Protein 8OWU (pdb70)

B-factor: mean 66.23, std 12.08, range [38.11, 104.76]

Radius of gyration: 24.24 Å; Cα contacts (8 Å, |Δi|>4): 888; chains: 4; bounding box: 58×59×62 Å

Nearest PDB structures (foldseek):
  8owu-assembly1_D  TM=1.004E+00  e=7.268E-19  Bacillus cereus BAG3X2-1
  7ui9-assembly1_H  TM=2.219E-01  e=5.941E-01  Saccharomyces cerevisiae S288C
  1uok-assembly1_A  TM=3.140E-01  e=2.415E+00  Bacillus cereus
  9euy-assembly1_B  TM=5.300E-01  e=6.826E+00  Pseudomonas aeruginosa
  8owu-assembly1_B  TM=1.013E+00  e=5.203E-15  Bacillus cereus BAG3X2-1

Secondary structure (DSSP, 8-state):
-----HHHHHHT--TT-EEEEETTEEEEE-TT--EEEEEE---SS--S-EEEEB-TT--BB-TTS-B---TTSB--/--HHHHHHT--TT-EEEEETTEEEEE-TT--EEEEEE---SS--S-EEEEE-TT--EE-TTS-B--TTSGGGSEE-/-HHHHHHHHTT--TTPBEEEEEEETTTTEEEEEEEETTEEEEEEEES-SEEEEEE-TTS--SS-GGG--TTT---B--EEEEEEEEETTEEEEEEEEEETTEEEEEEESEEEE-/-HHHHHHHHTT--TTPBEEEEEEETTTTEEEEEEEETTEEEEEEEEEEEEEEEEE-SSS--SS-GGGS-GGG---B--EEEEEEEEETTEEEEEEEEEETTEEEEEEEEEEEEE-

Foldseek 3Di:
DQDDDVVVCQVVPDPLWDWDDDPAKIFIAHNVRHTAKIWHDDDDPRHHTFMAGADPVGFTAASVRHGDDVRRTHHD/DDPVVVVVPDDDQKDWDDDPAKIFIAHPVRQTAKIFHAADPVRNGTFMFGADSVRFTAAPVGDGDDCPDVRRGHHD/DCVVVVVVVVLVQAFWQWDDWDQDDVNQKIWIWTDDPNDTKIKIFGAWDDKDKFADVVPPDPDDCVPDDSVRDQWGWHDWGWDWDADPNRIWIWIWTDTPPMIIIITGHDIDMD/DVVVVVVVVVLVQAFFQWDDWDQDDVSQKIWTWTDDPPHIKIKIFGAWDDKDKFADPVDDDPDDPVPDDSVPDQWGWHDWDWDWDADPRDIWIWIWTPTVVMIIIITGPDMDMDD

Organism: NCBI:txid1053183

Solvent-accessible surface area: 18162 Å² total; per-residue (Å²): 236,127,74,44,66,52,138,72,21,20,106,131,33,70,170,46,57,105,92,22,75,28,120,40,16,1,2,0,34,14,73,111,38,9,0,40,22,1,5,1,40,55,12,134,65,11,147,84,74,0,7,6,50,9,23,133,99,10,60,39,23,30,87,115,45,82,119,29,133,116,99,4,40,14,90,96,123,79,58,155,82,30,18,147,163,30,58,165,36,51,82,109,26,85,14,150,37,15,0,0,0,37,7,68,96,52,11,0,41,11,2,3,3,36,58,9,119,85,13,152,86,69,0,8,3,47,7,31,100,107,10,46,20,28,18,137,117,47,81,107,25,86,28,48,24,107,81,1,7,17,93,91,68,132,195,34,31,109,94,0,33,182,38,148,2,24,15,16,28,0,42,96,1,18,0,36,88,8,3,1,10,0,35,0,29,1,72,68,71,131,106,79,13,20,0,42,1,17,16,0,7,34,1,35,3,42,3,17,8,29,14,75,22,132,78,30,6,98,76,35,70,71,62,23,12,0,0,0,0,19,43,4,106,17,18,80,47,98,88,148,65,23,104,2,69,25,0,81,0,48,0,7,11,4,39,0,34,0,52,0,66,65,12,120,48,160,34,137,142,28,39,96,123,0,41,156,19,44,1,13,4,4,24,1,41,94,1,10,0,34,82,7,4,1,9,0,37,0,35,0,65,31,51,142,64,61,0,19,0,35,0,31,16,1,3,58,1,22,2,62,10,34,21,46,18,77,25,141,92,35,7,104,75,40,67,69,54,23,12,1,1,1,0,20,16,2,91,9,20,122,57,91,68,137,50,24,114,5,48,29,2,61,0,52,0,4,5,4,51,0,37,0,34,0,91,83,13,130,51,77,156

Sequence (381 aa):
FQGMTKKEILEKLPEGWKYTENNGFVHVRDANDTIRMRIAPPDKVTKYDHVHLYDENKNPLDLNGNIVDPDAHIPYMTKKEILEKLPEGWKYTENNGFVHVRDANDTIRMRIAPPDKVTKYDHVHLYDENKNPLDLNGNIVDAKSPDAHIPYVQRIQEKIDKLYYWDAWVTKLVCDYFGDEVILIFKDGDDDVTLQFSGCYKIDFKHSIGYVKEKSIKTFTHEQLPYFLHDIEIGEIEKEGLKLYTCKIIMPPMDLDIWCKDIKIEVQRIQEKIDKLYYWDAWVTKLVCDYFGDEVILIFKDGDDDVTLQFSGCYKIDFKHSIGYVKEKSIKTFTHEQLPYFLHDIEIGEIEKEGLKLYTCKIIMPPMDLDIWCKDIKIER

Structure (mmCIF, N/CA/C/O backbone):
data_8OWU
#
_entry.id   8OWU
#
_cell.length_a   36.607
_cell.length_b   51.912
_cell.length_c   54.520
_cell.angle_alpha   94.688
_cell.angle_beta   91.364
_cell.angle_gamma   101.675
#
_symmetry.space_group_name_H-M   'P 1'
#
loop_
_entity.id
_entity.type
_entity.pdbx_description
1 polymer Transposase
2 polymer PIM7
3 non-polymer 'MAGNESIUM ION'
#
loop_
_atom_site.group_PDB
_atom_site.id
_atom_site.type_symbol
_atom_site.label_atom_id
_atom_site.label_alt_id
_atom_site.label_comp_id
_atom_site.label_asym_id
_atom_site.label_entity_id
_atom_site.label_seq_id
_atom_site.pdbx_PDB_ins_code
_atom_site.Cartn_x
_atom_site.Cartn_y
_atom_site.Cartn_z
_atom_site.occupancy
_atom_site.B_iso_or_equiv
_atom_site.auth_seq_id
_atom_site.auth_comp_id
_atom_site.auth_asym_id
_atom_site.auth_atom_id
_atom_site.pdbx_PDB_model_num
ATOM 1 N N . PHE A 1 15 ? -23.49922 24.83078 26.39128 1.000 78.99834 -2 PHE B N 1
ATOM 2 C CA . PHE A 1 15 ? -23.91215 24.60603 24.99438 1.000 87.31864 -2 PHE B CA 1
ATOM 3 C C . PHE A 1 15 ? -24.01564 23.12008 24.66286 1.000 86.43438 -2 PHE B C 1
ATOM 4 O O . PHE A 1 15 ? -23.50346 22.66519 23.64521 1.000 87.54510 -2 PHE B O 1
ATOM 12 N N . GLN A 1 16 ? -24.68786 22.36415 25.51556 1.000 87.12868 -1 GLN B N 1
ATOM 13 C CA . GLN A 1 16 ? -24.64069 20.91978 25.39272 1.000 81.28979 -1 GLN B CA 1
ATOM 14 C C . GLN A 1 16 ? -25.71131 20.36321 24.46635 1.000 82.89240 -1 GLN B C 1
ATOM 15 O O . GLN A 1 16 ? -25.42920 19.44258 23.69281 1.000 88.81336 -1 GLN B O 1
ATOM 21 N N . GLY A 1 17 ? -26.92527 20.90019 24.49874 1.000 78.03135 0 GLY B N 1
ATOM 22 C CA . GLY A 1 17 ? -28.01880 20.22736 23.81888 1.000 82.38398 0 GLY B CA 1
ATOM 23 C C . GLY A 1 17 ? -28.29638 20.67053 22.39483 1.000 81.89448 0 GLY B C 1
ATOM 24 O O . GLY A 1 17 ? -29.30653 21.33113 22.14764 1.000 79.49743 0 GLY B O 1
ATOM 25 N N . MET A 1 18 ? -27.44303 20.30846 21.43972 1.000 79.10895 1 MET B N 1
ATOM 26 C CA . MET A 1 18 ? -27.60268 20.79529 20.07768 1.000 80.15547 1 MET B CA 1
ATOM 27 C C . MET A 1 18 ? -27.82654 19.65395 19.09159 1.000 84.54001 1 MET B C 1
ATOM 28 O O . MET A 1 18 ? -27.45531 18.49535 19.32389 1.000 80.93595 1 MET B O 1
ATOM 33 N N . THR A 1 19 ? -28.41628 20.01616 17.95937 1.000 84.52892 2 THR B N 1
ATOM 34 C CA . THR A 1 19 ? -28.48769 19.09348 16.85078 1.000 79.44944 2 THR B CA 1
ATOM 35 C C . THR A 1 19 ? -27.14705 19.16418 16.12258 1.000 85.29325 2 THR B C 1
ATOM 36 O O . THR A 1 19 ? -26.33067 20.05452 16.37507 1.000 83.38100 2 THR B O 1
ATOM 40 N N . LYS A 1 20 ? -26.89462 18.19700 15.23888 1.000 79.03394 3 LYS B N 1
ATOM 41 C CA . LYS A 1 20 ? -25.66279 18.23979 14.46071 1.000 79.69330 3 LYS B CA 1
ATOM 42 C C . LYS A 1 20 ? -25.62628 19.45080 13.55065 1.000 82.22553 3 LYS B C 1
ATOM 43 O O . LYS A 1 20 ? -24.54602 20.02667 13.31271 1.000 84.72494 3 LYS B O 1
ATOM 49 N N . LYS A 1 21 ? -26.80129 19.86536 13.04979 1.000 81.65044 4 LYS B N 1
ATOM 50 C CA . LYS A 1 21 ? -26.80627 20.94986 12.08261 1.000 81.36662 4 LYS B CA 1
ATOM 51 C C . LYS A 1 21 ? -26.39271 22.26594 12.72736 1.000 85.21178 4 LYS B C 1
ATOM 52 O O . LYS A 1 21 ? -25.62506 23.03286 12.13394 1.000 88.99317 4 LYS B O 1
ATOM 58 N N . GLU A 1 22 ? -26.80504 22.50722 13.97408 1.000 84.70764 5 GLU B N 1
ATOM 59 C CA . GLU A 1 22 ? -26.39313 23.72819 14.65482 1.000 78.69175 5 GLU B CA 1
ATOM 60 C C . GLU A 1 22 ? -24.98875 23.64035 15.22814 1.000 80.12000 5 GLU B C 1
ATOM 61 O O . GLU A 1 22 ? -24.32492 24.67529 15.36019 1.000 74.34956 5 GLU B O 1
ATOM 67 N N . ILE A 1 23 ? -24.51726 22.43770 15.56395 1.000 83.61891 6 ILE B N 1
ATOM 68 C CA . ILE A 1 23 ? -23.10799 22.27786 15.91622 1.000 81.94007 6 ILE B CA 1
ATOM 69 C C . ILE A 1 23 ? -22.23740 22.73696 14.75645 1.000 77.52498 6 ILE B C 1
ATOM 70 O O . ILE A 1 23 ? -21.29715 23.52104 14.92534 1.000 75.24469 6 ILE B O 1
ATOM 75 N N . LEU A 1 24 ? -22.54937 22.26436 13.55458 1.000 77.54279 7 LEU B N 1
ATOM 76 C CA . LEU A 1 24 ? -21.75553 22.65908 12.39897 1.000 83.62720 7 LEU B CA 1
ATOM 77 C C . LEU A 1 24 ? -21.94483 24.13654 12.05769 1.000 80.47603 7 LEU B C 1
ATOM 78 O O . LEU A 1 24 ? -21.01465 24.77381 11.54805 1.000 75.80172 7 LEU B O 1
ATOM 83 N N . GLU A 1 25 ? -23.12260 24.70153 12.35923 1.000 82.98126 8 GLU B N 1
ATOM 84 C CA . GLU A 1 25 ? -23.41845 26.08785 12.00322 1.000 81.92811 8 GLU B CA 1
ATOM 85 C C . GLU A 1 25 ? -22.89298 27.09299 13.02473 1.000 79.44843 8 GLU B C 1
ATOM 86 O O . GLU A 1 25 ? -22.49980 28.20237 12.64397 1.000 79.33171 8 GLU B O 1
ATOM 92 N N . LYS A 1 26 ? -22.82667 26.71649 14.30502 1.000 79.12602 9 LYS B N 1
ATOM 93 C CA . LYS A 1 26 ? -22.25853 27.55257 15.36096 1.000 81.10915 9 LYS B CA 1
ATOM 94 C C . LYS A 1 26 ? -20.77036 27.32221 15.60527 1.000 80.09059 9 LYS B C 1
ATOM 95 O O . LYS A 1 26 ? -20.29840 27.62946 16.70301 1.000 79.45111 9 LYS B O 1
ATOM 101 N N . LEU A 1 27 ? -20.04887 26.71216 14.66929 1.000 79.01763 10 LEU B N 1
ATOM 102 C CA . LEU A 1 27 ? -18.63284 26.44539 14.89631 1.000 76.15872 10 LEU B CA 1
ATOM 103 C C . LEU A 1 27 ? -17.90517 27.71073 15.35308 1.000 79.22498 10 LEU B C 1
ATOM 104 O O . LEU A 1 27 ? -18.15418 28.79793 14.81414 1.000 80.21117 10 LEU B O 1
ATOM 109 N N . PRO A 1 28 ? -16.97894 27.60208 16.32720 1.000 74.86841 11 PRO B N 1
ATOM 110 C CA . PRO A 1 28 ? -16.20742 28.76764 16.77567 1.000 73.28583 11 PRO B CA 1
ATOM 111 C C . PRO A 1 28 ? -15.39877 29.46976 15.69649 1.000 77.15662 11 PRO B C 1
ATOM 112 O O . PRO A 1 28 ? -15.43105 29.10527 14.51450 1.000 81.54309 11 PRO B O 1
ATOM 116 N N . GLU A 1 29 ? -14.67520 30.50432 16.11709 1.000 77.69016 12 GLU B N 1
ATOM 117 C CA . GLU A 1 29 ? -13.88073 31.30697 15.19616 1.000 82.91004 12 GLU B CA 1
ATOM 118 C C . GLU A 1 29 ? -12.65295 30.54622 14.72432 1.000 82.39684 12 GLU B C 1
ATOM 119 O O . GLU A 1 29 ? -11.90251 29.99046 15.53065 1.000 86.01418 12 GLU B O 1
ATOM 125 N N . GLY A 1 30 ? -12.43839 30.54177 13.41306 1.000 77.94914 13 GLY B N 1
ATOM 126 C CA . GLY A 1 30 ? -11.30850 29.86637 12.82566 1.000 80.17012 13 GLY B CA 1
ATOM 127 C C . GLY A 1 30 ? -11.46936 28.37087 12.68280 1.000 78.58453 13 GLY B C 1
ATOM 128 O O . GLY A 1 30 ? -10.75541 27.76259 11.87908 1.000 73.43158 13 GLY B O 1
ATOM 129 N N . TRP A 1 31 ? -12.40468 27.75782 13.40630 1.000 76.28245 14 TRP B N 1
ATOM 130 C CA . TRP A 1 31 ? -12.61454 26.32330 13.26774 1.000 73.92779 14 TRP B CA 1
ATOM 131 C C . TRP A 1 31 ? -13.28844 26.00652 11.93914 1.000 74.50932 14 TRP B C 1
ATOM 132 O O . TRP A 1 31 ? -14.32348 26.58720 11.60215 1.000 74.06790 14 TRP B O 1
ATOM 143 N N . LYS A 1 32 ? -12.69934 25.08216 11.19129 1.000 68.91851 15 LYS B N 1
ATOM 144 C CA . LYS A 1 32 ? -13.24819 24.57761 9.94762 1.000 69.66090 15 LYS B CA 1
ATOM 145 C C . LYS A 1 32 ? -13.73945 23.15625 10.17719 1.000 72.08434 15 LYS B C 1
ATOM 146 O O . LYS A 1 32 ? -13.49267 22.55742 11.21632 1.000 71.37000 15 LYS B O 1
ATOM 152 N N . TYR A 1 33 ? -14.37487 22.56671 9.18118 1.000 71.63994 16 TYR B N 1
ATOM 153 C CA . TYR A 1 33 ? -14.85267 21.20802 9.39123 1.000 72.65749 16 TYR B CA 1
ATOM 154 C C . TYR A 1 33 ? -15.05822 20.52942 8.04402 1.000 69.00790 16 TYR B C 1
ATOM 155 O O . TYR A 1 33 ? -14.99264 21.17571 6.99501 1.000 66.82287 16 TYR B O 1
ATOM 164 N N . THR A 1 34 ? -15.24620 19.20449 8.07184 1.000 63.83406 17 THR B N 1
ATOM 165 C CA . THR A 1 34 ? -15.45161 18.52336 6.80530 1.000 63.31600 17 THR B CA 1
ATOM 166 C C . THR A 1 34 ? -16.30609 17.30893 7.11789 1.000 67.43835 17 THR B C 1
ATOM 167 O O . THR A 1 34 ? -16.19743 16.73489 8.21084 1.000 64.73348 17 THR B O 1
ATOM 171 N N . GLU A 1 35 ? -17.19201 16.95504 6.17875 1.000 68.36801 18 GLU B N 1
ATOM 172 C CA . GLU A 1 35 ? -18.08558 15.81926 6.35759 1.000 66.85393 18 GLU B CA 1
ATOM 173 C C . GLU A 1 35 ? -18.06204 14.93857 5.12470 1.000 71.60904 18 GLU B C 1
ATOM 174 O O . GLU A 1 35 ? -18.13978 15.43776 3.99779 1.000 70.81068 18 GLU B O 1
ATOM 180 N N . ASN A 1 36 ? -17.97465 13.62965 5.34857 1.000 68.85713 19 ASN B N 1
ATOM 181 C CA . ASN A 1 36 ? -17.80741 12.64574 4.29029 1.000 70.32347 19 ASN B CA 1
ATOM 182 C C . ASN A 1 36 ? -18.30981 11.29668 4.77169 1.000 72.15905 19 ASN B C 1
ATOM 183 O O . ASN A 1 36 ? -17.89900 10.83350 5.84131 1.000 68.00605 19 ASN B O 1
ATOM 188 N N . ASN A 1 37 ? -19.18706 10.67894 3.97475 1.000 69.05512 20 ASN B N 1
ATOM 189 C CA . ASN A 1 37 ? -19.76641 9.37227 4.27911 1.000 65.58127 20 ASN B CA 1
ATOM 190 C C . ASN A 1 37 ? -20.25580 9.30722 5.71480 1.000 67.18280 20 ASN B C 1
ATOM 191 O O . ASN A 1 37 ? -20.08090 8.29950 6.40604 1.000 66.36663 20 ASN B O 1
ATOM 196 N N . GLY A 1 38 ? -20.91124 10.38074 6.15514 1.000 69.84909 21 GLY B N 1
ATOM 197 C CA . GLY A 1 38 ? -21.46506 10.37926 7.49205 1.000 65.19581 21 GLY B CA 1
ATOM 198 C C . GLY A 1 38 ? -20.44334 10.45042 8.60527 1.000 64.69468 21 GLY B C 1
ATOM 199 O O . GLY A 1 38 ? -20.72591 9.98830 9.70844 1.000 63.36495 21 GLY B O 1
ATOM 200 N N . PHE A 1 39 ? -19.23275 10.93660 8.33746 1.000 66.65908 22 PHE B N 1
ATOM 201 C CA . PHE A 1 39 ? -18.28602 11.28379 9.39661 1.000 67.63828 22 PHE B CA 1
ATOM 202 C C . PHE A 1 39 ? -17.91726 12.76075 9.28811 1.000 65.95164 22 PHE B C 1
ATOM 203 O O . PHE A 1 39 ? -17.51341 13.23345 8.21809 1.000 65.20704 22 PHE B O 1
ATOM 211 N N . VAL A 1 40 ? -18.02093 13.48264 10.39803 1.000 61.22617 23 VAL B N 1
ATOM 212 C CA . VAL A 1 40 ? -17.65552 14.89415 10.44630 1.000 67.07816 23 VAL B CA 1
ATOM 213 C C . VAL A 1 40 ? -16.40964 15.05932 11.30684 1.000 66.98123 23 VAL B C 1
ATOM 214 O O . VAL A 1 40 ? -16.35584 14.56437 12.43830 1.000 68.43007 23 VAL B O 1
ATOM 218 N N . HIS A 1 41 ? -15.41173 15.74616 10.76135 1.000 64.12690 24 HIS B N 1
ATOM 219 C CA . HIS A 1 41 ? -14.18917 16.12452 11.46141 1.000 65.43003 24 HIS B CA 1
ATOM 220 C C . HIS A 1 41 ? -14.21136 17.64114 11.58339 1.000 61.89785 24 HIS B C 1
ATOM 221 O O . HIS A 1 41 ? -14.33177 18.34981 10.57830 1.000 63.40737 24 HIS B O 1
ATOM 228 N N . VAL A 1 42 ? -14.08396 18.14250 12.80060 1.000 63.70705 25 VAL B N 1
ATOM 229 C CA . VAL A 1 42 ? -13.94031 19.57407 13.03420 1.000 67.61209 25 VAL B CA 1
ATOM 230 C C . VAL A 1 42 ? -12.58827 19.78572 13.71106 1.000 65.90918 25 VAL B C 1
ATOM 231 O O . VAL A 1 42 ? -12.22268 19.05478 14.63882 1.000 61.78626 25 VAL B O 1
ATOM 235 N N . ARG A 1 43 ? -11.83677 20.76012 13.22682 1.000 65.39050 26 ARG B N 1
ATOM 236 C CA . ARG A 1 43 ? -10.51403 21.06247 13.74113 1.000 72.15144 26 ARG B CA 1
ATOM 237 C C . ARG A 1 43 ? -10.45129 22.56293 13.99294 1.000 71.10092 26 ARG B C 1
ATOM 238 O O . ARG A 1 43 ? -11.18189 23.34247 13.36887 1.000 68.74662 26 ARG B O 1
ATOM 246 N N . ASP A 1 44 ? -9.61476 22.96456 14.93907 1.000 67.96365 27 ASP B N 1
ATOM 247 C CA . ASP A 1 44 ? -9.59068 24.36343 15.33807 1.000 69.32758 27 ASP B CA 1
ATOM 248 C C . ASP A 1 44 ? -8.65666 25.14419 14.40978 1.000 72.49898 27 ASP B C 1
ATOM 249 O O . ASP A 1 44 ? -8.32176 24.68969 13.31320 1.000 71.95285 27 ASP B O 1
ATOM 254 N N . ALA A 1 45 ? -8.26356 26.34907 14.82153 1.000 75.73595 28 ALA B N 1
ATOM 255 C CA . ALA A 1 45 ? -7.40449 27.18995 13.99576 1.000 77.19710 28 ALA B CA 1
ATOM 256 C C . ALA A 1 45 ? -6.01295 26.59487 13.81361 1.000 75.58870 28 ALA B C 1
ATOM 257 O O . ALA A 1 45 ? -5.31306 26.96203 12.86064 1.000 74.02931 28 ALA B O 1
ATOM 259 N N . ASN A 1 46 ? -5.59464 25.70452 14.71276 1.000 74.32006 29 ASN B N 1
ATOM 260 C CA . ASN A 1 46 ? -4.32597 24.99350 14.60744 1.000 78.45304 29 ASN B CA 1
ATOM 261 C C . ASN A 1 46 ? -4.43770 23.68155 13.83351 1.000 73.93015 29 ASN B C 1
ATOM 262 O O . ASN A 1 46 ? -3.51638 22.85940 13.89668 1.000 72.87242 29 ASN B O 1
ATOM 267 N N . ASP A 1 47 ? -5.55515 23.46844 13.13292 1.000 73.95506 30 ASP B N 1
ATOM 268 C CA . ASP A 1 47 ? -5.89844 22.23755 12.41498 1.000 66.86881 30 ASP B CA 1
ATOM 269 C C . ASP A 1 47 ? -5.92379 21.00602 13.32667 1.000 67.29316 30 ASP B C 1
ATOM 270 O O . ASP A 1 47 ? -6.05185 19.87570 12.85008 1.000 69.17775 30 ASP B O 1
ATOM 275 N N . THR A 1 48 ? -5.91081 21.22813 14.63919 1.000 68.80806 31 THR B N 1
ATOM 276 C CA . THR A 1 48 ? -6.05296 20.16403 15.62687 1.000 69.33216 31 THR B CA 1
ATOM 277 C C . THR A 1 48 ? -7.47927 19.62238 15.66758 1.000 70.05951 31 THR B C 1
ATOM 278 O O . THR A 1 48 ? -8.43495 20.38493 15.82894 1.000 70.81973 31 THR B O 1
ATOM 282 N N . ILE A 1 49 ? -7.62383 18.30202 15.56683 1.000 68.42559 32 ILE B N 1
ATOM 283 C CA . ILE A 1 49 ? -8.94899 17.69320 15.63349 1.000 64.70546 32 ILE B CA 1
ATOM 284 C C . ILE A 1 49 ? -9.51572 17.86430 17.03300 1.000 69.61772 32 ILE B C 1
ATOM 285 O O . ILE A 1 49 ? -8.92238 17.41245 18.01970 1.000 70.51657 32 ILE B O 1
ATOM 290 N N . ARG A 1 50 ? -10.68395 18.51071 17.11790 1.000 72.45706 33 ARG B N 1
ATOM 291 C CA . ARG A 1 50 ? -11.33995 18.78585 18.38159 1.000 69.06831 33 ARG B CA 1
ATOM 292 C C . ARG A 1 50 ? -12.68883 18.11046 18.53468 1.000 66.89400 33 ARG B C 1
ATOM 293 O O . ARG A 1 50 ? -13.15423 17.96561 19.66898 1.000 72.64168 33 ARG B O 1
ATOM 301 N N . MET A 1 51 ? -13.28916 17.61729 17.46095 1.000 66.90219 34 MET B N 1
ATOM 302 C CA . MET A 1 51 ? -14.67097 17.16655 17.54531 1.000 71.71458 34 MET B CA 1
ATOM 303 C C . MET A 1 51 ? -14.91267 16.19239 16.41297 1.000 70.43936 34 MET B C 1
ATOM 304 O O . MET A 1 51 ? -14.37419 16.37014 15.31708 1.000 63.09245 34 MET B O 1
ATOM 309 N N . ARG A 1 52 ? -15.61652 15.11035 16.70221 1.000 72.68766 35 ARG B N 1
ATOM 310 C CA . ARG A 1 52 ? -15.98522 14.20015 15.62643 1.000 73.27400 35 ARG B CA 1
ATOM 311 C C . ARG A 1 52 ? -17.36717 13.64193 15.88993 1.000 73.83700 35 ARG B C 1
ATOM 312 O O . ARG A 1 52 ? -17.67827 13.24909 17.01935 1.000 74.28323 35 ARG B O 1
ATOM 320 N N . ILE A 1 53 ? -18.19155 13.62584 14.84602 1.000 73.33519 36 ILE B N 1
ATOM 321 C CA . ILE A 1 53 ? -19.51066 13.00120 14.87401 1.000 74.94434 36 ILE B CA 1
ATOM 322 C C . ILE A 1 53 ? -19.50477 11.74771 14.01510 1.000 70.99495 36 ILE B C 1
ATOM 323 O O . ILE A 1 53 ? -19.08566 11.77362 12.85003 1.000 69.00285 36 ILE B O 1
ATOM 328 N N . ALA A 1 54 ? -20.00504 10.65782 14.58303 1.000 73.61956 37 ALA B N 1
ATOM 329 C CA . ALA A 1 54 ? -19.86273 9.35687 13.98794 1.000 79.34063 37 ALA B CA 1
ATOM 330 C C . ALA A 1 54 ? -21.18344 8.59847 14.04203 1.000 82.91682 37 ALA B C 1
ATOM 331 O O . ALA A 1 54 ? -21.94081 8.73116 15.02030 1.000 81.65535 37 ALA B O 1
ATOM 333 N N . PRO A 1 55 ? -21.49175 7.82657 12.99974 1.000 75.45978 38 PRO B N 1
ATOM 334 C CA . PRO A 1 55 ? -22.61701 6.89633 13.05429 1.000 76.51015 38 PRO B CA 1
ATOM 335 C C . PRO A 1 55 ? -22.27830 5.72226 13.95382 1.000 82.11876 38 PRO B C 1
ATOM 336 O O . PRO A 1 55 ? -21.11544 5.56026 14.35353 1.000 86.13930 38 PRO B O 1
ATOM 340 N N . PRO A 1 56 ? -23.25486 4.88592 14.30438 1.000 85.85131 39 PRO B N 1
ATOM 341 C CA . PRO A 1 56 ? -22.97361 3.77547 15.22476 1.000 85.64370 39 PRO B CA 1
ATOM 342 C C . PRO A 1 56 ? -21.97010 2.78868 14.64642 1.000 80.70503 39 PRO B C 1
ATOM 343 O O . PRO A 1 56 ? -21.84832 2.64443 13.43226 1.000 81.97227 39 PRO B O 1
ATOM 347 N N . ASP A 1 57 ? -21.20253 2.15625 15.53862 1.000 82.19053 40 ASP B N 1
ATOM 348 C CA . ASP A 1 57 ? -20.34485 1.00416 15.24733 1.000 77.75425 40 ASP B CA 1
ATOM 349 C C . ASP A 1 57 ? -20.76700 -0.15706 16.16726 1.000 80.65928 40 ASP B C 1
ATOM 350 O O . ASP A 1 57 ? -21.86296 -0.14309 16.74628 1.000 83.08212 40 ASP B O 1
ATOM 355 N N . LYS A 1 58 ? -19.92612 -1.19464 16.26990 1.000 78.08813 41 LYS B N 1
ATOM 356 C CA . LYS A 1 58 ? -20.35530 -2.37673 17.01796 1.000 83.36990 41 LYS B CA 1
ATOM 357 C C . LYS A 1 58 ? -20.66296 -2.06965 18.48645 1.000 88.77609 41 LYS B C 1
ATOM 358 O O . LYS A 1 58 ? -21.68823 -2.52364 19.00704 1.000 89.82834 41 LYS B O 1
ATOM 364 N N . VAL A 1 59 ? -19.83432 -1.26196 19.15909 1.000 85.57199 42 VAL B N 1
ATOM 365 C CA . VAL A 1 59 ? -20.01382 -1.06442 20.60245 1.000 84.85735 42 VAL B CA 1
ATOM 366 C C . VAL A 1 59 ? -20.85264 0.17352 20.93788 1.000 85.94615 42 VAL B C 1
ATOM 367 O O . VAL A 1 59 ? -21.53504 0.17976 21.96312 1.000 88.67605 42 VAL B O 1
ATOM 371 N N . THR A 1 60 ? -20.77081 1.26476 20.17472 1.000 84.05063 43 THR B N 1
ATOM 372 C CA . THR A 1 60 ? -21.65800 2.41093 20.35345 1.000 84.58552 43 THR B CA 1
ATOM 373 C C . THR A 1 60 ? -22.79161 2.28627 19.35018 1.000 87.36485 43 THR B C 1
ATOM 374 O O . THR A 1 60 ? -22.55314 2.35258 18.14292 1.000 84.98104 43 THR B O 1
ATOM 378 N N . LYS A 1 61 ? -24.03189 2.12621 19.80859 1.000 92.01318 44 LYS B N 1
ATOM 379 C CA . LYS A 1 61 ? -25.06752 1.91918 18.80193 1.000 88.78807 44 LYS B CA 1
ATOM 380 C C . LYS A 1 61 ? -25.90922 3.16292 18.52206 1.000 84.20672 44 LYS B C 1
ATOM 381 O O . LYS A 1 61 ? -27.06245 3.04277 18.09624 1.000 85.18518 44 LYS B O 1
ATOM 387 N N . TYR A 1 62 ? -25.35573 4.35127 18.72285 1.000 81.52667 45 TYR B N 1
ATOM 388 C CA . TYR A 1 62 ? -26.09392 5.56514 18.44151 1.000 77.71485 45 TYR B CA 1
ATOM 389 C C . TYR A 1 62 ? -25.16499 6.58449 17.79730 1.000 81.07526 45 TYR B C 1
ATOM 390 O O . TYR A 1 62 ? -23.97128 6.64178 18.10974 1.000 81.39138 45 TYR B O 1
ATOM 399 N N . ASP A 1 63 ? -25.73580 7.41432 16.91646 1.000 79.25925 46 ASP B N 1
ATOM 400 C CA . ASP A 1 63 ? -24.99446 8.52598 16.32999 1.000 77.50792 46 ASP B CA 1
ATOM 401 C C . ASP A 1 63 ? -24.46584 9.40194 17.44789 1.000 80.80555 46 ASP B C 1
ATOM 402 O O . ASP A 1 63 ? -25.24176 9.91671 18.26070 1.000 81.83345 46 ASP B O 1
ATOM 407 N N . HIS A 1 64 ? -23.15216 9.56864 17.51725 1.000 79.29029 47 HIS B N 1
ATOM 408 C CA . HIS A 1 64 ? -22.60023 10.22632 18.68743 1.000 79.18044 47 HIS B CA 1
ATOM 409 C C . HIS A 1 64 ? -21.66343 11.36307 18.31408 1.000 77.76630 47 HIS B C 1
ATOM 410 O O . HIS A 1 64 ? -21.22121 11.50624 17.16936 1.000 73.41809 47 HIS B O 1
ATOM 417 N N . VAL A 1 65 ? -21.36733 12.16722 19.33363 1.000 77.68060 48 VAL B N 1
ATOM 418 C CA . VAL A 1 65 ? -20.37226 13.22021 19.25728 1.000 75.39408 48 VAL B CA 1
ATOM 419 C C . VAL A 1 65 ? -19.16573 12.75490 20.05674 1.000 74.26130 48 VAL B C 1
ATOM 420 O O . VAL A 1 65 ? -19.29156 12.06604 21.08025 1.000 70.93184 48 VAL B O 1
ATOM 424 N N . HIS A 1 66 ? -17.98763 13.13094 19.57547 1.000 79.14009 49 HIS B N 1
ATOM 425 C CA . HIS A 1 66 ? -16.74108 12.97370 20.31154 1.000 78.25083 49 HIS B CA 1
ATOM 426 C C . HIS A 1 66 ? -16.18542 14.35867 20.58005 1.000 78.60511 49 HIS B C 1
ATOM 427 O O . HIS A 1 66 ? -16.29739 15.24580 19.72145 1.000 77.11257 49 HIS B O 1
ATOM 434 N N . LEU A 1 67 ? -15.55609 14.55163 21.74729 1.000 76.02731 50 LEU B N 1
ATOM 435 C CA . LEU A 1 67 ? -15.09287 15.88825 22.05346 1.000 73.01274 50 LEU B CA 1
ATOM 436 C C . LEU A 1 67 ? -13.62021 15.78579 22.44301 1.000 71.27639 50 LEU B C 1
ATOM 437 O O . LEU A 1 67 ? -13.20418 14.82270 23.09588 1.000 69.97405 50 LEU B O 1
ATOM 442 N N . TYR A 1 68 ? -12.82565 16.78941 22.06932 1.000 67.29656 51 TYR B N 1
ATOM 443 C CA . TYR A 1 68 ? -11.38629 16.68396 22.25913 1.000 72.54297 51 TYR B CA 1
ATOM 444 C C . TYR A 1 68 ? -10.80696 18.04204 22.60310 1.000 70.50429 51 TYR B C 1
ATOM 445 O O . TYR A 1 68 ? -11.09752 19.03888 21.93449 1.000 64.72833 51 TYR B O 1
ATOM 454 N N . ASP A 1 69 ? -9.92856 18.04471 23.60218 1.000 71.54204 52 ASP B N 1
ATOM 455 C CA . ASP A 1 69 ? -9.32758 19.27093 24.10382 1.000 77.42829 52 ASP B CA 1
ATOM 456 C C . ASP A 1 69 ? -8.24011 19.73767 23.14375 1.000 77.06383 52 ASP B C 1
ATOM 457 O O . ASP A 1 69 ? -8.04251 19.18326 22.05781 1.000 72.40431 52 ASP B O 1
ATOM 462 N N . GLU A 1 70 ? -7.51921 20.77779 23.57026 1.000 77.84989 53 GLU B N 1
ATOM 463 C CA . GLU A 1 70 ? -6.41380 21.33824 22.80617 1.000 77.79454 53 GLU B CA 1
ATOM 464 C C . GLU A 1 70 ? -5.33755 20.30972 22.47969 1.000 68.35792 53 GLU B C 1
ATOM 465 O O . GLU A 1 70 ? -4.54400 20.54263 21.56122 1.000 61.63089 53 GLU B O 1
ATOM 471 N N . ASN A 1 71 ? -5.27911 19.19749 23.22461 1.000 71.39780 54 ASN B N 1
ATOM 472 C CA . ASN A 1 71 ? -4.29594 18.13973 23.01083 1.000 75.84162 54 ASN B CA 1
ATOM 473 C C . ASN A 1 71 ? -4.91461 16.80602 22.59574 1.000 76.52597 54 ASN B C 1
ATOM 474 O O . ASN A 1 71 ? -4.24665 15.77014 22.67152 1.000 75.53203 54 ASN B O 1
ATOM 479 N N . LYS A 1 72 ? -6.14981 16.82649 22.10794 1.000 76.80881 55 LYS B N 1
ATOM 480 C CA . LYS A 1 72 ? -6.79722 15.67481 21.49289 1.000 77.74447 55 LYS B CA 1
ATOM 481 C C . LYS A 1 72 ? -7.15785 14.59098 22.50235 1.000 78.28245 55 LYS B C 1
ATOM 482 O O . LYS A 1 72 ? -7.27896 13.41861 22.14767 1.000 77.50522 55 LYS B O 1
ATOM 488 N N . ASN A 1 73 ? -7.35722 14.96674 23.74578 1.000 78.60115 56 ASN B N 1
ATOM 489 C CA . ASN A 1 73 ? -7.79492 14.10355 24.82338 1.000 76.33877 56 ASN B CA 1
ATOM 490 C C . ASN A 1 73 ? -9.31423 14.02795 24.81911 1.000 78.63113 56 ASN B C 1
ATOM 491 O O . ASN A 1 73 ? -9.98420 15.03258 24.54868 1.000 75.39483 56 ASN B O 1
ATOM 496 N N . PRO A 1 74 ? -9.86584 12.85076 25.09820 1.000 79.92576 57 PRO B N 1
ATOM 497 C CA . PRO A 1 74 ? -11.32742 12.71150 25.14471 1.000 80.76470 57 PRO B CA 1
ATOM 498 C C . PRO A 1 74 ? -11.91325 13.49103 26.31477 1.000 84.50041 57 PRO B C 1
ATOM 499 O O . PRO A 1 74 ? -11.40151 13.42670 27.43442 1.000 87.46634 57 PRO B O 1
ATOM 503 N N . LEU A 1 75 ? -12.96316 14.26720 26.03764 1.000 84.86961 58 LEU B N 1
ATOM 504 C CA . LEU A 1 75 ? -13.68937 15.02776 27.04787 1.000 79.85789 58 LEU B CA 1
ATOM 505 C C . LEU A 1 75 ? -15.11871 14.50567 27.16296 1.000 86.11675 58 LEU B C 1
ATOM 506 O O . LEU A 1 75 ? -15.65258 13.87581 26.24565 1.000 87.42842 58 LEU B O 1
ATOM 511 N N . ASP A 1 76 ? -15.73764 14.75769 28.31017 1.000 90.18019 59 ASP B N 1
ATOM 512 C CA . ASP A 1 76 ? -17.15131 14.47915 28.49119 1.000 86.29859 59 ASP B CA 1
ATOM 513 C C . ASP A 1 76 ? -17.94256 15.75994 28.23131 1.000 88.43573 59 ASP B C 1
ATOM 514 O O . ASP A 1 76 ? -17.39393 16.76359 27.76388 1.000 85.96513 59 ASP B O 1
ATOM 519 N N . LEU A 1 77 ? -19.25268 15.71441 28.51228 1.000 90.47971 60 LEU B N 1
ATOM 520 C CA . LEU A 1 77 ? -20.13079 16.87454 28.35662 1.000 88.08919 60 LEU B CA 1
ATOM 521 C C . LEU A 1 77 ? -19.57642 18.11080 29.04822 1.000 91.32075 60 LEU B C 1
ATOM 522 O O . LEU A 1 77 ? -19.84654 19.24264 28.62064 1.000 90.03165 60 LEU B O 1
ATOM 527 N N . ASN A 1 78 ? -18.86961 17.91601 30.16194 1.000 92.41905 61 ASN B N 1
ATOM 528 C CA . ASN A 1 78 ? -18.39197 19.00028 31.00718 1.000 91.74874 61 ASN B CA 1
ATOM 529 C C . ASN A 1 78 ? -16.97521 19.46728 30.67551 1.000 92.66183 61 ASN B C 1
ATOM 530 O O . ASN A 1 78 ? -16.40569 20.24795 31.44281 1.000 96.43682 61 ASN B O 1
ATOM 535 N N . GLY A 1 79 ? -16.37769 19.00486 29.57772 1.000 89.13602 62 GLY B N 1
ATOM 536 C CA . GLY A 1 79 ? -15.02057 19.42192 29.27929 1.000 86.09507 62 GLY B CA 1
ATOM 537 C C . GLY A 1 79 ? -13.96403 18.78555 30.15454 1.000 85.41451 62 GLY B C 1
ATOM 538 O O . GLY A 1 79 ? -12.77983 19.12156 30.01255 1.000 82.87334 62 GLY B O 1
ATOM 539 N N . ASN A 1 80 ? -14.35270 17.86722 31.03903 1.000 87.29231 63 ASN B N 1
ATOM 540 C CA . ASN A 1 80 ? -13.40010 17.11280 31.83896 1.000 85.99783 63 ASN B CA 1
ATOM 541 C C . ASN A 1 80 ? -12.86279 15.96277 31.01663 1.000 87.69970 63 ASN B C 1
ATOM 542 O O . ASN A 1 80 ? -13.59558 15.33342 30.25330 1.000 91.02105 63 ASN B O 1
ATOM 547 N N . ILE A 1 81 ? -11.57367 15.69463 31.17957 1.000 85.60531 64 ILE B N 1
ATOM 548 C CA . ILE A 1 81 ? -10.88894 14.73338 30.33532 1.000 86.45365 64 ILE B CA 1
ATOM 549 C C . ILE A 1 81 ? -11.40856 13.34196 30.71237 1.000 87.89428 64 ILE B C 1
ATOM 550 O O . ILE A 1 81 ? -11.55552 13.03477 31.90290 1.000 90.17291 64 ILE B O 1
ATOM 555 N N . VAL A 1 82 ? -11.69893 12.48573 29.71910 1.000 88.72271 65 VAL B N 1
ATOM 556 C CA . VAL A 1 82 ? -12.27419 11.16098 29.97036 1.000 85.32983 65 VAL B CA 1
ATOM 557 C C . VAL A 1 82 ? -11.50870 10.09068 29.19207 1.000 91.53966 65 VAL B C 1
ATOM 558 O O . VAL A 1 82 ? -10.71636 10.39484 28.29804 1.000 91.16570 65 VAL B O 1
ATOM 562 N N . ASP A 1 83 ? -11.71098 8.82161 29.57884 1.000 91.41868 66 ASP B N 1
ATOM 563 C CA . ASP A 1 83 ? -11.40496 7.70393 28.68143 1.000 96.01736 66 ASP B CA 1
ATOM 564 C C . ASP A 1 83 ? -12.56926 7.64189 27.68864 1.000 90.87550 66 ASP B C 1
ATOM 565 O O . ASP A 1 83 ? -13.58111 6.98264 27.95019 1.000 89.68343 66 ASP B O 1
ATOM 570 N N . PRO A 1 87 ? -17.49528 5.16926 27.16866 1.000 86.05806 70 PRO B N 1
ATOM 571 C CA . PRO A 1 87 ? -18.71479 5.41173 27.95721 1.000 83.45087 70 PRO B CA 1
ATOM 572 C C . PRO A 1 87 ? -19.16616 6.88043 27.89725 1.000 85.73381 70 PRO B C 1
ATOM 573 O O . PRO A 1 87 ? -19.86816 7.26451 26.96028 1.000 80.78576 70 PRO B O 1
ATOM 577 N N . ASP A 1 88 ? -18.75659 7.68336 28.88726 1.000 83.31471 71 ASP B N 1
ATOM 578 C CA . ASP A 1 88 ? -19.05553 9.11224 28.88647 1.000 85.99833 71 ASP B CA 1
ATOM 579 C C . ASP A 1 88 ? -18.47198 9.84608 27.68730 1.000 86.87058 71 ASP B C 1
ATOM 580 O O . ASP A 1 88 ? -18.94642 10.93820 27.35244 1.000 88.65111 71 ASP B O 1
ATOM 585 N N . ALA A 1 89 ? -17.45949 9.28021 27.03340 1.000 87.42519 72 ALA B N 1
ATOM 586 C CA . ALA A 1 89 ? -16.84395 9.92999 25.88085 1.000 88.19443 72 ALA B CA 1
ATOM 587 C C . ALA A 1 89 ? -17.74272 9.91319 24.65418 1.000 86.02541 72 ALA B C 1
ATOM 588 O O . ALA A 1 89 ? -17.43531 10.59484 23.66706 1.000 83.63041 72 ALA B O 1
ATOM 590 N N . HIS A 1 90 ? -18.82811 9.15638 24.70834 1.000 83.84675 73 HIS B N 1
ATOM 591 C CA . HIS A 1 90 ? -19.70526 8.85538 23.58550 1.000 83.40268 73 HIS B CA 1
ATOM 592 C C . HIS A 1 90 ? -21.02722 9.58277 23.83451 1.000 81.80347 73 HIS B C 1
ATOM 593 O O . HIS A 1 90 ? -21.94173 9.05337 24.46651 1.000 83.03818 73 HIS B O 1
ATOM 600 N N . ILE A 1 91 ? -21.13253 10.79095 23.27711 1.000 84.36375 74 ILE B N 1
ATOM 601 C CA . ILE A 1 91 ? -22.05240 11.82154 23.74442 1.000 79.06862 74 ILE B CA 1
ATOM 602 C C . ILE A 1 91 ? -23.22878 11.91545 22.77107 1.000 77.13365 74 ILE B C 1
ATOM 603 O O . ILE A 1 91 ? -23.03256 12.35475 21.62698 1.000 79.25828 74 ILE B O 1
ATOM 608 N N . PRO A 1 92 ? -24.43671 11.53103 23.16817 1.000 79.13244 75 PRO B N 1
ATOM 609 C CA . PRO A 1 92 ? -25.59021 11.71050 22.27758 1.000 78.73938 75 PRO B CA 1
ATOM 610 C C . PRO A 1 92 ? -25.86835 13.18514 22.03367 1.000 76.81217 75 PRO B C 1
ATOM 611 O O . PRO A 1 92 ? -25.40937 14.06660 22.76470 1.000 81.83884 75 PRO B O 1
ATOM 615 N N . TYR A 1 93 ? -26.62690 13.44735 20.97592 1.000 76.90098 76 TYR B N 1
ATOM 616 C CA . TYR A 1 93 ? -27.06542 14.81077 20.68921 1.000 78.31756 76 TYR B CA 1
ATOM 617 C C . TYR A 1 93 ? -28.48719 14.85444 20.14159 1.000 78.96270 76 TYR B C 1
ATOM 618 O O . TYR A 1 93 ? -29.30629 13.99166 20.45474 1.000 76.36332 76 TYR B O 1
ATOM 627 N N . MET B 1 18 ? 14.98074 -20.76515 -31.08562 1.000 74.57744 1 MET C N 1
ATOM 628 C CA . MET B 1 18 ? 14.18912 -21.65073 -30.23813 1.000 74.28959 1 MET C CA 1
ATOM 629 C C . MET B 1 18 ? 12.85534 -21.02012 -29.79832 1.000 75.10059 1 MET C C 1
ATOM 630 O O . MET B 1 18 ? 12.66846 -19.79819 -29.83380 1.000 74.13342 1 MET C O 1
ATOM 635 N N . THR B 1 19 ? 11.90926 -21.86776 -29.42051 1.000 77.22392 2 THR C N 1
ATOM 636 C CA . THR B 1 19 ? 10.64950 -21.40420 -28.86219 1.000 78.68064 2 THR C CA 1
ATOM 637 C C . THR B 1 19 ? 10.78560 -21.22268 -27.35675 1.000 77.42222 2 THR C C 1
ATOM 638 O O . THR B 1 19 ? 11.79528 -21.58653 -26.74880 1.000 77.50178 2 THR C O 1
ATOM 642 N N . LYS B 1 20 ? 9.74312 -20.64337 -26.75602 1.000 76.31457 3 LYS C N 1
ATOM 643 C CA . LYS B 1 20 ? 9.73378 -20.46537 -25.31073 1.000 75.63937 3 LYS C CA 1
ATOM 644 C C . LYS B 1 20 ? 9.84262 -21.81136 -24.60544 1.000 76.23437 3 LYS C C 1
ATOM 645 O O . LYS B 1 20 ? 10.57306 -21.94676 -23.61717 1.000 75.91174 3 LYS C O 1
ATOM 651 N N . LYS B 1 21 ? 9.22591 -22.84936 -25.17529 1.000 78.93461 4 LYS C N 1
ATOM 652 C CA . LYS B 1 21 ? 9.27352 -24.16596 -24.54574 1.000 82.29026 4 LYS C CA 1
ATOM 653 C C . LYS B 1 21 ? 10.66100 -24.80077 -24.63311 1.000 79.19618 4 LYS C C 1
ATOM 654 O O . LYS B 1 21 ? 11.07829 -25.47970 -23.69083 1.000 80.00710 4 LYS C O 1
ATOM 660 N N . GLU B 1 22 ? 11.40659 -24.58150 -25.72295 1.000 79.16737 5 GLU C N 1
ATOM 661 C CA . GLU B 1 22 ? 12.72416 -25.21554 -25.80943 1.000 77.21058 5 GLU C CA 1
ATOM 662 C C . GLU B 1 22 ? 13.76540 -24.49538 -24.97248 1.000 79.49199 5 GLU C C 1
ATOM 663 O O . GLU B 1 22 ? 14.67476 -25.13746 -24.43269 1.000 80.28167 5 GLU C O 1
ATOM 669 N N . ILE B 1 23 ? 13.63912 -23.17798 -24.82767 1.000 78.49340 6 ILE C N 1
ATOM 670 C CA . ILE B 1 23 ? 14.50206 -22.45812 -23.90055 1.000 76.57438 6 ILE C CA 1
ATOM 671 C C . ILE B 1 23 ? 14.27025 -22.95532 -22.47793 1.000 79.72380 6 ILE C C 1
ATOM 672 O O . ILE B 1 23 ? 15.21725 -23.32637 -21.77216 1.000 77.46611 6 ILE C O 1
ATOM 677 N N . LEU B 1 24 ? 12.99318 -23.03310 -22.06493 1.000 75.05469 7 LEU C N 1
ATOM 678 C CA . LEU B 1 24 ? 12.64754 -23.39826 -20.69038 1.000 77.24339 7 LEU C CA 1
ATOM 679 C C . LEU B 1 24 ? 13.02742 -24.82320 -20.34417 1.000 78.28155 7 LEU C C 1
ATOM 680 O O . LEU B 1 24 ? 13.25976 -25.13895 -19.17272 1.000 79.47475 7 LEU C O 1
ATOM 685 N N . GLU B 1 25 ? 13.03600 -25.70491 -21.32830 1.000 82.41753 8 GLU C N 1
ATOM 686 C CA . GLU B 1 25 ? 13.22800 -27.12043 -21.06603 1.000 82.11477 8 GLU C CA 1
ATOM 687 C C . GLU B 1 25 ? 14.71466 -27.46313 -21.06154 1.000 83.15298 8 GLU C C 1
ATOM 688 O O . GLU B 1 25 ? 15.11485 -28.45686 -20.43165 1.000 85.45266 8 GLU C O 1
ATOM 694 N N . LYS B 1 26 ? 15.55167 -26.62667 -21.71440 1.000 77.65886 9 LYS C N 1
ATOM 695 C CA . LYS B 1 26 ? 16.99846 -26.73603 -21.54687 1.000 76.28347 9 LYS C CA 1
ATOM 696 C C . LYS B 1 26 ? 17.51881 -25.96344 -20.32791 1.000 80.76352 9 LYS C C 1
ATOM 697 O O . LYS B 1 26 ? 18.73859 -25.76822 -20.20151 1.000 79.43044 9 LYS C O 1
ATOM 703 N N . LEU B 1 27 ? 16.63928 -25.54308 -19.42972 1.000 81.85741 10 LEU C N 1
ATOM 704 C CA . LEU B 1 27 ? 17.06672 -24.79658 -18.25811 1.000 75.96805 10 LEU C CA 1
ATOM 705 C C . LEU B 1 27 ? 18.16536 -25.53648 -17.49056 1.000 73.50418 10 LEU C C 1
ATOM 706 O O . LEU B 1 27 ? 18.08270 -26.75688 -17.30771 1.000 74.85443 10 LEU C O 1
ATOM 711 N N . PRO B 1 28 ? 19.18219 -24.81503 -16.97606 1.000 73.23170 11 PRO C N 1
ATOM 712 C CA . PRO B 1 28 ? 20.24286 -25.44921 -16.17370 1.000 68.62111 11 PRO C CA 1
ATOM 713 C C . PRO B 1 28 ? 19.79481 -26.18247 -14.91604 1.000 67.83494 11 PRO C C 1
ATOM 714 O O . PRO B 1 28 ? 18.60137 -26.35995 -14.65169 1.000 67.32865 11 PRO C O 1
ATOM 718 N N . GLU B 1 29 ? 20.81532 -26.63846 -14.17825 1.000 73.03270 12 GLU C N 1
ATOM 719 C CA . GLU B 1 29 ? 20.80461 -27.34750 -12.89758 1.000 74.60540 12 GLU C CA 1
ATOM 720 C C . GLU B 1 29 ? 19.45719 -27.44782 -12.20163 1.000 70.92003 12 GLU C C 1
ATOM 721 O O . GLU B 1 29 ? 18.53339 -28.10410 -12.68788 1.000 79.54101 12 GLU C O 1
ATOM 727 N N . GLY B 1 30 ? 19.36745 -26.84118 -11.02841 1.000 66.54083 13 GLY C N 1
ATOM 728 C CA . GLY B 1 30 ? 18.13869 -26.81684 -10.27349 1.000 67.69825 13 GLY C CA 1
ATOM 729 C C . GLY B 1 30 ? 17.47030 -25.47125 -10.45970 1.000 70.99812 13 GLY C C 1
ATOM 730 O O . GLY B 1 30 ? 16.99641 -24.86030 -9.49191 1.000 65.92033 13 GLY C O 1
ATOM 731 N N . TRP B 1 31 ? 17.51189 -24.96085 -11.69229 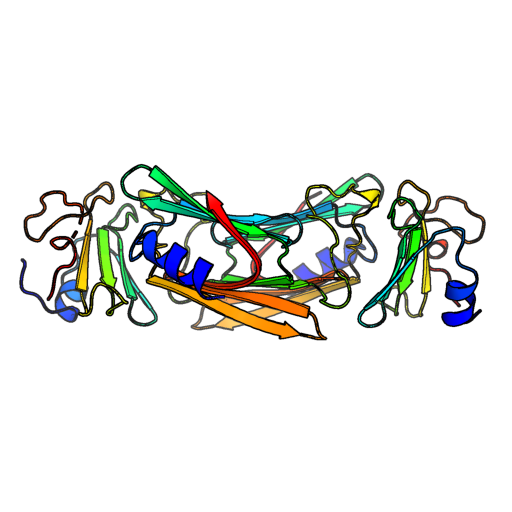1.000 65.20302 14 TRP C N 1
ATOM 732 C CA . TRP B 1 31 ? 16.84304 -23.70654 -12.00055 1.000 60.69295 14 TRP C CA 1
ATOM 733 C C . TRP B 1 31 ? 15.34735 -23.93629 -12.12873 1.000 62.25848 14 TRP C C 1
ATOM 734 O O . TRP B 1 31 ? 14.90305 -24.83824 -12.84093 1.000 64.77810 14 TRP C O 1
ATOM 745 N N . LYS B 1 32 ? 14.58071 -23.10883 -11.44333 1.000 64.06796 15 LYS C N 1
ATOM 746 C CA . LYS B 1 32 ? 13.13992 -23.12340 -11.47414 1.000 55.66724 15 LYS C CA 1
ATOM 747 C C . LYS B 1 32 ? 12.64242 -21.94442 -12.29978 1.000 58.67973 15 LYS C C 1
ATOM 748 O O . LYS B 1 32 ? 13.42401 -21.12839 -12.78664 1.000 57.98796 15 LYS C O 1
ATOM 754 N N . TYR B 1 33 ? 11.32758 -21.87767 -12.49344 1.000 60.09590 16 TYR C N 1
ATOM 755 C CA . TYR B 1 33 ? 10.73995 -20.77750 -13.24436 1.000 58.43260 16 TYR C CA 1
ATOM 756 C C . TYR B 1 33 ? 9.26539 -20.65396 -12.88961 1.000 59.24213 16 TYR C C 1
ATOM 757 O O . TYR B 1 33 ? 8.70240 -21.47453 -12.16150 1.000 59.23849 16 TYR C O 1
ATOM 766 N N . THR B 1 34 ? 8.67033 -19.56077 -13.35036 1.000 57.55242 17 THR C N 1
ATOM 767 C CA . THR B 1 34 ? 7.28184 -19.25544 -13.06120 1.000 58.27780 17 THR C CA 1
ATOM 768 C C . THR B 1 34 ? 6.78758 -18.31844 -14.15102 1.000 61.39193 17 THR C C 1
ATOM 769 O O . THR B 1 34 ? 7.54545 -17.47545 -14.63709 1.000 59.27091 17 THR C O 1
ATOM 773 N N . GLU B 1 35 ? 5.52695 -18.46933 -14.54251 1.000 65.08688 18 GLU C N 1
ATOM 774 C CA . GLU B 1 35 ? 4.98604 -17.64186 -15.60543 1.000 60.81899 18 GLU C CA 1
ATOM 775 C C . GLU B 1 35 ? 3.72436 -16.96852 -15.12099 1.000 65.11529 18 GLU C C 1
ATOM 776 O O . GLU B 1 35 ? 2.90364 -17.60206 -14.45190 1.000 66.20343 18 GLU C O 1
ATOM 782 N N . ASN B 1 36 ? 3.60437 -15.67070 -15.43115 1.000 65.45792 19 ASN C N 1
ATOM 783 C CA . ASN B 1 36 ? 2.48245 -14.85297 -14.99071 1.000 68.14591 19 ASN C CA 1
ATOM 784 C C . ASN B 1 36 ? 2.25705 -13.80108 -16.05907 1.000 66.04965 19 ASN C C 1
ATOM 785 O O . ASN B 1 36 ? 3.16659 -13.02624 -16.37528 1.000 61.32066 19 ASN C O 1
ATOM 790 N N . ASN B 1 37 ? 1.05163 -13.82548 -16.62205 1.000 64.00650 20 ASN C N 1
ATOM 791 C CA . ASN B 1 37 ? 0.57352 -12.87239 -17.62344 1.000 63.12280 20 ASN C CA 1
ATOM 792 C C . ASN B 1 37 ? 1.64257 -12.53153 -18.66261 1.000 63.62736 20 ASN C C 1
ATOM 793 O O . ASN B 1 37 ? 1.93896 -11.36447 -18.94905 1.000 60.74788 20 ASN C O 1
ATOM 798 N N . GLY B 1 38 ? 2.22550 -13.58867 -19.23141 1.000 67.92169 21 GLY C N 1
ATOM 799 C CA . GLY B 1 38 ? 3.17796 -13.44479 -20.31292 1.000 61.96577 21 GLY C CA 1
ATOM 800 C C . GLY B 1 38 ? 4.53882 -12.95375 -19.90652 1.000 60.42285 21 GLY C C 1
ATOM 801 O O . GLY B 1 38 ? 5.27846 -12.43971 -20.74059 1.000 60.77951 21 GLY C O 1
ATOM 802 N N . PHE B 1 39 ? 4.89446 -13.09582 -18.64193 1.000 61.51938 22 PHE C N 1
ATOM 803 C CA . PHE B 1 39 ? 6.26518 -12.91982 -18.19556 1.000 61.67742 22 PHE C CA 1
ATOM 804 C C . PHE B 1 39 ? 6.73269 -14.23502 -17.58852 1.000 62.62839 22 PHE C C 1
ATOM 805 O O . PHE B 1 39 ? 6.01312 -14.84682 -16.79157 1.000 65.77418 22 PHE C O 1
ATOM 813 N N . VAL B 1 40 ? 7.90965 -14.70156 -17.98456 1.000 58.95474 23 VAL C N 1
ATOM 814 C CA . VAL B 1 40 ? 8.48459 -15.88214 -17.36057 1.000 59.87709 23 VAL C CA 1
ATOM 815 C C . VAL B 1 40 ? 9.71805 -15.44165 -16.58498 1.000 59.98279 23 VAL C C 1
ATOM 816 O O . VAL B 1 40 ? 10.63217 -14.83005 -17.15280 1.000 64.55674 23 VAL C O 1
ATOM 820 N N . HIS B 1 41 ? 9.75563 -15.78313 -15.29876 1.000 54.79054 24 HIS C N 1
ATOM 821 C CA . HIS B 1 41 ? 10.86033 -15.45554 -14.40816 1.000 55.00827 24 HIS C CA 1
ATOM 822 C C . HIS B 1 41 ? 11.57944 -16.74507 -14.07650 1.000 55.49112 24 HIS C C 1
ATOM 823 O O . HIS B 1 41 ? 10.97823 -17.65299 -13.49529 1.000 57.15283 24 HIS C O 1
ATOM 830 N N . VAL B 1 42 ? 12.87570 -16.79155 -14.34866 1.000 51.34017 25 VAL C N 1
ATOM 831 C CA . VAL B 1 42 ? 13.66602 -17.97854 -14.07513 1.000 58.98999 25 VAL C CA 1
ATOM 832 C C . VAL B 1 42 ? 14.74534 -17.62393 -13.07665 1.000 60.74597 25 VAL C C 1
ATOM 833 O O . VAL B 1 42 ? 15.43807 -16.61320 -13.23766 1.000 59.85281 25 VAL C O 1
ATOM 837 N N . ARG B 1 43 ? 14.90480 -18.47567 -12.06715 1.000 60.85654 26 ARG C N 1
ATOM 838 C CA . ARG B 1 43 ? 15.86415 -18.26692 -11.00168 1.000 59.70569 26 ARG C CA 1
ATOM 839 C C . ARG B 1 43 ? 16.64371 -19.55809 -10.79325 1.000 58.78935 26 ARG C C 1
ATOM 840 O O . ARG B 1 43 ? 16.15024 -20.65181 -11.07294 1.000 51.17142 26 ARG C O 1
ATOM 848 N N . ASP B 1 44 ? 17.87362 -19.42536 -10.30436 1.000 60.00313 27 ASP C N 1
ATOM 849 C CA . ASP B 1 44 ? 18.73619 -20.58249 -10.16033 1.000 56.57110 27 ASP C CA 1
ATOM 850 C C . ASP B 1 44 ? 18.45421 -21.26192 -8.82120 1.000 61.61738 27 ASP C C 1
ATOM 851 O O . ASP B 1 44 ? 17.43763 -21.00760 -8.16719 1.000 61.40910 27 ASP C O 1
ATOM 856 N N . ALA B 1 45 ? 19.34830 -22.16282 -8.40731 1.000 64.22740 28 ALA C N 1
ATOM 857 C CA . ALA B 1 45 ? 19.13534 -22.88241 -7.15603 1.000 66.57994 28 ALA C CA 1
ATOM 858 C C . ALA B 1 45 ? 19.21077 -21.95954 -5.94006 1.000 67.75737 28 ALA C C 1
ATOM 859 O O . ALA B 1 45 ? 18.66093 -22.29382 -4.88264 1.000 66.33281 28 ALA C O 1
ATOM 861 N N . ASN B 1 46 ? 19.86990 -20.80858 -6.06504 1.000 63.11038 29 ASN C N 1
ATOM 862 C CA . ASN B 1 46 ? 19.91109 -19.82380 -4.99552 1.000 68.47701 29 ASN C CA 1
ATOM 863 C C . ASN B 1 46 ? 18.74473 -18.84767 -5.06182 1.000 63.96212 29 ASN C C 1
ATOM 864 O O . ASN B 1 46 ? 18.75472 -17.84600 -4.34164 1.000 58.99129 29 ASN C O 1
ATOM 869 N N . ASP B 1 47 ? 17.74183 -19.13200 -5.90241 1.000 63.74871 30 ASP C N 1
ATOM 870 C CA . ASP B 1 47 ? 16.58766 -18.26379 -6.17491 1.000 62.28440 30 ASP C CA 1
ATOM 871 C C . ASP B 1 47 ? 16.97592 -16.88499 -6.72188 1.000 60.22652 30 ASP C C 1
ATOM 872 O O . ASP B 1 47 ? 16.15370 -15.96612 -6.73376 1.000 57.32027 30 ASP C O 1
ATOM 877 N N . THR B 1 48 ? 18.20703 -16.73464 -7.20625 1.000 59.98162 31 THR C N 1
ATOM 878 C CA . THR B 1 48 ? 18.60427 -15.53164 -7.92346 1.000 55.86298 31 THR C CA 1
ATOM 879 C C . THR B 1 48 ? 17.96751 -15.47418 -9.30799 1.000 57.04135 31 THR C C 1
ATOM 880 O O . THR B 1 48 ? 18.04528 -16.43608 -10.07486 1.000 56.90802 31 THR C O 1
ATOM 884 N N . ILE B 1 49 ? 17.35428 -14.34134 -9.64236 1.000 57.45433 32 ILE C N 1
ATOM 885 C CA . ILE B 1 49 ? 16.76174 -14.19656 -10.96736 1.000 57.07813 32 ILE C CA 1
ATOM 886 C C . ILE B 1 49 ? 17.86947 -14.22560 -12.01161 1.000 55.94558 32 ILE C C 1
ATOM 887 O O . ILE B 1 49 ? 18.76923 -13.38097 -12.00847 1.000 55.94658 32 ILE C O 1
ATOM 892 N N . ARG B 1 50 ? 17.79667 -15.18734 -12.93255 1.000 58.38868 33 ARG C N 1
ATOM 893 C CA . ARG B 1 50 ? 18.83753 -15.36556 -13.93349 1.000 57.40814 33 ARG C CA 1
ATOM 894 C C . ARG B 1 50 ? 18.37791 -15.11501 -15.35793 1.000 54.93653 33 ARG C C 1
ATOM 895 O O . ARG B 1 50 ? 19.23322 -14.99324 -16.24771 1.000 51.15634 33 ARG C O 1
ATOM 903 N N . MET B 1 51 ? 17.07026 -15.03200 -15.59890 1.000 51.77977 34 MET C N 1
ATOM 904 C CA . MET B 1 51 ? 16.54286 -14.94551 -16.95148 1.000 54.29085 34 MET C CA 1
ATOM 905 C C . MET B 1 51 ? 15.07338 -14.54489 -16.89933 1.000 54.27257 34 MET C C 1
ATOM 906 O O . MET B 1 51 ? 14.35139 -14.92969 -15.96914 1.000 52.58953 34 MET C O 1
ATOM 911 N N . ARG B 1 52 ? 14.66020 -13.72030 -17.85990 1.000 51.45414 35 ARG C N 1
ATOM 912 C CA . ARG B 1 52 ? 13.26795 -13.33236 -18.02702 1.000 56.14449 35 ARG C CA 1
ATOM 913 C C . ARG B 1 52 ? 12.87963 -13.45156 -19.49274 1.000 59.92538 35 ARG C C 1
ATOM 914 O O . ARG B 1 52 ? 13.64663 -13.05527 -20.37536 1.000 61.15587 35 ARG C O 1
ATOM 922 N N . ILE B 1 53 ? 11.70389 -14.01458 -19.76254 1.000 60.40945 36 ILE C N 1
ATOM 923 C CA . ILE B 1 53 ? 11.11290 -13.96764 -21.09856 1.000 61.65980 36 ILE C CA 1
ATOM 924 C C . ILE B 1 53 ? 9.94227 -12.99789 -21.05203 1.000 55.93374 36 ILE C C 1
ATOM 925 O O . ILE B 1 53 ? 9.05355 -13.12544 -20.20118 1.000 53.14096 36 ILE C O 1
ATOM 930 N N . ALA B 1 54 ? 9.93645 -12.04138 -21.97882 1.000 53.14789 37 ALA C N 1
ATOM 931 C CA . ALA B 1 54 ? 9.08391 -10.87862 -21.86567 1.000 61.38667 37 ALA C CA 1
ATOM 932 C C . ALA B 1 54 ? 8.39867 -10.54066 -23.18160 1.000 65.61721 37 ALA C C 1
ATOM 933 O O . ALA B 1 54 ? 9.00184 -10.71676 -24.25612 1.000 64.59093 37 ALA C O 1
ATOM 935 N N . PRO B 1 55 ? 7.14238 -10.08544 -23.12736 1.000 57.66761 38 PRO C N 1
ATOM 936 C CA . PRO B 1 55 ? 6.46679 -9.55743 -24.32090 1.000 59.99881 38 PRO C CA 1
ATOM 937 C C . PRO B 1 55 ? 7.00773 -8.18761 -24.68762 1.000 62.38374 38 PRO C C 1
ATOM 938 O O . PRO B 1 55 ? 7.78982 -7.59911 -23.92627 1.000 65.68745 38 PRO C O 1
ATOM 942 N N . PRO B 1 56 ? 6.65004 -7.66252 -25.86149 1.000 63.77360 39 PRO C N 1
ATOM 943 C CA . PRO B 1 56 ? 7.17802 -6.35984 -26.27924 1.000 63.47717 39 PRO C CA 1
ATOM 944 C C . PRO B 1 56 ? 6.72502 -5.23821 -25.35996 1.000 63.12904 39 PRO C C 1
ATOM 945 O O . PRO B 1 56 ? 5.67676 -5.31209 -24.71123 1.000 61.28388 39 PRO C O 1
ATOM 949 N N . ASP B 1 57 ? 7.54803 -4.20622 -25.27969 1.000 62.06838 40 ASP C N 1
ATOM 950 C CA . ASP B 1 57 ? 7.16092 -2.98284 -24.59362 1.000 62.80574 40 ASP C CA 1
ATOM 951 C C . ASP B 1 57 ? 7.26607 -1.82359 -25.58366 1.000 67.79105 40 ASP C C 1
ATOM 952 O O . ASP B 1 57 ? 7.44316 -2.03181 -26.78515 1.000 68.44111 40 ASP C O 1
ATOM 957 N N . LYS B 1 58 ? 7.19612 -0.59171 -25.06920 1.000 68.85516 41 LYS C N 1
ATOM 958 C CA . LYS B 1 58 ? 7.21863 0.58024 -25.94708 1.000 70.76356 41 LYS C CA 1
ATOM 959 C C . LYS B 1 58 ? 8.48347 0.62441 -26.81605 1.000 74.08833 41 LYS C C 1
ATOM 960 O O . LYS B 1 58 ? 8.41341 0.95213 -28.00646 1.000 73.42885 41 LYS C O 1
ATOM 966 N N . VAL B 1 59 ? 9.64521 0.28809 -26.25792 1.000 69.14594 42 VAL C N 1
ATOM 967 C CA . VAL B 1 59 ? 10.87333 0.45781 -27.03562 1.000 69.33286 42 VAL C CA 1
ATOM 968 C C . VAL B 1 59 ? 11.31717 -0.82910 -27.72098 1.000 73.72283 42 VAL C C 1
ATOM 969 O O . VAL B 1 59 ? 11.75536 -0.80332 -28.87411 1.000 68.00778 42 VAL C O 1
ATOM 973 N N . THR B 1 60 ? 11.15566 -1.97805 -27.07245 1.000 73.00148 43 THR C N 1
ATOM 974 C CA . THR B 1 60 ? 11.43243 -3.26641 -27.69881 1.000 65.82303 43 THR C CA 1
ATOM 975 C C . THR B 1 60 ? 10.13039 -3.80899 -28.27084 1.000 66.62553 43 THR C C 1
ATOM 976 O O . THR B 1 60 ? 9.19854 -4.13249 -27.52470 1.000 70.53878 43 THR C O 1
ATOM 980 N N . LYS B 1 61 ? 10.07747 -3.91960 -29.59418 1.000 69.46758 44 LYS C N 1
ATOM 981 C CA . LYS B 1 61 ? 8.86420 -4.28083 -30.31358 1.000 73.25781 44 LYS C CA 1
ATOM 982 C C . LYS B 1 61 ? 8.73175 -5.78180 -30.57481 1.000 66.73920 44 LYS C C 1
ATOM 983 O O . LYS B 1 61 ? 7.91103 -6.17790 -31.40814 1.000 65.55588 44 LYS C O 1
ATOM 989 N N . TYR B 1 62 ? 9.48906 -6.62224 -29.86353 1.000 62.29739 45 TYR C N 1
ATOM 990 C CA . TYR B 1 62 ? 9.41733 -8.06267 -30.06648 1.000 59.85600 45 TYR C CA 1
ATOM 991 C C . TYR B 1 62 ? 9.52502 -8.81687 -28.74563 1.000 60.77906 45 TYR C C 1
ATOM 992 O O . TYR B 1 62 ? 9.99832 -8.28073 -27.73951 1.000 64.42906 45 TYR C O 1
ATOM 1001 N N . ASP B 1 63 ? 8.96964 -10.02905 -28.73734 1.000 60.86433 46 ASP C N 1
ATOM 1002 C CA . ASP B 1 63 ? 9.12595 -10.96293 -27.62297 1.000 60.80166 46 ASP C CA 1
ATOM 1003 C C . ASP B 1 63 ? 10.60542 -11.28959 -27.40807 1.000 60.59699 46 ASP C C 1
ATOM 1004 O O . ASP B 1 63 ? 11.28750 -11.75138 -28.32146 1.000 61.56661 46 ASP C O 1
ATOM 1009 N N . HIS B 1 64 ? 11.13655 -11.02117 -26.22127 1.000 66.99714 47 HIS C N 1
ATOM 1010 C CA . HIS B 1 64 ? 12.57716 -11.16096 -26.04271 1.000 57.82282 47 HIS C CA 1
ATOM 1011 C C . HIS B 1 64 ? 12.90922 -11.98799 -24.80805 1.000 54.74273 47 HIS C C 1
ATOM 1012 O O . HIS B 1 64 ? 12.03827 -12.41654 -24.04465 1.000 57.20185 47 HIS C O 1
ATOM 1019 N N . VAL B 1 65 ? 14.18576 -12.31553 -24.71350 1.000 56.17454 48 VAL C N 1
ATOM 1020 C CA . VAL B 1 65 ? 14.78932 -12.98821 -23.57189 1.000 59.58065 48 VAL C CA 1
ATOM 1021 C C . VAL B 1 65 ? 15.74076 -12.01799 -22.87810 1.000 58.64329 48 VAL C C 1
ATOM 1022 O O . VAL B 1 65 ? 16.31847 -11.12597 -23.50950 1.000 63.43279 48 VAL C O 1
ATOM 1026 N N . HIS B 1 66 ? 15.85150 -12.14289 -21.56383 1.000 57.88577 49 HIS C N 1
ATOM 1027 C CA . HIS B 1 66 ? 16.88638 -11.46069 -20.79682 1.000 56.80291 49 HIS C CA 1
ATOM 1028 C C . HIS B 1 66 ? 17.72426 -12.48057 -20.04382 1.000 56.54167 49 HIS C C 1
ATOM 1029 O O . HIS B 1 66 ? 17.20560 -13.50886 -19.59736 1.000 59.03864 49 HIS C O 1
ATOM 1036 N N . LEU B 1 67 ? 19.01659 -12.20987 -19.90741 1.000 54.74069 50 LEU C N 1
ATOM 1037 C CA . LEU B 1 67 ? 19.89810 -13.10687 -19.16901 1.000 57.64115 50 LEU C CA 1
ATOM 1038 C C . LEU B 1 67 ? 20.78427 -12.31088 -18.21810 1.000 58.15778 50 LEU C C 1
ATOM 1039 O O . LEU B 1 67 ? 21.23583 -11.20099 -18.53250 1.000 56.06180 50 LEU C O 1
ATOM 1044 N N . TYR B 1 68 ? 21.08796 -12.93027 -17.07779 1.000 54.73674 51 TYR C N 1
ATOM 1045 C CA . TYR B 1 68 ? 21.64419 -12.22374 -15.93507 1.000 55.32304 51 TYR C CA 1
ATOM 1046 C C . TYR B 1 68 ? 22.63610 -13.10272 -15.19400 1.000 52.65884 51 TYR C C 1
ATOM 1047 O O . TYR B 1 68 ? 22.39040 -14.29429 -14.98730 1.000 51.95648 51 TYR C O 1
ATOM 1056 N N . ASP B 1 69 ? 23.75596 -12.51580 -14.78566 1.000 58.74922 52 ASP C N 1
ATOM 1057 C CA . ASP B 1 69 ? 24.70300 -13.29586 -14.00636 1.000 59.63478 52 ASP C CA 1
ATOM 1058 C C . ASP B 1 69 ? 24.21027 -13.40321 -12.56076 1.000 60.75141 52 ASP C C 1
ATOM 1059 O O . ASP B 1 69 ? 23.16356 -12.86420 -12.18704 1.000 58.50655 52 ASP C O 1
ATOM 1064 N N . GLU B 1 70 ? 24.99313 -14.06430 -11.71188 1.000 61.35546 53 GLU C N 1
ATOM 1065 C CA . GLU B 1 70 ? 24.61032 -14.16501 -10.30571 1.000 63.40864 53 GLU C CA 1
ATOM 1066 C C . GLU B 1 70 ? 24.43989 -12.81090 -9.61802 1.000 58.93650 53 GLU C C 1
ATOM 1067 O O . GLU B 1 70 ? 23.98667 -12.78293 -8.46880 1.000 59.42801 53 GLU C O 1
ATOM 1073 N N . ASN B 1 71 ? 24.86005 -11.70404 -10.24075 1.000 59.21186 54 ASN C N 1
ATOM 1074 C CA . ASN B 1 71 ? 24.67461 -10.36840 -9.67382 1.000 57.48504 54 ASN C CA 1
ATOM 1075 C C . ASN B 1 71 ? 23.69199 -9.52080 -10.47116 1.000 60.39545 54 ASN C C 1
ATOM 1076 O O . ASN B 1 71 ? 23.80653 -8.29529 -10.46392 1.000 64.88256 54 ASN C O 1
ATOM 1081 N N . LYS B 1 72 ? 22.78513 -10.14529 -11.22445 1.000 64.76170 55 LYS C N 1
ATOM 1082 C CA . LYS B 1 72 ? 21.69726 -9.43999 -11.90800 1.000 58.68848 55 LYS C CA 1
ATOM 1083 C C . LYS B 1 72 ? 22.20759 -8.47887 -12.97793 1.000 57.47013 55 LYS C C 1
ATOM 1084 O O . LYS B 1 72 ? 21.54162 -7.49819 -13.30184 1.000 62.25052 55 LYS C O 1
ATOM 1090 N N . ASN B 1 73 ? 23.37921 -8.73549 -13.54311 1.000 61.31062 56 ASN C N 1
ATOM 1091 C CA . ASN B 1 73 ? 23.84693 -7.87741 -14.62840 1.000 58.43864 56 ASN C CA 1
ATOM 1092 C C . ASN B 1 73 ? 23.29394 -8.35217 -15.96821 1.000 62.00687 56 ASN C C 1
ATOM 1093 O O . ASN B 1 73 ? 23.21232 -9.56040 -16.21519 1.000 59.85422 56 ASN C O 1
ATOM 1098 N N . PRO B 1 74 ? 22.92409 -7.43872 -16.86043 1.000 63.36568 57 PRO C N 1
ATOM 1099 C CA . PRO B 1 74 ? 22.40140 -7.85921 -18.16672 1.000 65.12081 57 PRO C CA 1
ATOM 1100 C C . PRO B 1 74 ? 23.51260 -8.47053 -19.00563 1.000 69.91085 57 PRO C C 1
ATOM 1101 O O . PRO B 1 74 ? 24.57667 -7.87415 -19.16663 1.000 73.20030 57 PRO C O 1
ATOM 1105 N N . LEU B 1 75 ? 23.25394 -9.65138 -19.55869 1.000 69.23635 58 LEU C N 1
ATOM 1106 C CA . LEU B 1 75 ? 24.21897 -10.34876 -20.39808 1.000 71.74459 58 LEU C CA 1
ATOM 1107 C C . LEU B 1 75 ? 23.71304 -10.41668 -21.83246 1.000 71.19014 58 LEU C C 1
ATOM 1108 O O . LEU B 1 75 ? 22.51845 -10.24848 -22.10017 1.000 67.58313 58 LEU C O 1
ATOM 1113 N N . ASP B 1 76 ? 24.65115 -10.61955 -22.76012 1.000 69.48873 59 ASP C N 1
ATOM 1114 C CA . ASP B 1 76 ? 24.32215 -10.90713 -24.14591 1.000 68.56811 59 ASP C CA 1
ATOM 1115 C C . ASP B 1 76 ? 24.34908 -12.42677 -24.36572 1.000 68.97884 59 ASP C C 1
ATOM 1116 O O . ASP B 1 76 ? 24.50871 -13.20309 -23.42320 1.000 71.67587 59 ASP C O 1
ATOM 1121 N N . LEU B 1 77 ? 24.16337 -12.85787 -25.62189 1.000 73.59418 60 LEU C N 1
ATOM 1122 C CA . LEU B 1 77 ? 24.18896 -14.29276 -25.93782 1.000 78.70905 60 LEU C CA 1
ATOM 1123 C C . LEU B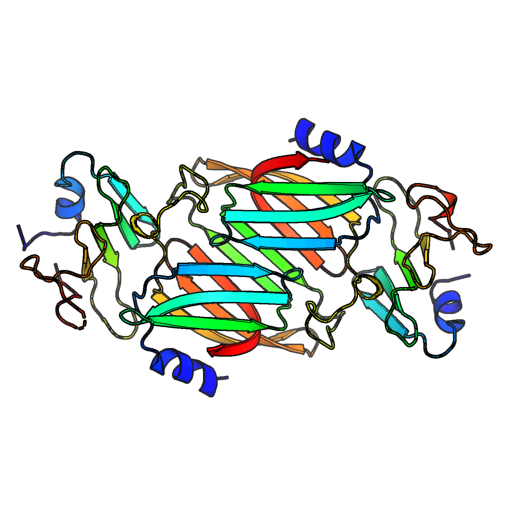 1 77 ? 25.48094 -14.96107 -25.47921 1.000 77.05403 60 LEU C C 1
ATOM 1124 O O . LEU B 1 77 ? 25.47786 -16.12009 -25.04769 1.000 78.04367 60 LEU C O 1
ATOM 1129 N N . ASN B 1 78 ? 26.59571 -14.24480 -25.57579 1.000 77.74547 61 ASN C N 1
ATOM 1130 C CA . ASN B 1 78 ? 27.92665 -14.78229 -25.34450 1.000 75.54934 61 ASN C CA 1
ATOM 1131 C C . ASN B 1 78 ? 28.39389 -14.65816 -23.89758 1.000 78.02847 61 ASN C C 1
ATOM 1132 O O . ASN B 1 78 ? 29.56859 -14.92488 -23.61814 1.000 76.74806 61 ASN C O 1
ATOM 1137 N N . GLY B 1 79 ? 27.51198 -14.27153 -22.97481 1.000 74.08723 62 GLY C N 1
ATOM 1138 C CA . GLY B 1 79 ? 27.89497 -14.14015 -21.58083 1.000 72.11009 62 GLY C CA 1
ATOM 1139 C C . GLY B 1 79 ? 28.63212 -12.87735 -21.18670 1.000 73.03036 62 GLY C C 1
ATOM 1140 O O . GLY B 1 79 ? 29.13600 -12.80767 -20.06082 1.000 76.16314 62 GLY C O 1
ATOM 1141 N N . ASN B 1 80 ? 28.74980 -11.89609 -22.07602 1.000 71.66345 63 ASN C N 1
ATOM 1142 C CA . ASN B 1 80 ? 29.33990 -10.61129 -21.71877 1.000 75.22411 63 ASN C CA 1
ATOM 1143 C C . ASN B 1 80 ? 28.31471 -9.67682 -21.09211 1.000 76.37456 63 ASN C C 1
ATOM 1144 O O . ASN B 1 80 ? 27.16102 -9.60020 -21.53537 1.000 75.92093 63 ASN C O 1
ATOM 1149 N N . ILE B 1 81 ? 28.74181 -8.94575 -20.06229 1.000 74.87035 64 ILE C N 1
ATOM 1150 C CA . ILE B 1 81 ? 27.84946 -7.95847 -19.47183 1.000 75.43018 64 ILE C CA 1
ATOM 1151 C C . ILE B 1 81 ? 27.64043 -6.82997 -20.46951 1.000 76.77628 64 ILE C C 1
ATOM 1152 O O . ILE B 1 81 ? 28.58636 -6.36458 -21.11624 1.000 79.36716 64 ILE C O 1
ATOM 1157 N N . VAL B 1 82 ? 26.39196 -6.39736 -20.62022 1.000 77.59498 65 VAL C N 1
ATOM 1158 C CA . VAL B 1 82 ? 26.04653 -5.30198 -21.51176 1.000 76.99743 65 VAL C CA 1
ATOM 1159 C C . VAL B 1 82 ? 25.19133 -4.33033 -20.71132 1.000 79.96445 65 VAL C C 1
ATOM 1160 O O . VAL B 1 82 ? 24.68008 -4.64772 -19.63117 1.000 76.64282 65 VAL C O 1
ATOM 1164 N N . ASP B 1 83 ? 25.01316 -3.14461 -21.27428 1.000 79.78468 66 ASP C N 1
ATOM 1165 C CA . ASP B 1 83 ? 24.13362 -2.16289 -20.66158 1.000 83.58499 66 ASP C CA 1
ATOM 1166 C C . ASP B 1 83 ? 22.69028 -2.62147 -20.79958 1.000 84.00349 66 ASP C C 1
ATOM 1167 O O . ASP B 1 83 ? 22.27283 -3.02578 -21.88900 1.000 85.06264 66 ASP C O 1
ATOM 1172 N N . ALA B 1 84 ? 21.92963 -2.58563 -19.69072 1.000 83.57925 67 ALA C N 1
ATOM 1173 C CA . ALA B 1 84 ? 20.54197 -3.06155 -19.72654 1.000 83.04618 67 ALA C CA 1
ATOM 1174 C C . ALA B 1 84 ? 19.77696 -2.40120 -20.84773 1.000 84.44309 67 ALA C C 1
ATOM 1175 O O . ALA B 1 84 ? 18.85512 -2.99456 -21.43134 1.000 80.78849 67 ALA C O 1
ATOM 1177 N N . LYS B 1 85 ? 20.19759 -1.18478 -21.17461 1.000 87.27068 68 LYS C N 1
ATOM 1178 C CA . LYS B 1 85 ? 19.60274 -0.34780 -22.19290 1.000 85.86824 68 LYS C CA 1
ATOM 1179 C C . LYS B 1 85 ? 19.97727 -0.80302 -23.60123 1.000 88.46728 68 LYS C C 1
ATOM 1180 O O . LYS B 1 85 ? 19.32279 -0.40792 -24.56830 1.000 93.60736 68 LYS C O 1
ATOM 1186 N N . SER B 1 86 ? 20.98854 -1.64864 -23.72774 1.000 85.53562 69 SER C N 1
ATOM 1187 C CA . SER B 1 86 ? 21.50487 -2.03540 -25.03615 1.000 88.11854 69 SER C CA 1
ATOM 1188 C C . SER B 1 86 ? 20.52947 -2.96621 -25.76201 1.000 82.77886 69 SER C C 1
ATOM 1189 O O . SER B 1 86 ? 19.88415 -3.80785 -25.12727 1.000 80.64936 69 SER C O 1
ATOM 1192 N N . PRO B 1 87 ? 20.39793 -2.84373 -27.09152 1.000 86.89898 70 PRO C N 1
ATOM 1193 C CA . PRO B 1 87 ? 19.65721 -3.86608 -27.85900 1.000 81.20632 70 PRO C CA 1
ATOM 1194 C C . PRO B 1 87 ? 20.14758 -5.28316 -27.62188 1.000 78.29283 70 PRO C C 1
ATOM 1195 O O . PRO B 1 87 ? 19.33935 -6.21683 -27.61117 1.000 78.21315 70 PRO C O 1
ATOM 1199 N N . ASP B 1 88 ? 21.45816 -5.46838 -27.44559 1.000 79.80566 71 ASP C N 1
ATOM 1200 C CA . ASP B 1 88 ? 22.01690 -6.78733 -27.16815 1.000 78.30840 71 ASP C CA 1
ATOM 1201 C C . ASP B 1 88 ? 21.46118 -7.42665 -25.90050 1.000 74.25781 71 ASP C C 1
ATOM 1202 O O . ASP B 1 88 ? 21.54713 -8.64860 -25.75151 1.000 79.44458 71 ASP C O 1
ATOM 1207 N N . ALA B 1 89 ? 20.91010 -6.64636 -24.97577 1.000 74.65145 72 ALA C N 1
ATOM 1208 C CA . ALA B 1 89 ? 20.32417 -7.26172 -23.79298 1.000 74.04080 72 ALA C CA 1
ATOM 1209 C C . ALA B 1 89 ? 18.98781 -7.91232 -24.10711 1.000 71.74935 72 ALA C C 1
ATOM 1210 O O . ALA B 1 89 ? 18.54264 -8.77593 -23.34498 1.000 71.09620 72 ALA C O 1
ATOM 1212 N N . HIS B 1 90 ? 18.38601 -7.56414 -25.25175 1.000 69.45963 73 HIS C N 1
ATOM 1213 C CA . HIS B 1 90 ? 17.04079 -7.97392 -25.64942 1.000 65.42291 73 HIS C CA 1
ATOM 1214 C C . HIS B 1 90 ? 17.17240 -8.99125 -26.77667 1.000 65.30034 73 HIS C C 1
ATOM 1215 O O . HIS B 1 90 ? 17.24206 -8.62807 -27.95641 1.000 63.47537 73 HIS C O 1
ATOM 1222 N N . ILE B 1 91 ? 17.15824 -10.26698 -26.41191 1.000 65.11476 74 ILE C N 1
ATOM 1223 C CA . ILE B 1 91 ? 17.63421 -11.34512 -27.27825 1.000 61.89385 74 ILE C CA 1
ATOM 1224 C C . ILE B 1 91 ? 16.41027 -12.03817 -27.87031 1.000 57.35070 74 ILE C C 1
ATOM 1225 O O . ILE B 1 91 ? 15.71501 -12.77916 -27.14831 1.000 54.03940 74 ILE C O 1
ATOM 1230 N N . PRO B 1 92 ? 16.13128 -11.87762 -29.16779 1.000 62.04602 75 PRO C N 1
ATOM 1231 C CA . PRO B 1 92 ? 14.92772 -12.47680 -29.76014 1.000 59.63319 75 PRO C CA 1
ATOM 1232 C C . PRO B 1 92 ? 14.95921 -13.99731 -29.74514 1.000 56.99296 75 PRO C C 1
ATOM 1233 O O . PRO B 1 92 ? 16.00436 -14.61608 -29.53746 1.000 61.48170 75 PRO C O 1
ATOM 1237 N N . TYR B 1 93 ? 13.76521 -14.58567 -29.91020 1.000 61.44708 76 TYR C N 1
ATOM 1238 C CA . TYR B 1 93 ? 13.54630 -16.03248 -30.10024 1.000 61.73573 76 TYR C CA 1
ATOM 1239 C C . TYR B 1 93 ? 12.39680 -16.27941 -31.07686 1.000 63.34485 76 TYR C C 1
ATOM 1240 O O . TYR B 1 93 ? 11.90739 -17.40780 -31.20593 1.000 66.98942 76 TYR C O 1
ATOM 1249 N N . VAL C 2 3 ? -10.47741 -18.22259 10.31836 1.000 85.95798 3 VAL D N 1
ATOM 1250 C CA . VAL C 2 3 ? -10.92274 -16.90684 9.88900 1.000 84.54890 3 VAL D CA 1
ATOM 1251 C C . VAL C 2 3 ? -11.35043 -16.03795 11.06247 1.000 85.06525 3 VAL D C 1
ATOM 1252 O O . VAL C 2 3 ? -10.91860 -14.89273 11.19947 1.000 86.59574 3 VAL D O 1
ATOM 1256 N N . GLN C 2 4 ? -12.19849 -16.60088 11.91919 1.000 87.52270 4 GLN D N 1
ATOM 1257 C CA . GLN C 2 4 ? -12.85962 -15.82340 12.95948 1.000 88.17676 4 GLN D CA 1
ATOM 1258 C C . GLN C 2 4 ? -12.09054 -15.76453 14.27021 1.000 85.96427 4 GLN D C 1
ATOM 1259 O O . GLN C 2 4 ? -12.36173 -14.87262 15.08069 1.000 82.92446 4 GLN D O 1
ATOM 1265 N N . ARG C 2 5 ? -11.16199 -16.69649 14.51010 1.000 86.57314 5 ARG D N 1
ATOM 1266 C CA . ARG C 2 5 ? -10.31447 -16.61014 15.69797 1.000 81.18552 5 ARG D CA 1
ATOM 1267 C C . ARG C 2 5 ? -9.55296 -15.28993 15.73326 1.000 81.91498 5 ARG D C 1
ATOM 1268 O O . ARG C 2 5 ? -9.58434 -14.56289 16.73470 1.000 84.29809 5 ARG D O 1
ATOM 1276 N N . ILE C 2 6 ? -8.81353 -14.98868 14.66832 1.000 79.27267 6 ILE D N 1
ATOM 1277 C CA . ILE C 2 6 ? -8.18894 -13.67469 14.57548 1.000 83.18194 6 ILE D CA 1
ATOM 1278 C C . ILE C 2 6 ? -9.24223 -12.55576 14.57759 1.000 81.78529 6 ILE D C 1
ATOM 1279 O O . ILE C 2 6 ? -9.00231 -11.47500 15.13132 1.000 81.33227 6 ILE D O 1
ATOM 1284 N N . GLN C 2 7 ? -10.41819 -12.78380 13.97979 1.000 81.80484 7 GLN D N 1
ATOM 1285 C CA . GLN C 2 7 ? -11.36582 -11.68736 13.79523 1.000 77.02144 7 GLN D CA 1
ATOM 1286 C C . GLN C 2 7 ? -11.91054 -11.17588 15.12276 1.000 85.40012 7 GLN D C 1
ATOM 1287 O O . GLN C 2 7 ? -12.05201 -9.96124 15.31940 1.000 87.69602 7 GLN D O 1
ATOM 1293 N N . GLU C 2 8 ? -12.23051 -12.07302 16.05207 1.000 85.09119 8 GLU D N 1
ATOM 1294 C CA . GLU C 2 8 ? -12.67165 -11.57855 17.35111 1.000 84.64511 8 GLU D CA 1
ATOM 1295 C C . GLU C 2 8 ? -11.51729 -11.44646 18.33116 1.000 83.03326 8 GLU D C 1
ATOM 1296 O O . GLU C 2 8 ? -11.68340 -10.82178 19.38294 1.000 79.14219 8 GLU D O 1
ATOM 1302 N N . LYS C 2 9 ? -10.34493 -11.98635 17.99234 1.000 81.46730 9 LYS D N 1
ATOM 1303 C CA . LYS C 2 9 ? -9.13034 -11.56873 18.68172 1.000 80.04080 9 LYS D CA 1
ATOM 1304 C C . LYS C 2 9 ? -8.85908 -10.09495 18.42584 1.000 79.36126 9 LYS D C 1
ATOM 1305 O O . LYS C 2 9 ? -8.32870 -9.40043 19.29605 1.000 79.83272 9 LYS D O 1
ATOM 1311 N N . ILE C 2 10 ? -9.20803 -9.60664 17.23301 1.000 81.94316 10 ILE D N 1
ATOM 1312 C CA . ILE C 2 10 ? -9.13215 -8.17593 16.94345 1.000 80.49537 10 ILE D CA 1
ATOM 1313 C C . ILE C 2 10 ? -10.17511 -7.42215 17.75383 1.000 79.02442 10 ILE D C 1
ATOM 1314 O O . ILE C 2 10 ? -9.89178 -6.36713 18.33764 1.000 76.14915 10 ILE D O 1
ATOM 1319 N N . ASP C 2 11 ? -11.40584 -7.94371 17.78164 1.000 76.79099 11 ASP D N 1
ATOM 1320 C CA . ASP C 2 11 ? -12.46902 -7.31639 18.56229 1.000 77.36208 11 ASP D CA 1
ATOM 1321 C C . ASP C 2 11 ? -12.09206 -7.21741 20.04274 1.000 79.66978 11 ASP D C 1
ATOM 1322 O O . ASP C 2 11 ? -12.50138 -6.26725 20.72641 1.000 75.90723 11 ASP D O 1
ATOM 1327 N N . LYS C 2 12 ? -11.31082 -8.18252 20.55262 1.000 80.91761 12 LYS D N 1
ATOM 1328 C CA . LYS C 2 12 ? -10.85413 -8.15098 21.93824 1.000 71.28822 12 LYS D CA 1
ATOM 1329 C C . LYS C 2 12 ? -9.83831 -7.05271 22.17477 1.000 74.65811 12 LYS D C 1
ATOM 1330 O O . LYS C 2 12 ? -9.48971 -6.78997 23.33186 1.000 76.69375 12 LYS D O 1
ATOM 1336 N N . LEU C 2 13 ? -9.35599 -6.39905 21.12008 1.000 77.47152 13 LEU D N 1
ATOM 1337 C CA . LEU C 2 13 ? -8.51307 -5.23699 21.33989 1.000 75.69954 13 LEU D CA 1
ATOM 1338 C C . LEU C 2 13 ? -9.33676 -4.03580 21.73763 1.000 72.98412 13 LEU D C 1
ATOM 1339 O O . LEU C 2 13 ? -8.79420 -3.10580 22.34124 1.000 71.62480 13 LEU D O 1
ATOM 1344 N N . TYR C 2 14 ? -10.63346 -4.05583 21.43629 1.000 71.07700 14 TYR D N 1
ATOM 1345 C CA . TYR C 2 14 ? -11.48777 -2.90338 21.64899 1.000 77.12128 14 TYR D CA 1
ATOM 1346 C C . TYR C 2 14 ? -10.87655 -1.68575 20.96226 1.000 77.39704 14 TYR D C 1
ATOM 1347 O O . TYR C 2 14 ? -10.44902 -0.71197 21.59467 1.000 75.18180 14 TYR D O 1
ATOM 1356 N N . TYR C 2 15 ? -10.77334 -1.80314 19.64018 1.000 70.70648 15 TYR D N 1
ATOM 1357 C CA . TYR C 2 15 ? -10.13398 -0.78605 18.81479 1.000 72.83209 15 TYR D CA 1
ATOM 1358 C C . TYR C 2 15 ? -11.04036 0.38949 18.47547 1.000 73.92345 15 TYR D C 1
ATOM 1359 O O . TYR C 2 15 ? -10.53291 1.41571 18.00940 1.000 71.36872 15 TYR D O 1
ATOM 1368 N N . TRP C 2 16 ? -12.34530 0.28221 18.72241 1.000 70.42106 16 TRP D N 1
ATOM 1369 C CA . TRP C 2 16 ? -13.29921 1.21157 18.13023 1.000 68.32844 16 TRP D CA 1
ATOM 1370 C C . TRP C 2 16 ? -13.00953 2.65526 18.52833 1.000 71.37378 16 TRP D C 1
ATOM 1371 O O . TRP C 2 16 ? -12.82139 2.95844 19.70958 1.000 76.87528 16 TRP D O 1
ATOM 1382 N N . ASP C 2 17 ? -12.97982 3.54589 17.52867 1.000 67.86106 17 ASP D N 1
ATOM 1383 C CA . ASP C 2 17 ? -12.71489 4.98688 17.64544 1.000 69.22409 17 ASP D CA 1
ATOM 1384 C C . ASP C 2 17 ? -11.28247 5.30014 18.07793 1.000 71.54428 17 ASP D C 1
ATOM 1385 O O . ASP C 2 17 ? -10.97312 6.46018 18.40617 1.000 66.84417 17 ASP D O 1
ATOM 1390 N N . ALA C 2 18 ? -10.38357 4.31946 18.05149 1.000 68.74512 18 ALA D N 1
ATOM 1391 C CA . ALA C 2 18 ? -9.00112 4.57454 18.43249 1.000 62.76730 18 ALA D CA 1
ATOM 1392 C C . ALA C 2 18 ? -8.26819 5.36276 17.35246 1.000 64.42610 18 ALA D C 1
ATOM 1393 O O . ALA C 2 18 ? -8.47577 5.16086 16.15368 1.000 62.99974 18 ALA D O 1
ATOM 1395 N N . TRP C 2 19 ? -7.40550 6.27177 17.79723 1.000 66.52203 19 TRP D N 1
ATOM 1396 C CA . TRP C 2 19 ? -6.51153 7.00200 16.90769 1.000 67.69361 19 TRP D CA 1
ATOM 1397 C C . TRP C 2 19 ? -5.45266 6.07968 16.32386 1.000 65.43573 19 TRP D C 1
ATOM 1398 O O . TRP C 2 19 ? -4.85979 5.26638 17.03321 1.000 65.80838 19 TRP D O 1
ATOM 1409 N N . VAL C 2 20 ? -5.19155 6.23259 15.03119 1.000 60.88001 20 VAL D N 1
ATOM 1410 C CA . VAL C 2 20 ? -4.12844 5.50760 14.34853 1.000 58.09688 20 VAL D CA 1
ATOM 1411 C C . VAL C 2 20 ? -2.95127 6.45492 14.22776 1.000 58.37324 20 VAL D C 1
ATOM 1412 O O . VAL C 2 20 ? -3.11170 7.58284 13.74465 1.000 55.60818 20 VAL D O 1
ATOM 1416 N N . THR C 2 21 ? -1.77216 6.00784 14.67869 1.000 57.29104 21 THR D N 1
ATOM 1417 C CA . THR C 2 21 ? -0.57694 6.84424 14.70255 1.000 58.34100 21 THR D CA 1
ATOM 1418 C C . THR C 2 21 ? 0.36804 6.59096 13.53000 1.000 59.00456 21 THR D C 1
ATOM 1419 O O . THR C 2 21 ? 1.18122 7.47325 13.21560 1.000 55.05397 21 THR D O 1
ATOM 1423 N N . LYS C 2 22 ? 0.28196 5.41880 12.88567 1.000 56.55288 22 LYS D N 1
ATOM 1424 C CA . LYS C 2 22 ? 1.14326 5.07610 11.76182 1.000 53.97013 22 LYS D CA 1
ATOM 1425 C C . LYS C 2 22 ? 0.46500 4.04456 10.85706 1.000 54.26067 22 LYS D C 1
ATOM 1426 O O . LYS C 2 22 ? -0.10092 3.05579 11.33223 1.000 54.94543 22 LYS D O 1
ATOM 1432 N N . LEU C 2 23 ? 0.55740 4.26131 9.54816 1.000 52.12562 23 LEU D N 1
ATOM 1433 C CA . LEU C 2 23 ? 0.10044 3.28430 8.56316 1.000 46.67437 23 LEU D CA 1
ATOM 1434 C C . LEU C 2 23 ? 1.12895 3.22303 7.44782 1.000 44.90745 23 LEU D C 1
ATOM 1435 O O . LEU C 2 23 ? 1.28807 4.17961 6.68202 1.000 44.72709 23 LEU D O 1
ATOM 1440 N N . VAL C 2 24 ? 1.83219 2.10186 7.36383 1.000 46.09882 24 VAL D N 1
ATOM 1441 C CA . VAL C 2 24 ? 2.96593 1.94278 6.46153 1.000 50.71910 24 VAL D CA 1
ATOM 1442 C C . VAL C 2 24 ? 2.73146 0.69878 5.61512 1.000 51.28669 24 VAL D C 1
ATOM 1443 O O . VAL C 2 24 ? 2.32759 -0.34790 6.13762 1.000 51.41527 24 VAL D O 1
ATOM 1447 N N . CYS C 2 25 ? 2.94561 0.81877 4.31285 1.000 46.53430 25 CYS D N 1
ATOM 1448 C CA . CYS C 2 25 ? 2.96639 -0.33656 3.42767 1.000 53.94145 25 CYS D CA 1
ATOM 1449 C C . CYS C 2 25 ? 4.33869 -0.38450 2.78326 1.000 49.06819 25 CYS D C 1
ATOM 1450 O O . CYS C 2 25 ? 4.70853 0.53511 2.04890 1.000 49.25017 25 CYS D O 1
ATOM 1453 N N . ASP C 2 26 ? 5.09816 -1.43568 3.08535 1.000 49.87759 26 ASP D N 1
ATOM 1454 C CA . ASP C 2 26 ? 6.51468 -1.51242 2.75422 1.000 53.07646 26 ASP D CA 1
ATOM 1455 C C . ASP C 2 26 ? 6.82341 -2.82415 2.01770 1.000 55.27436 26 ASP D C 1
ATOM 1456 O O . ASP C 2 26 ? 5.97690 -3.71352 1.85726 1.000 46.98892 26 ASP D O 1
ATOM 1461 N N . TYR C 2 27 ? 8.05643 -2.91439 1.52951 1.000 56.04392 27 TYR D N 1
ATOM 1462 C CA . TYR C 2 27 ? 8.59345 -4.14932 0.95935 1.000 56.31419 27 TYR D CA 1
ATOM 1463 C C . TYR C 2 27 ? 7.76241 -4.59735 -0.24945 1.000 53.04921 27 TYR D C 1
ATOM 1464 O O . TYR C 2 27 ? 7.27571 -5.72807 -0.33833 1.000 52.13359 27 TYR D O 1
ATOM 1473 N N . PHE C 2 28 ? 7.64701 -3.68293 -1.21088 1.000 49.28220 28 PHE D N 1
ATOM 1474 C CA . PHE C 2 28 ? 6.91061 -3.94190 -2.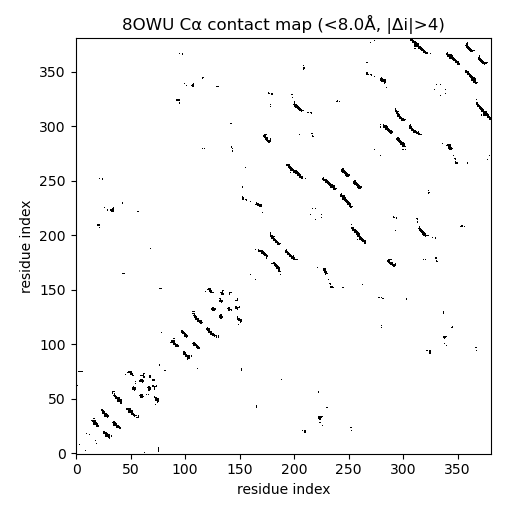43876 1.000 45.83449 28 PHE D CA 1
ATOM 1475 C C . PHE C 2 28 ? 5.49720 -4.41308 -2.13653 1.000 47.74696 28 PHE D C 1
ATOM 1476 O O . PHE C 2 28 ? 4.99916 -5.34758 -2.74922 1.000 54.22826 28 PHE D O 1
ATOM 1484 N N . GLY C 2 29 ? 4.84825 -3.78162 -1.15921 1.000 59.60653 29 GLY D N 1
ATOM 1485 C CA . GLY C 2 29 ? 3.49436 -4.18722 -0.81926 1.000 54.67466 29 GLY D CA 1
ATOM 1486 C C . GLY C 2 29 ? 3.38198 -5.55599 -0.18736 1.000 55.32102 29 GLY D C 1
ATOM 1487 O O . GLY C 2 29 ? 2.28249 -6.10329 -0.11909 1.000 59.20406 29 GLY D O 1
ATOM 1488 N N . ASP C 2 30 ? 4.49295 -6.15152 0.23959 1.000 51.24965 30 ASP D N 1
ATOM 1489 C CA . ASP C 2 30 ? 4.41845 -7.40619 0.97002 1.000 54.18663 30 ASP D CA 1
ATOM 1490 C C . ASP C 2 30 ? 3.88590 -7.22486 2.38821 1.000 54.72740 30 ASP D C 1
ATOM 1491 O O . ASP C 2 30 ? 3.31659 -8.16469 2.95734 1.000 53.65332 30 ASP D O 1
ATOM 1496 N N . GLU C 2 31 ? 4.03540 -6.03846 2.96552 1.000 57.69051 31 GLU D N 1
ATOM 1497 C CA . GLU C 2 31 ? 3.85354 -5.88240 4.40244 1.000 60.81421 31 GLU D CA 1
ATOM 1498 C C . GLU C 2 31 ? 3.18998 -4.54958 4.73005 1.000 56.00960 31 GLU D C 1
ATOM 1499 O O . GLU C 2 31 ? 3.59548 -3.50320 4.21059 1.000 54.27197 31 GLU D O 1
ATOM 1505 N N . VAL C 2 32 ? 2.18400 -4.59332 5.60411 1.000 55.75850 32 VAL D N 1
ATOM 1506 C CA . VAL C 2 32 ? 1.43792 -3.41390 6.04185 1.000 54.44970 32 VAL D CA 1
ATOM 1507 C C . VAL C 2 32 ? 1.52673 -3.28724 7.56466 1.000 53.21534 32 VAL D C 1
ATOM 1508 O O . VAL C 2 32 ? 1.23818 -4.24496 8.29469 1.000 54.80634 32 VAL D O 1
ATOM 1512 N N . ILE C 2 33 ? 1.84719 -2.09383 8.05021 1.000 50.06048 33 ILE D N 1
ATOM 1513 C CA . ILE C 2 33 ? 1.91848 -1.84956 9.49274 1.000 54.22505 33 ILE D CA 1
ATOM 1514 C C . ILE C 2 33 ? 0.91539 -0.76187 9.87171 1.000 50.06093 33 ILE D C 1
ATOM 1515 O O . ILE C 2 33 ? 0.92674 0.33466 9.29467 1.000 49.14093 33 ILE D O 1
ATOM 1520 N N . LEU C 2 34 ? 0.01689 -1.08508 10.80357 1.000 50.17348 34 LEU D N 1
ATOM 1521 C CA . LEU C 2 34 ? -0.93564 -0.12565 11.35608 1.000 54.85115 34 LEU D CA 1
ATOM 1522 C C . LEU C 2 34 ? -0.74652 -0.08813 12.86671 1.000 59.08209 34 LEU D C 1
ATOM 1523 O O . LEU C 2 34 ? -0.82781 -1.13200 13.52616 1.000 60.72592 34 LEU D O 1
ATOM 1528 N N . ILE C 2 35 ? -0.45859 1.09784 13.40726 1.000 54.48212 35 ILE D N 1
ATOM 1529 C CA . ILE C 2 35 ? -0.30586 1.29504 14.84931 1.000 60.37658 35 ILE D CA 1
ATOM 1530 C C . ILE C 2 35 ? -1.35826 2.28240 15.33543 1.000 59.30940 35 ILE D C 1
ATOM 1531 O O . ILE C 2 35 ? -1.42813 3.41659 14.84436 1.000 58.64989 35 ILE D O 1
ATOM 1536 N N . PHE C 2 36 ? -2.16784 1.85638 16.30062 1.000 58.43784 36 PHE D N 1
ATOM 1537 C CA . PHE C 2 36 ? -3.15696 2.71533 16.93515 1.000 68.59622 36 PHE D CA 1
ATOM 1538 C C . PHE C 2 36 ? -2.94189 2.72380 18.45219 1.000 70.87960 36 PHE D C 1
ATOM 1539 O O . PHE C 2 36 ? -2.30705 1.82691 19.01627 1.000 68.51537 36 PHE D O 1
ATOM 1547 N N . LYS C 2 37 ? -3.49918 3.72807 19.12973 1.000 70.40422 37 LYS D N 1
ATOM 1548 C CA . LYS C 2 37 ? -3.21969 3.93059 20.55187 1.000 76.94585 37 LYS D CA 1
ATOM 1549 C C . LYS C 2 37 ? -4.34871 3.36727 21.40285 1.000 73.62075 37 LYS D C 1
ATOM 1550 O O . LYS C 2 37 ? -5.52099 3.69388 21.19747 1.000 71.42723 37 LYS D O 1
ATOM 1556 N N . ASP C 2 38 ? -3.96886 2.53238 22.36921 1.000 77.07252 38 ASP D N 1
ATOM 1557 C CA . ASP C 2 38 ? -4.84221 1.92842 23.37206 1.000 78.05771 38 ASP D CA 1
ATOM 1558 C C . ASP C 2 38 ? -4.47510 2.60701 24.69106 1.000 80.82299 38 ASP D C 1
ATOM 1559 O O . ASP C 2 38 ? -3.50267 2.22625 25.34918 1.000 84.02918 38 ASP D O 1
ATOM 1564 N N . GLY C 2 39 ? -5.24752 3.60508 25.08777 1.000 78.61956 39 GLY D N 1
ATOM 1565 C CA . GLY C 2 39 ? -4.79343 4.41672 26.19640 1.000 77.51510 39 GLY D CA 1
ATOM 1566 C C . GLY C 2 39 ? -3.55813 5.19298 25.78735 1.000 80.30503 39 GLY D C 1
ATOM 1567 O O . GLY C 2 39 ? -3.60993 5.95510 24.81245 1.000 80.72432 39 GLY D O 1
ATOM 1568 N N . ASP C 2 40 ? -2.43971 5.00504 26.49108 1.000 83.09142 40 ASP D N 1
ATOM 1569 C CA . ASP C 2 40 ? -1.16861 5.59681 26.08018 1.000 82.00025 40 ASP D CA 1
ATOM 1570 C C . ASP C 2 40 ? -0.23893 4.62403 25.35038 1.000 83.39795 40 ASP D C 1
ATOM 1571 O O . ASP C 2 40 ? 0.85657 5.02680 24.95244 1.000 80.83562 40 ASP D O 1
ATOM 1576 N N . ASP C 2 41 ? -0.62948 3.36527 25.16412 1.000 80.99625 41 ASP D N 1
ATOM 1577 C CA . ASP C 2 41 ? 0.25378 2.41052 24.50248 1.000 85.64944 41 ASP D CA 1
ATOM 1578 C C . ASP C 2 41 ? -0.08503 2.22545 23.02364 1.000 83.73461 41 ASP D C 1
ATOM 1579 O O . ASP C 2 41 ? -1.13852 2.63384 22.53050 1.000 83.20420 41 ASP D O 1
ATOM 1584 N N . ASP C 2 42 ? 0.81228 1.52062 22.33986 1.000 81.96307 42 ASP D N 1
ATOM 1585 C CA . ASP C 2 42 ? 0.77713 1.31369 20.90229 1.000 71.21234 42 ASP D CA 1
ATOM 1586 C C . ASP C 2 42 ? 0.30764 -0.10858 20.66362 1.000 71.56937 42 ASP D C 1
ATOM 1587 O O . ASP C 2 42 ? 0.93584 -1.05720 21.13586 1.000 76.72475 42 ASP D O 1
ATOM 1592 N N . VAL C 2 43 ? -0.81436 -0.25992 19.99539 1.000 70.43526 43 VAL D N 1
ATOM 1593 C CA . VAL C 2 43 ? -1.17300 -1.55291 19.43749 1.000 73.30202 43 VAL D CA 1
ATOM 1594 C C . VAL C 2 43 ? -0.71078 -1.58478 17.98709 1.000 70.77670 43 VAL D C 1
ATOM 1595 O O . VAL C 2 43 ? -1.03369 -0.68185 17.19994 1.000 68.05447 43 VAL D O 1
ATOM 1599 N N . THR C 2 44 ? 0.06857 -2.60404 17.64092 1.000 63.83930 44 THR D N 1
ATOM 1600 C CA . THR C 2 44 ? 0.47485 -2.82549 16.26674 1.000 66.42019 44 THR D CA 1
ATOM 1601 C C . THR C 2 44 ? -0.39594 -3.89594 15.64011 1.000 64.50363 44 THR D C 1
ATOM 1602 O O . THR C 2 44 ? -0.60081 -4.96001 16.22667 1.000 65.73735 44 THR D O 1
ATOM 1606 N N . LEU C 2 45 ? -0.91349 -3.60576 14.46279 1.000 63.15695 45 LEU D N 1
ATOM 1607 C CA . LEU C 2 45 ? -1.43601 -4.63325 13.57671 1.000 67.82396 45 LEU D CA 1
ATOM 1608 C C . LEU C 2 45 ? -0.40518 -4.83951 12.47748 1.000 62.09945 45 LEU D C 1
ATOM 1609 O O . LEU C 2 45 ? 0.12075 -3.86283 11.92904 1.000 59.07216 45 LEU D O 1
ATOM 1614 N N . GLN C 2 46 ? -0.06087 -6.09356 12.20344 1.000 62.13257 46 GLN D N 1
ATOM 1615 C CA . GLN C 2 46 ? 0.88426 -6.39345 11.13290 1.000 66.41455 46 GLN D CA 1
ATOM 1616 C C . GLN C 2 46 ? 0.25541 -7.36854 10.14902 1.000 61.46304 46 GLN D C 1
ATOM 1617 O O . GLN C 2 46 ? -0.21313 -8.44022 10.54531 1.000 63.63655 46 GLN D O 1
ATOM 1623 N N . PHE C 2 47 ? 0.24872 -6.98963 8.87328 1.000 61.42438 47 PHE D N 1
ATOM 1624 C CA . PHE C 2 47 ? -0.23119 -7.82560 7.77757 1.000 59.89218 47 PHE D CA 1
ATOM 1625 C C . PHE C 2 47 ? 0.96881 -8.20322 6.91705 1.000 59.12745 47 PHE D C 1
ATOM 1626 O O . PHE C 2 47 ? 1.64526 -7.32552 6.36706 1.000 57.36227 47 PHE D O 1
ATOM 1634 N N . SER C 2 48 ? 1.24607 -9.49517 6.81620 1.000 59.46343 48 SER D N 1
ATOM 1635 C CA . SER C 2 48 ? 2.38140 -9.98230 6.04841 1.000 60.76187 48 SER D CA 1
ATOM 1636 C C . SER C 2 48 ? 1.91021 -10.88788 4.91371 1.000 61.02034 48 SER D C 1
ATOM 1637 O O . SER C 2 48 ? 0.80316 -11.43758 4.92934 1.000 59.92027 48 SER D O 1
ATOM 1640 N N . GLY C 2 49 ? 2.76805 -11.03038 3.91622 1.000 58.70800 49 GLY D N 1
ATOM 1641 C CA . GLY C 2 49 ? 2.44109 -11.84849 2.76164 1.000 58.55029 49 GLY D CA 1
ATOM 1642 C C . GLY C 2 49 ? 1.28258 -11.26112 1.98637 1.000 57.54825 49 GLY D C 1
ATOM 1643 O O . GLY C 2 49 ? 0.34679 -11.97126 1.60589 1.000 55.11544 49 GLY D O 1
ATOM 1644 N N . CYS C 2 50 ? 1.35602 -9.96279 1.71305 1.000 55.53486 50 CYS D N 1
ATOM 1645 C CA . CYS C 2 50 ? 0.24494 -9.28215 1.07766 1.000 55.71236 50 CYS D CA 1
ATOM 1646 C C . CYS C 2 50 ? 0.32692 -9.41020 -0.43325 1.000 52.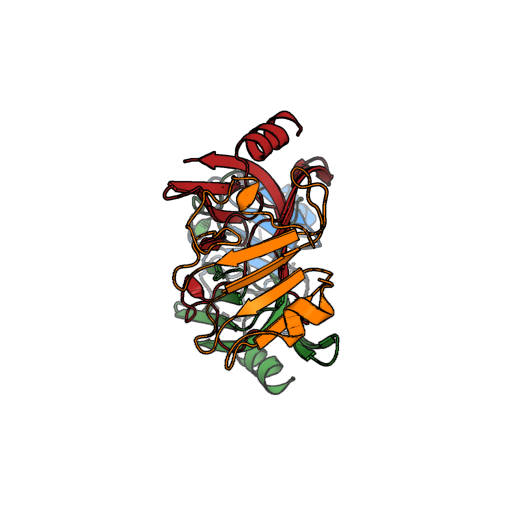75926 50 CYS D C 1
ATOM 1647 O O . CYS C 2 50 ? 1.40824 -9.35038 -1.03400 1.000 51.15643 50 CYS D O 1
ATOM 1650 N N . TYR C 2 51 ? -0.84518 -9.55622 -1.03855 1.000 53.82777 51 TYR D N 1
ATOM 1651 C CA . TYR C 2 51 ? -1.00204 -9.70540 -2.46982 1.000 48.09218 51 TYR D CA 1
ATOM 1652 C C . TYR C 2 51 ? -1.87290 -8.62634 -3.06984 1.000 49.80294 51 TYR D C 1
ATOM 1653 O O . TYR C 2 51 ? -1.85702 -8.44988 -4.28893 1.000 46.36164 51 TYR D O 1
ATOM 1662 N N . LYS C 2 52 ? -2.59492 -7.87791 -2.23938 1.000 53.64017 52 LYS D N 1
ATOM 1663 C CA . LYS C 2 52 ? -3.39572 -6.73885 -2.65445 1.000 52.04778 52 LYS D CA 1
ATOM 1664 C C . LYS C 2 52 ? -3.36855 -5.73443 -1.51588 1.000 49.25371 52 LYS D C 1
ATOM 1665 O O . LYS C 2 52 ? -3.57369 -6.10017 -0.35561 1.000 49.10462 52 LYS D O 1
ATOM 1671 N N . ILE C 2 53 ? -3.03247 -4.49425 -1.84097 1.000 47.02165 53 ILE D N 1
ATOM 1672 C CA . ILE C 2 53 ? -3.10338 -3.38968 -0.89488 1.000 51.86398 53 ILE D CA 1
ATOM 1673 C C . ILE C 2 53 ? -3.80999 -2.26032 -1.61025 1.000 51.32113 53 ILE D C 1
ATOM 1674 O O . ILE C 2 53 ? -3.37006 -1.82235 -2.68093 1.000 54.75042 53 ILE D O 1
ATOM 1679 N N . ASP C 2 54 ? -4.93098 -1.84056 -1.05852 1.000 47.75322 54 ASP D N 1
ATOM 1680 C CA . ASP C 2 54 ? -5.79832 -0.85156 -1.67781 1.000 56.22893 54 ASP D CA 1
ATOM 1681 C C . ASP C 2 54 ? -6.19192 0.15230 -0.59959 1.000 52.22453 54 ASP D C 1
ATOM 1682 O O . ASP C 2 54 ? -6.95395 -0.18933 0.31136 1.000 52.05482 54 ASP D O 1
ATOM 1687 N N . PHE C 2 55 ? -5.60212 1.34891 -0.65447 1.000 51.17800 55 PHE D N 1
ATOM 1688 C CA . PHE C 2 55 ? -5.89627 2.45067 0.25849 1.000 50.50878 55 PHE D CA 1
ATOM 1689 C C . PHE C 2 55 ? -6.65334 3.52706 -0.49960 1.000 49.53455 55 PHE D C 1
ATOM 1690 O O . PHE C 2 55 ? -6.16440 4.02962 -1.51816 1.000 48.58330 55 PHE D O 1
ATOM 1698 N N . LYS C 2 56 ? -7.82569 3.90242 -0.00018 1.000 46.79481 56 LYS D N 1
ATOM 1699 C CA . LYS C 2 56 ? -8.61313 4.94380 -0.63787 1.000 48.58232 56 LYS D CA 1
ATOM 1700 C C . LYS C 2 56 ? -8.85895 6.05324 0.36930 1.000 52.57317 56 LYS D C 1
ATOM 1701 O O . LYS C 2 56 ? -9.44357 5.81273 1.43089 1.000 53.91503 56 LYS D O 1
ATOM 1707 N N . HIS C 2 57 ? -8.39559 7.25846 0.04358 1.000 54.06784 57 HIS D N 1
ATOM 1708 C CA . HIS C 2 57 ? -8.59923 8.44003 0.87052 1.000 55.13132 57 HIS D CA 1
ATOM 1709 C C . HIS C 2 57 ? -9.75605 9.25137 0.31310 1.000 55.74898 57 HIS D C 1
ATOM 1710 O O . HIS C 2 57 ? -9.84255 9.46968 -0.89616 1.000 57.29655 57 HIS D O 1
ATOM 1717 N N . SER C 2 58 ? -10.58198 9.78552 1.19937 1.000 54.68352 58 SER D N 1
ATOM 1718 C CA . SER C 2 58 ? -11.74484 10.52339 0.74056 1.000 56.99007 58 SER D CA 1
ATOM 1719 C C . SER C 2 58 ? -11.28188 11.81637 0.09460 1.000 60.84819 58 SER D C 1
ATOM 1720 O O . SER C 2 58 ? -10.44719 12.53550 0.64888 1.000 60.00701 58 SER D O 1
ATOM 1723 N N . ILE C 2 59 ? -11.81160 12.10110 -1.09621 1.000 63.00353 59 ILE D N 1
ATOM 1724 C CA . ILE C 2 59 ? -11.47688 13.33677 -1.79179 1.000 65.10708 59 ILE D CA 1
ATOM 1725 C C . ILE C 2 59 ? -12.19264 14.50320 -1.14726 1.000 72.75525 59 ILE D C 1
ATOM 1726 O O . ILE C 2 59 ? -11.77101 15.65881 -1.29470 1.000 79.90585 59 ILE D O 1
ATOM 1731 N N . GLY C 2 60 ? -13.26672 14.22676 -0.41164 1.000 69.74772 60 GLY D N 1
ATOM 1732 C CA . GLY C 2 60 ? -13.90480 15.27593 0.35607 1.000 69.57241 60 GLY D CA 1
ATOM 1733 C C . GLY C 2 60 ? -13.00642 15.85446 1.42837 1.000 68.78706 60 GLY D C 1
ATOM 1734 O O . GLY C 2 60 ? -13.12846 17.03174 1.76678 1.000 76.96365 60 GLY D O 1
ATOM 1735 N N . TYR C 2 61 ? -12.11099 15.03942 1.99706 1.000 71.13293 61 TYR D N 1
ATOM 1736 C CA . TYR C 2 61 ? -11.15886 15.50819 3.01866 1.000 71.11263 61 TYR D CA 1
ATOM 1737 C C . TYR C 2 61 ? -9.85488 15.89345 2.33451 1.000 69.72882 61 TYR D C 1
ATOM 1738 O O . TYR C 2 61 ? -8.94736 15.07490 2.17921 1.000 69.35164 61 TYR D O 1
ATOM 1747 N N . VAL C 2 62 ? -9.74159 17.15971 1.94002 1.000 65.84270 62 VAL D N 1
ATOM 1748 C CA . VAL C 2 62 ? -8.58386 17.57607 1.16174 1.000 67.08585 62 VAL D CA 1
ATOM 1749 C C . VAL C 2 62 ? -7.39102 17.77354 2.08952 1.000 66.05692 62 VAL D C 1
ATOM 1750 O O . VAL C 2 62 ? -7.47768 18.46919 3.10419 1.000 67.09683 62 VAL D O 1
ATOM 1754 N N . LYS C 2 63 ? -6.26324 17.17364 1.74340 1.000 66.77480 63 LYS D N 1
ATOM 1755 C CA . LYS C 2 63 ? -5.04094 17.35316 2.51713 1.000 65.12547 63 LYS D CA 1
ATOM 1756 C C . LYS C 2 63 ? -4.32711 18.58536 1.98598 1.000 66.43191 63 LYS D C 1
ATOM 1757 O O . LYS C 2 63 ? -3.96563 18.63032 0.80854 1.000 63.21846 63 LYS D O 1
ATOM 1763 N N . GLU C 2 64 ? -4.12776 19.58380 2.84789 1.000 72.49853 64 GLU D N 1
ATOM 1764 C CA . GLU C 2 64 ? -3.49573 20.82770 2.42914 1.000 71.60370 64 GLU D CA 1
ATOM 1765 C C . GLU C 2 64 ? -1.98652 20.82555 2.64514 1.000 79.59942 64 GLU D C 1
ATOM 1766 O O . GLU C 2 64 ? -1.30988 21.76583 2.20840 1.000 84.92460 64 GLU D O 1
ATOM 1772 N N . LYS C 2 65 ? -1.44445 19.80290 3.30419 1.000 75.90808 65 LYS D N 1
ATOM 1773 C CA . LYS C 2 65 ? -0.00486 19.59402 3.34405 1.000 71.94350 65 LYS D CA 1
ATOM 1774 C C . LYS C 2 65 ? 0.25028 18.09080 3.33962 1.000 66.85322 65 LYS D C 1
ATOM 1775 O O . LYS C 2 65 ? -0.65997 17.28958 3.58811 1.000 65.67673 65 LYS D O 1
ATOM 1781 N N . SER C 2 66 ? 1.49569 17.71476 3.04470 1.000 54.27516 66 SER D N 1
ATOM 1782 C CA . SER C 2 66 ? 1.88870 16.31556 3.11183 1.000 52.52313 66 SER D CA 1
ATOM 1783 C C . SER C 2 66 ? 1.66811 15.78364 4.51879 1.000 56.60386 66 SER D C 1
ATOM 1784 O O . SER C 2 66 ? 2.04583 16.43163 5.49940 1.000 61.07386 66 SER D O 1
ATOM 1787 N N . ILE C 2 67 ? 1.08208 14.58714 4.61719 1.000 52.99167 67 ILE D N 1
ATOM 1788 C CA . ILE C 2 67 ? 0.74540 14.00878 5.92046 1.000 50.53667 67 ILE D CA 1
ATOM 1789 C C . ILE C 2 67 ? 1.96963 13.98440 6.82014 1.000 58.41666 67 ILE D C 1
ATOM 1790 O O . ILE C 2 67 ? 1.87305 14.20209 8.03267 1.000 58.38432 67 ILE D O 1
ATOM 1795 N N . LYS C 2 68 ? 3.14277 13.72050 6.23902 1.000 59.07179 68 LYS D N 1
ATOM 1796 C CA . LYS C 2 68 ? 4.37064 13.65051 7.02164 1.000 59.03967 68 LYS D CA 1
ATOM 1797 C C . LYS C 2 68 ? 4.61535 14.92212 7.82326 1.000 59.17392 68 LYS D C 1
ATOM 1798 O O . LYS C 2 68 ? 5.27958 14.86840 8.86159 1.000 62.02599 68 LYS D O 1
ATOM 1804 N N . THR C 2 69 ? 4.13558 16.07783 7.35099 1.000 62.31050 69 THR D N 1
ATOM 1805 C CA . THR C 2 69 ? 4.25604 17.31806 8.12168 1.000 64.68569 69 THR D CA 1
ATOM 1806 C C . THR C 2 69 ? 3.03494 17.62218 8.99989 1.000 62.00593 69 THR D C 1
ATOM 1807 O O . THR C 2 69 ? 2.90772 18.75471 9.47530 1.000 60.36337 69 THR D O 1
ATOM 1811 N N . PHE C 2 70 ? 2.09962 16.67830 9.15344 1.000 62.89424 70 PHE D N 1
ATOM 1812 C CA . PHE C 2 70 ? 1.07031 16.77753 10.18733 1.000 59.27458 70 PHE D CA 1
ATOM 1813 C C . PHE C 2 70 ? 1.67215 16.43058 11.54073 1.000 60.06304 70 PHE D C 1
ATOM 1814 O O . PHE C 2 70 ? 2.47335 15.50061 11.64396 1.000 68.03130 70 PHE D O 1
ATOM 1822 N N . THR C 2 71 ? 1.21088 17.10536 12.59623 1.000 56.71359 71 THR D N 1
ATOM 1823 C CA . THR C 2 71 ? 1.38727 16.63194 13.96435 1.000 61.94996 71 THR D CA 1
ATOM 1824 C C . THR C 2 71 ? 0.33423 15.56868 14.25462 1.000 57.82866 71 THR D C 1
ATOM 1825 O O . THR C 2 71 ? -0.73233 15.53089 13.63245 1.000 61.35825 71 THR D O 1
ATOM 1829 N N . HIS C 2 72 ? 0.61714 14.71843 15.23964 1.000 57.32411 72 HIS D N 1
ATOM 1830 C CA . HIS C 2 72 ? -0.43234 13.79743 15.64943 1.000 62.05114 72 HIS D CA 1
ATOM 1831 C C . HIS C 2 72 ? -1.67011 14.57811 16.09929 1.000 71.42537 72 HIS D C 1
ATOM 1832 O O . HIS C 2 72 ? -2.78472 14.05170 16.01344 1.000 71.15614 72 HIS D O 1
ATOM 1839 N N . GLU C 2 73 ? -1.49334 15.84459 16.54351 1.000 71.72445 73 GLU D N 1
ATOM 1840 C CA . GLU C 2 73 ? -2.64350 16.68160 16.82401 1.000 69.59497 73 GLU D CA 1
ATOM 1841 C C . GLU C 2 73 ? -3.47330 16.97025 15.57439 1.000 67.24853 73 GLU D C 1
ATOM 1842 O O . GLU C 2 73 ? -4.68106 17.24100 15.67258 1.000 63.22177 73 GLU D O 1
ATOM 1848 N N . GLN C 2 74 ? -2.87059 16.94483 14.42088 1.000 63.53859 74 GLN D N 1
ATOM 1849 C CA . GLN C 2 74 ? -3.60697 17.23642 13.20440 1.000 63.71352 74 GLN D CA 1
ATOM 1850 C C . GLN C 2 74 ? -4.13987 16.00036 12.45302 1.000 60.04864 74 GLN D C 1
ATOM 1851 O O . GLN C 2 74 ? -5.06549 16.12390 11.62213 1.000 60.51598 74 GLN D O 1
ATOM 1857 N N . LEU C 2 75 ? -3.64487 14.82122 12.77631 1.000 58.90831 75 LEU D N 1
ATOM 1858 C CA . LEU C 2 75 ? -4.09775 13.60962 12.11981 1.000 61.35503 75 LEU D CA 1
ATOM 1859 C C . LEU C 2 75 ? -5.57837 13.39579 12.38932 1.000 61.71579 75 LEU D C 1
ATOM 1860 O O . LEU C 2 75 ? -6.00137 13.44855 13.55206 1.000 61.11292 75 LEU D O 1
ATOM 1865 N N . PRO C 2 76 ? -6.39081 13.18784 11.34882 1.000 58.70125 76 PRO D N 1
ATOM 1866 C CA . PRO C 2 76 ? -7.80503 12.85061 11.51967 1.000 57.77970 76 PRO D CA 1
ATOM 1867 C C . PRO C 2 76 ? -8.11033 11.36323 11.66114 1.000 55.13737 76 PRO D C 1
ATOM 1868 O O . PRO C 2 76 ? -9.23731 11.02113 12.03416 1.000 56.41777 76 PRO D O 1
ATOM 1872 N N . TYR C 2 77 ? -7.17201 10.47477 11.35138 1.000 56.54321 77 TYR D N 1
ATOM 1873 C CA . TYR C 2 77 ? -7.49642 9.07415 11.09428 1.000 58.21044 77 TYR D CA 1
ATOM 1874 C C . TYR C 2 77 ? -7.78551 8.31729 12.39156 1.000 60.93237 77 TYR D C 1
ATOM 1875 O O . TYR C 2 77 ? -6.99179 8.36140 13.33727 1.000 62.95969 77 TYR D O 1
ATOM 1884 N N . PHE C 2 78 ? -8.93434 7.62915 12.43372 1.000 61.65776 78 PHE D N 1
ATOM 1885 C CA . PHE C 2 78 ? -9.34847 6.83230 13.58715 1.000 61.87671 78 PHE D CA 1
ATOM 1886 C C . PHE C 2 78 ? -10.05720 5.58954 13.08722 1.000 55.83158 78 PHE D C 1
ATOM 1887 O O . PHE C 2 78 ? -10.69807 5.62710 12.03889 1.000 60.61447 78 PHE D O 1
ATOM 1895 N N . LEU C 2 79 ? -10.04691 4.53147 13.89673 1.000 54.65368 79 LEU D N 1
ATOM 1896 C CA . LEU C 2 79 ? -10.63482 3.26195 13.48767 1.000 57.83100 79 LEU D CA 1
ATOM 1897 C C . LEU C 2 79 ? -12.13613 3.21057 13.75545 1.000 60.27777 79 LEU D C 1
ATOM 1898 O O . LEU C 2 79 ? -12.59023 3.46069 14.87354 1.000 63.25755 79 LEU D O 1
ATOM 1903 N N . HIS C 2 80 ? -12.89635 2.82037 12.73219 1.000 64.96129 80 HIS D N 1
ATOM 1904 C CA . HIS C 2 80 ? -14.33687 2.64427 12.82518 1.000 61.44929 80 HIS D CA 1
ATOM 1905 C C . HIS C 2 80 ? -14.77333 1.19592 12.68947 1.000 62.19810 80 HIS D C 1
ATOM 1906 O O . HIS C 2 80 ? -15.73465 0.78114 13.35143 1.000 63.86105 80 HIS D O 1
ATOM 1913 N N . ASP C 2 81 ? -14.14547 0.43103 11.79770 1.000 63.15375 81 ASP D N 1
ATOM 1914 C CA . ASP C 2 81 ? -14.47555 -0.98276 11.65577 1.000 60.34667 81 ASP D CA 1
ATOM 1915 C C . ASP C 2 81 ? -13.31239 -1.72838 11.02093 1.000 61.20586 81 ASP D C 1
ATOM 1916 O O . ASP C 2 81 ? -12.79641 -1.32880 9.96969 1.000 53.27413 81 ASP D O 1
ATOM 1921 N N . ILE C 2 82 ? -12.92861 -2.82905 11.64734 1.000 64.26769 82 ILE D N 1
ATOM 1922 C CA . ILE C 2 82 ? -11.99987 -3.78589 11.07026 1.000 62.73699 82 ILE D CA 1
ATOM 1923 C C . ILE C 2 82 ? -12.75896 -5.08479 10.86580 1.000 63.42690 82 ILE D C 1
ATOM 1924 O O . ILE C 2 82 ? -13.29805 -5.65739 11.82195 1.000 65.36576 82 ILE D O 1
ATOM 1929 N N . GLU C 2 83 ? -12.72501 -5.59419 9.64214 1.000 64.85566 83 GLU D N 1
ATOM 1930 C CA . GLU C 2 83 ? -13.54481 -6.72797 9.23896 1.000 62.75942 83 GLU D CA 1
ATOM 1931 C C . GLU C 2 83 ? -12.62575 -7.71331 8.54834 1.000 59.62128 83 GLU D C 1
ATOM 1932 O O . GLU C 2 83 ? -11.89299 -7.32838 7.63468 1.000 61.39869 83 GLU D O 1
ATOM 1938 N N . ILE C 2 84 ? -12.61264 -8.95433 9.02957 1.000 59.83447 84 ILE D N 1
ATOM 1939 C CA . ILE C 2 84 ? -11.74743 -10.00789 8.50409 1.000 65.75874 84 ILE D CA 1
ATOM 1940 C C . ILE C 2 84 ? -12.56208 -11.00607 7.68229 1.000 64.61208 84 ILE D C 1
ATOM 1941 O O . ILE C 2 84 ? -13.75535 -11.21421 7.92120 1.000 71.86338 84 ILE D O 1
ATOM 1946 N N . GLY C 2 85 ? -11.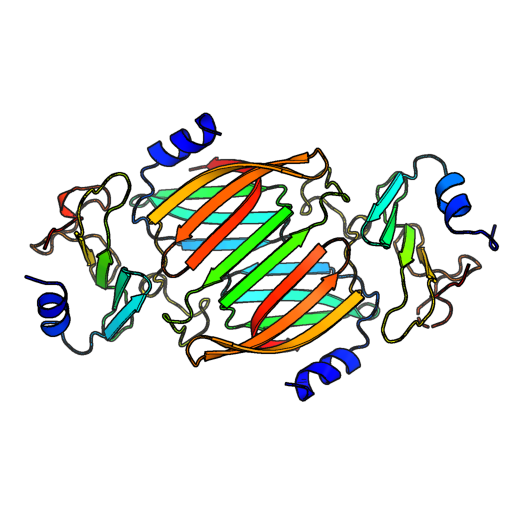92758 -11.58144 6.66720 1.000 63.89041 85 GLY D N 1
ATOM 1947 C CA . GLY C 2 85 ? -12.60796 -12.52674 5.81057 1.000 64.72152 85 GLY D CA 1
ATOM 1948 C C . GLY C 2 85 ? -11.63556 -13.46857 5.13426 1.000 68.00379 85 GLY D C 1
ATOM 1949 O O . GLY C 2 85 ? -10.43002 -13.44374 5.39638 1.000 70.42593 85 GLY D O 1
ATOM 1950 N N . GLU C 2 86 ? -12.16856 -14.30059 4.23958 1.000 63.14015 86 GLU D N 1
ATOM 1951 C CA . GLU C 2 86 ? -11.33685 -15.28270 3.56021 1.000 67.31842 86 GLU D CA 1
ATOM 1952 C C . GLU C 2 86 ? -11.81238 -15.46587 2.12387 1.000 71.69369 86 GLU D C 1
ATOM 1953 O O . GLU C 2 86 ? -13.01266 -15.59730 1.84975 1.000 65.98158 86 GLU D O 1
ATOM 1959 N N . ILE C 2 87 ? -10.83999 -15.58969 1.22627 1.000 68.06344 87 ILE D N 1
ATOM 1960 C CA . ILE C 2 87 ? -11.08367 -15.68876 -0.20228 1.000 69.25018 87 ILE D CA 1
ATOM 1961 C C . ILE C 2 87 ? -10.06025 -16.65126 -0.77824 1.000 68.85867 87 ILE D C 1
ATOM 1962 O O . ILE C 2 87 ? -9.02244 -16.93831 -0.17313 1.000 65.16923 87 ILE D O 1
ATOM 1967 N N . GLU C 2 88 ? -10.37440 -17.14618 -1.96824 1.000 69.57774 88 GLU D N 1
ATOM 1968 C CA . GLU C 2 88 ? -9.48380 -18.00577 -2.72060 1.000 67.17697 88 GLU D CA 1
ATOM 1969 C C . GLU C 2 88 ? -9.44741 -17.51787 -4.15557 1.000 64.53732 88 GLU D C 1
ATOM 1970 O O . GLU C 2 88 ? -10.49847 -17.34436 -4.77650 1.000 66.56084 88 GLU D O 1
ATOM 1976 N N . LYS C 2 89 ? -8.23954 -17.27375 -4.66294 1.000 63.67555 89 LYS D N 1
ATOM 1977 C CA . LYS C 2 89 ? -8.00741 -16.81675 -6.02935 1.000 62.78526 89 LYS D CA 1
ATOM 1978 C C . LYS C 2 89 ? -6.98843 -17.75885 -6.64766 1.000 70.01008 89 LYS D C 1
ATOM 1979 O O . LYS C 2 89 ? -5.88602 -17.91446 -6.10681 1.000 73.65561 89 LYS D O 1
ATOM 1985 N N . GLU C 2 90 ? -7.33407 -18.35542 -7.78424 1.000 61.87894 90 GLU D N 1
ATOM 1986 C CA . GLU C 2 90 ? -6.52267 -19.40200 -8.38880 1.000 62.82505 90 GLU D CA 1
ATOM 1987 C C . GLU C 2 90 ? -5.96187 -20.33868 -7.31667 1.000 65.75497 90 GLU D C 1
ATOM 1988 O O . GLU C 2 90 ? -4.75302 -20.57441 -7.21759 1.000 68.07961 90 GLU D O 1
ATOM 1994 N N . GLY C 2 91 ? -6.86705 -20.87589 -6.50065 1.000 60.80093 91 GLY D N 1
ATOM 1995 C CA . GLY C 2 91 ? -6.50479 -21.86991 -5.51114 1.000 61.73295 91 GLY D CA 1
ATOM 1996 C C . GLY C 2 91 ? -5.64245 -21.37659 -4.37841 1.000 71.27973 91 GLY D C 1
ATOM 1997 O O . GLY C 2 91 ? -5.19911 -22.19104 -3.56096 1.000 76.57595 91 GLY D O 1
ATOM 1998 N N . LEU C 2 92 ? -5.40601 -20.06711 -4.28846 1.000 70.16224 92 LEU D N 1
ATOM 1999 C CA . LEU C 2 92 ? -4.68158 -19.46436 -3.17545 1.000 72.17458 92 LEU D CA 1
ATOM 2000 C C . LEU C 2 92 ? -5.67889 -18.89834 -2.17698 1.000 73.05798 92 LEU D C 1
ATOM 2001 O O . LEU C 2 92 ? -6.46057 -18.00582 -2.51480 1.000 70.92958 92 LEU D O 1
ATOM 2006 N N . LYS C 2 93 ? -5.63177 -19.39249 -0.94926 1.000 73.17045 93 LYS D N 1
ATOM 2007 C CA . LYS C 2 93 ? -6.50708 -18.89449 0.09603 1.000 72.62113 93 LYS D CA 1
ATOM 2008 C C . LYS C 2 93 ? -5.82025 -17.68918 0.72559 1.000 71.36006 93 LYS D C 1
ATOM 2009 O O . LYS C 2 93 ? -4.64777 -17.78169 1.07177 1.000 74.12570 93 LYS D O 1
ATOM 2015 N N . LEU C 2 94 ? -6.55147 -16.59071 0.93293 1.000 66.46630 94 LEU D N 1
ATOM 2016 C CA . LEU C 2 94 ? -5.95853 -15.36931 1.45936 1.000 64.20182 94 LEU D CA 1
ATOM 2017 C C . LEU C 2 94 ? -6.95604 -14.77370 2.43530 1.000 68.68876 94 LEU D C 1
ATOM 2018 O O . LEU C 2 94 ? -8.16376 -14.83880 2.18719 1.000 67.14775 94 LEU D O 1
ATOM 2023 N N . TYR C 2 95 ? -6.45680 -14.21610 3.54540 1.000 64.91642 95 TYR D N 1
ATOM 2024 C CA . TYR C 2 95 ? -7.30005 -13.44431 4.45421 1.000 67.43062 95 TYR D CA 1
ATOM 2025 C C . TYR C 2 95 ? -7.50845 -12.06241 3.86035 1.000 63.42668 95 TYR D C 1
ATOM 2026 O O . TYR C 2 95 ? -6.62216 -11.51573 3.19657 1.000 65.80547 95 TYR D O 1
ATOM 2035 N N . THR C 2 96 ? -8.69500 -11.52051 4.05326 1.000 61.23631 96 THR D N 1
ATOM 2036 C CA . THR C 2 96 ? -8.99541 -10.14904 3.68234 1.000 59.30630 96 THR D CA 1
ATOM 2037 C C . THR C 2 96 ? -9.33565 -9.34824 4.92666 1.000 62.16384 96 THR D C 1
ATOM 2038 O O . THR C 2 96 ? -9.93007 -9.87159 5.87403 1.000 62.07687 96 THR D O 1
ATOM 2042 N N . CYS C 2 97 ? -8.92514 -8.08696 4.93527 1.000 63.04737 97 CYS D N 1
ATOM 2043 C CA . CYS C 2 97 ? -9.24208 -7.16121 6.01592 1.000 61.16222 97 CYS D CA 1
ATOM 2044 C C . CYS C 2 97 ? -9.72781 -5.86307 5.39364 1.000 55.87789 97 CYS D C 1
ATOM 2045 O O . CYS C 2 97 ? -8.99530 -5.22986 4.63228 1.000 58.89409 97 CYS D O 1
ATOM 2048 N N . LYS C 2 98 ? -10.92279 -5.42372 5.74428 1.000 56.08884 98 LYS D N 1
ATOM 2049 C CA . LYS C 2 98 ? -11.36578 -4.11412 5.29452 1.000 58.45714 98 LYS D CA 1
ATOM 2050 C C . LYS C 2 98 ? -11.51476 -3.21587 6.51119 1.000 59.63237 98 LYS D C 1
ATOM 2051 O O . LYS C 2 98 ? -12.11497 -3.60336 7.51807 1.000 58.24552 98 LYS D O 1
ATOM 2057 N N . ILE C 2 99 ? -10.89923 -2.04140 6.42527 1.000 57.10689 99 ILE D N 1
ATOM 2058 C CA . ILE C 2 99 ? -10.75871 -1.10957 7.53091 1.000 54.43727 99 ILE D CA 1
ATOM 2059 C C . ILE C 2 99 ? -11.42644 0.19134 7.14243 1.000 51.23978 99 ILE D C 1
ATOM 2060 O O . ILE C 2 99 ? -11.01336 0.84791 6.17722 1.000 47.15221 99 ILE D O 1
ATOM 2065 N N . ILE C 2 100 ? -12.41751 0.59675 7.91930 1.000 58.14913 100 ILE D N 1
ATOM 2066 C CA . ILE C 2 100 ? -12.99262 1.92144 7.77294 1.000 54.47502 100 ILE D CA 1
ATOM 2067 C C . ILE C 2 100 ? -12.30469 2.75947 8.83493 1.000 50.71894 100 ILE D C 1
ATOM 2068 O O . ILE C 2 100 ? -12.55935 2.59881 10.02741 1.000 52.70283 100 ILE D O 1
ATOM 2073 N N . MET C 2 101 ? -11.32237 3.55446 8.41835 1.000 50.04867 101 MET D N 1
ATOM 2074 C CA . MET C 2 101 ? -10.64745 4.47447 9.32033 1.000 53.91997 101 MET D CA 1
ATOM 2075 C C . MET C 2 101 ? -10.78866 5.85621 8.69327 1.000 55.82658 101 MET D C 1
ATOM 2076 O O . MET C 2 101 ? -9.85515 6.38507 8.06683 1.000 48.96036 101 MET D O 1
ATOM 2081 N N . PRO C 2 102 ? -11.95118 6.47694 8.88004 1.000 57.97262 102 PRO D N 1
ATOM 2082 C CA . PRO C 2 102 ? -12.26000 7.77410 8.24900 1.000 55.46501 102 PRO D CA 1
ATOM 2083 C C . PRO C 2 102 ? -11.19581 8.81476 8.54092 1.000 53.16506 102 PRO D C 1
ATOM 2084 O O . PRO C 2 102 ? -10.71432 8.93020 9.68022 1.000 51.05327 102 PRO D O 1
ATOM 2088 N N . PRO C 2 103 ? -10.82457 9.61938 7.53747 1.000 49.93723 103 PRO D N 1
ATOM 2089 C CA . PRO C 2 103 ? -11.46187 9.60151 6.21531 1.000 50.02587 103 PRO D CA 1
ATOM 2090 C C . PRO C 2 103 ? -10.84834 8.71401 5.10096 1.000 50.49978 103 PRO D C 1
ATOM 2091 O O . PRO C 2 103 ? -10.84334 9.15847 3.94917 1.000 49.80054 103 PRO D O 1
ATOM 2095 N N . MET C 2 104 ? -10.31719 7.52646 5.40185 1.000 52.37934 104 MET D N 1
ATOM 2096 C CA . MET C 2 104 ? -9.85107 6.62995 4.34467 1.000 52.19384 104 MET D CA 1
ATOM 2097 C C . MET C 2 104 ? -10.42284 5.22380 4.50994 1.000 53.36393 104 MET D C 1
ATOM 2098 O O . MET C 2 104 ? -10.91971 4.84714 5.57581 1.000 51.84677 104 MET D O 1
ATOM 2103 N N . ASP C 2 105 ? -10.39220 4.47229 3.40152 1.000 51.88293 105 ASP D N 1
ATOM 2104 C CA . ASP C 2 105 ? -10.80976 3.07448 3.35190 1.000 51.80507 105 ASP D CA 1
ATOM 2105 C C . ASP C 2 105 ? -9.64685 2.19797 2.90739 1.000 48.41194 105 ASP D C 1
ATOM 2106 O O . ASP C 2 105 ? -8.92089 2.54490 1.96725 1.000 46.48969 105 ASP D O 1
ATOM 2111 N N . LEU C 2 106 ? -9.46542 1.07416 3.59656 1.000 47.57142 106 LEU D N 1
ATOM 2112 C CA . LEU C 2 106 ? -8.34188 0.17656 3.37567 1.000 51.31930 106 LEU D CA 1
ATOM 2113 C C . LEU C 2 106 ? -8.85227 -1.23353 3.14781 1.000 53.34000 106 LEU D C 1
ATOM 2114 O O . LEU C 2 106 ? -9.75559 -1.68774 3.85310 1.000 50.51488 106 LEU D O 1
ATOM 2119 N N . ASP C 2 107 ? -8.21650 -1.94195 2.21533 1.000 50.16510 107 ASP D N 1
ATOM 2120 C CA . ASP C 2 107 ? -8.50141 -3.34675 1.95159 1.000 54.52219 107 ASP D CA 1
ATOM 2121 C C . ASP C 2 107 ? -7.18947 -4.06383 1.68115 1.000 49.74440 107 ASP D C 1
ATOM 2122 O O . ASP C 2 107 ? -6.37299 -3.61918 0.86484 1.000 47.15112 107 ASP D O 1
ATOM 2127 N N . ILE C 2 108 ? -7.00555 -5.18238 2.36470 1.000 50.35737 108 ILE D N 1
ATOM 2128 C CA . ILE C 2 108 ? -5.75037 -5.91100 2.36955 1.000 52.23010 108 ILE D CA 1
ATOM 2129 C C . ILE C 2 108 ? -6.06817 -7.37762 2.15879 1.000 54.31569 108 ILE D C 1
ATOM 2130 O O . ILE C 2 108 ? -6.96712 -7.91495 2.81515 1.000 55.18203 108 ILE D O 1
ATOM 2135 N N . TRP C 2 109 ? -5.35660 -8.01607 1.22940 1.000 51.31202 109 TRP D N 1
ATOM 2136 C CA . TRP C 2 109 ? -5.37617 -9.46623 1.08677 1.000 50.39654 109 TRP D CA 1
ATOM 2137 C C . TRP C 2 109 ? -4.00568 -9.95421 1.49844 1.000 51.07567 109 TRP D C 1
ATOM 2138 O O . TRP C 2 109 ? -3.01806 -9.67004 0.81491 1.000 55.25084 109 TRP D O 1
ATOM 2149 N N . CYS C 2 110 ? -3.92097 -10.6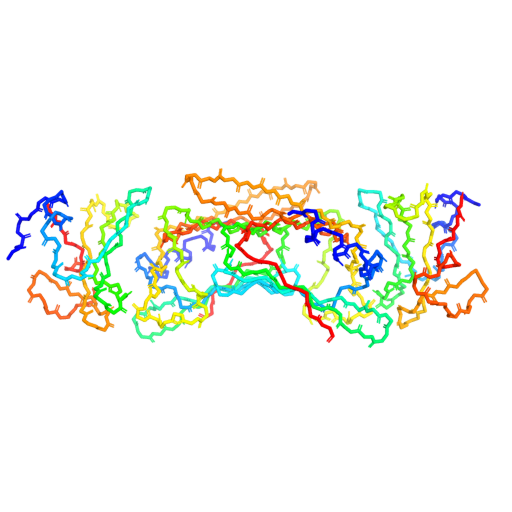2759 2.63283 1.000 55.71363 110 CYS D N 1
ATOM 2150 C CA . CYS C 2 110 ? -2.60433 -10.90749 3.17497 1.000 62.41150 110 CYS D CA 1
ATOM 2151 C C . CYS C 2 110 ? -2.56973 -12.35720 3.59131 1.000 67.01156 110 CYS D C 1
ATOM 2152 O O . CYS C 2 110 ? -3.59125 -13.05463 3.59335 1.000 61.26876 110 CYS D O 1
ATOM 2155 N N . LYS C 2 111 ? -1.36638 -12.81229 3.92994 1.000 69.61401 111 LYS D N 1
ATOM 2156 C CA . LYS C 2 111 ? -1.25600 -14.17381 4.40533 1.000 71.55997 111 LYS D CA 1
ATOM 2157 C C . LYS C 2 111 ? -1.22602 -14.33210 5.90753 1.000 75.46137 111 LYS D C 1
ATOM 2158 O O . LYS C 2 111 ? -1.72622 -15.35181 6.39573 1.000 76.54665 111 LYS D O 1
ATOM 2164 N N . ASP C 2 112 ? -0.85052 -13.30489 6.65606 1.000 73.42240 112 ASP D N 1
ATOM 2165 C CA . ASP C 2 112 ? -1.00702 -13.40890 8.09316 1.000 76.98084 112 ASP D CA 1
ATOM 2166 C C . ASP C 2 112 ? -1.30664 -12.03615 8.66246 1.000 72.75928 112 ASP D C 1
ATOM 2167 O O . ASP C 2 112 ? -0.91411 -11.00065 8.11455 1.000 70.63055 112 ASP D O 1
ATOM 2172 N N . ILE C 2 113 ? -1.98436 -12.06265 9.80269 1.000 69.70911 113 ILE D N 1
ATOM 2173 C CA . ILE C 2 113 ? -2.36163 -10.88301 10.56217 1.000 67.15660 113 ILE D CA 1
ATOM 2174 C C . ILE C 2 113 ? -1.93918 -11.18845 11.98636 1.000 68.74911 113 ILE D C 1
ATOM 2175 O O . ILE C 2 113 ? -2.24945 -12.26463 12.50757 1.000 71.59325 113 ILE D O 1
ATOM 2180 N N . LYS C 2 114 ? -1.17033 -10.28901 12.58956 1.000 65.32594 114 LYS D N 1
ATOM 2181 C CA . LYS C 2 114 ? -0.66257 -10.52993 13.93045 1.000 66.22701 114 LYS D CA 1
ATOM 2182 C C . LYS C 2 114 ? -0.60916 -9.20471 14.66243 1.000 65.67944 114 LYS D C 1
ATOM 2183 O O . LYS C 2 114 ? -0.18244 -8.19342 14.09468 1.000 59.09963 114 LYS D O 1
ATOM 2189 N N . ILE C 2 115 ? -1.05470 -9.22043 15.92187 1.000 66.74436 115 ILE D N 1
ATOM 2190 C CA . ILE C 2 115 ? -1.05832 -8.03613 16.77075 1.000 62.75011 115 ILE D CA 1
ATOM 2191 C C . ILE C 2 115 ? 0.14470 -8.09520 17.70174 1.000 64.67767 115 ILE D C 1
ATOM 2192 O O . ILE C 2 115 ? 0.44267 -9.13542 18.30144 1.000 68.15040 115 ILE D O 1
ATOM 2197 N N . GLU C 2 116 ? 0.78848 -6.95629 17.88488 1.000 64.16648 116 GLU D N 1
ATOM 2198 C CA . GLU C 2 116 ? 1.99776 -6.87792 18.67120 1.000 68.83464 116 GLU D CA 1
ATOM 2199 C C . GLU C 2 116 ? 1.92489 -5.69892 19.64838 1.000 72.76944 116 GLU D C 1
ATOM 2200 O O . GLU C 2 116 ? 0.84300 -5.36631 20.15430 1.000 64.84826 116 GLU D O 1
ATOM 2206 N N . VAL D 2 3 ? 0.25578 16.25764 -18.29257 1.000 79.18079 3 VAL E N 1
ATOM 2207 C CA . VAL D 2 3 ? 0.16867 14.80293 -18.36258 1.000 74.37465 3 VAL E CA 1
ATOM 2208 C C . VAL D 2 3 ? 1.25956 14.28773 -19.29381 1.000 77.44897 3 VAL E C 1
ATOM 2209 O O . VAL D 2 3 ? 1.96808 13.32941 -18.96583 1.000 71.26478 3 VAL E O 1
ATOM 2213 N N . GLN D 2 4 ? 1.40523 14.91635 -20.45949 1.000 76.52456 4 GLN E N 1
ATOM 2214 C CA . GLN D 2 4 ? 2.37904 14.41565 -21.41680 1.000 78.00876 4 GLN E CA 1
ATOM 2215 C C . GLN D 2 4 ? 3.75661 14.99885 -21.17037 1.000 83.62160 4 GLN E C 1
ATOM 2216 O O . GLN D 2 4 ? 4.76713 14.35550 -21.52418 1.000 80.78620 4 GLN E O 1
ATOM 2222 N N . ARG D 2 5 ? 3.80679 16.18455 -20.55055 1.000 82.12357 5 ARG E N 1
ATOM 2223 C CA . ARG D 2 5 ? 5.06836 16.69691 -20.03486 1.000 83.68204 5 ARG E CA 1
ATOM 2224 C C . ARG D 2 5 ? 5.64772 15.72082 -19.02196 1.000 81.75151 5 ARG E C 1
ATOM 2225 O O . ARG D 2 5 ? 6.76815 15.21847 -19.17578 1.000 80.44175 5 ARG E O 1
ATOM 2233 N N . ILE D 2 6 ? 4.85273 15.39565 -18.00513 1.000 78.52748 6 ILE E N 1
ATOM 2234 C CA . ILE D 2 6 ? 5.23817 14.41057 -17.00564 1.000 76.48871 6 ILE E CA 1
ATOM 2235 C C . ILE D 2 6 ? 5.56832 13.05843 -17.63651 1.000 76.28550 6 ILE E C 1
ATOM 2236 O O . ILE D 2 6 ? 6.59078 12.45442 -17.31642 1.000 68.93049 6 ILE E O 1
ATOM 2241 N N . GLN D 2 7 ? 4.76339 12.60292 -18.60094 1.000 71.48145 7 GLN E N 1
ATOM 2242 C CA . GLN D 2 7 ? 4.94060 11.26786 -19.17048 1.000 69.92959 7 GLN E CA 1
ATOM 2243 C C . GLN D 2 7 ? 6.22426 11.16386 -19.98229 1.000 74.66089 7 GLN E C 1
ATOM 2244 O O . GLN D 2 7 ? 6.91319 10.13526 -19.93607 1.000 74.59402 7 GLN E O 1
ATOM 2250 N N . GLU D 2 8 ? 6.58801 12.21708 -20.71106 1.000 75.33932 8 GLU E N 1
ATOM 2251 C CA . GLU D 2 8 ? 7.79767 12.06742 -21.50309 1.000 76.67728 8 GLU E CA 1
ATOM 2252 C C . GLU D 2 8 ? 9.06854 12.46017 -20.76092 1.000 78.70571 8 GLU E C 1
ATOM 2253 O O . GLU D 2 8 ? 10.14695 12.01780 -21.15973 1.000 76.81354 8 GLU E O 1
ATOM 2259 N N . LYS D 2 9 ? 8.99185 13.15691 -19.62947 1.000 77.93614 9 LYS E N 1
ATOM 2260 C CA . LYS D 2 9 ? 10.17455 13.15464 -18.77686 1.000 78.54720 9 LYS E CA 1
ATOM 2261 C C . LYS D 2 9 ? 10.43192 11.74330 -18.25425 1.000 76.73404 9 LYS E C 1
ATOM 2262 O O . LYS D 2 9 ? 11.57879 11.27539 -18.22472 1.000 72.61903 9 LYS E O 1
ATOM 2268 N N . ILE D 2 10 ? 9.35669 11.01247 -17.95314 1.000 77.00282 10 ILE E N 1
ATOM 2269 C CA . ILE D 2 10 ? 9.48739 9.64063 -17.47742 1.000 71.90696 10 ILE E CA 1
ATOM 2270 C C . ILE D 2 10 ? 10.03371 8.74663 -18.57465 1.000 69.43745 10 ILE E C 1
ATOM 2271 O O . ILE D 2 10 ? 10.93635 7.93790 -18.33719 1.000 70.50817 10 ILE E O 1
ATOM 2276 N N . ASP D 2 11 ? 9.48601 8.85803 -19.78671 1.000 70.24584 11 ASP E N 1
ATOM 2277 C CA . ASP D 2 11 ? 9.96633 8.01074 -20.87524 1.000 71.19533 11 ASP E CA 1
ATOM 2278 C C . ASP D 2 11 ? 11.44279 8.24593 -21.17198 1.000 70.69231 11 ASP E C 1
ATOM 2279 O O . ASP D 2 11 ? 12.18036 7.29219 -21.44678 1.000 76.02213 11 ASP E O 1
ATOM 2284 N N . LYS D 2 12 ? 11.90525 9.50153 -21.09100 1.000 72.93604 12 LYS E N 1
ATOM 2285 C CA . LYS D 2 12 ? 13.31016 9.81210 -21.36732 1.000 68.03856 12 LYS E CA 1
ATOM 2286 C C . LYS D 2 12 ? 14.22925 9.31181 -20.27366 1.000 68.41676 12 LYS E C 1
ATOM 2287 O O . LYS D 2 12 ? 15.45348 9.46352 -20.36794 1.000 72.71486 12 LYS E O 1
ATOM 2293 N N . LEU D 2 13 ? 13.66689 8.76536 -19.21613 1.000 69.68130 13 LEU E N 1
ATOM 2294 C CA . LEU D 2 13 ? 14.51173 8.03605 -18.30633 1.000 66.87043 13 LEU E CA 1
ATOM 2295 C C . LEU D 2 13 ? 14.89676 6.69259 -18.87990 1.000 68.70925 13 LEU E C 1
ATOM 2296 O O . LEU D 2 13 ? 15.82035 6.08328 -18.34116 1.000 73.11456 13 LEU E O 1
ATOM 2301 N N . TYR D 2 14 ? 14.21988 6.19948 -19.92983 1.000 69.41754 14 TYR E N 1
ATOM 2302 C CA . TYR D 2 14 ? 14.45943 4.81708 -20.31499 1.000 67.17291 14 TYR E CA 1
ATOM 2303 C C . TYR D 2 14 ? 14.33420 3.87846 -19.13760 1.000 67.58290 14 TYR E C 1
ATOM 2304 O O . TYR D 2 14 ? 15.26943 3.15574 -18.83900 1.000 69.03313 14 TYR E O 1
ATOM 2313 N N . TYR D 2 15 ? 13.19207 3.82767 -18.50947 1.000 64.21223 15 TYR E N 1
ATOM 2314 C CA . TYR D 2 15 ? 13.11646 2.97452 -17.33143 1.000 57.88129 15 TYR E CA 1
ATOM 2315 C C . TYR D 2 15 ? 12.95494 1.49637 -17.67732 1.000 57.71918 15 TYR E C 1
ATOM 2316 O O . TYR D 2 15 ? 13.04839 0.65613 -16.78005 1.000 55.58660 15 TYR E O 1
ATOM 2325 N N . TRP D 2 16 ? 12.70032 1.15407 -18.94098 1.000 62.22428 16 TRP E N 1
ATOM 2326 C CA . TRP D 2 16 ? 12.22879 -0.18489 -19.29042 1.000 60.52645 16 TRP E CA 1
ATOM 2327 C C . TRP D 2 16 ? 13.22598 -1.27255 -18.88994 1.000 60.23551 16 TRP E C 1
ATOM 2328 O O . TRP D 2 16 ? 14.42615 -1.18233 -19.17982 1.000 63.27097 16 TRP E O 1
ATOM 2339 N N . ASP D 2 17 ? 12.70298 -2.30623 -18.21704 1.000 58.95157 17 ASP E N 1
ATOM 2340 C CA . ASP D 2 17 ? 13.40897 -3.48082 -17.68964 1.000 57.86457 17 ASP E CA 1
ATOM 2341 C C . ASP D 2 17 ? 14.35629 -3.14444 -16.54298 1.000 54.89339 17 ASP E C 1
ATOM 2342 O O . ASP D 2 17 ? 15.14892 -3.99915 -16.12907 1.000 54.65415 17 ASP E O 1
ATOM 2347 N N . ALA D 2 18 ? 14.24917 -1.95262 -15.96313 1.000 58.05460 18 ALA E N 1
ATOM 2348 C CA . ALA D 2 18 ? 15.09347 -1.60071 -14.83339 1.000 50.63821 18 ALA E CA 1
ATOM 2349 C C . ALA D 2 18 ? 14.67781 -2.37613 -13.58929 1.000 47.41169 18 ALA E C 1
ATOM 2350 O O . ALA D 2 18 ? 13.49051 -2.49105 -13.26934 1.000 46.51627 18 ALA E O 1
ATOM 2352 N N . TRP D 2 19 ? 15.66817 -2.86074 -12.85053 1.000 50.14182 19 TRP E N 1
ATOM 2353 C CA . TRP D 2 19 ? 15.38371 -3.50399 -11.57932 1.000 52.61593 19 TRP E CA 1
ATOM 2354 C C . TRP D 2 19 ? 14.91221 -2.46122 -10.58447 1.000 51.70915 19 TRP E C 1
ATOM 2355 O O . TRP D 2 19 ? 15.47955 -1.36880 -10.50299 1.000 51.00635 19 TRP E O 1
ATOM 2366 N N . VAL D 2 20 ? 13.87258 -2.80289 -9.82135 1.000 50.72236 20 VAL E N 1
ATOM 2367 C CA . VAL D 2 20 ? 13.32274 -1.91971 -8.80063 1.000 46.49705 20 VAL E CA 1
ATOM 2368 C C . VAL D 2 20 ? 13.85984 -2.35082 -7.45066 1.000 50.14818 20 VAL E C 1
ATOM 2369 O O . VAL D 2 20 ? 13.67136 -3.50344 -7.03944 1.000 51.59993 20 VAL E O 1
ATOM 2373 N N . THR D 2 21 ? 14.48455 -1.40984 -6.73888 1.000 51.03366 21 THR E N 1
ATOM 2374 C CA . THR D 2 21 ? 15.17663 -1.69207 -5.48763 1.000 53.03319 21 THR E CA 1
ATOM 2375 C C . THR D 2 21 ? 14.34989 -1.37224 -4.25292 1.000 50.60385 21 THR E C 1
ATOM 2376 O O . THR D 2 21 ? 14.60771 -1.94299 -3.18364 1.000 48.50285 21 THR E O 1
ATOM 2380 N N . LYS D 2 22 ? 13.37718 -0.47463 -4.36533 1.000 50.26833 22 LYS E N 1
ATOM 2381 C CA . LYS D 2 22 ? 12.59168 -0.10505 -3.19956 1.000 48.01522 22 LYS E CA 1
ATOM 2382 C C . LYS D 2 22 ? 11.23180 0.40022 -3.66611 1.000 48.90818 22 LYS E C 1
ATOM 2383 O O . LYS D 2 22 ? 11.14285 1.19843 -4.60289 1.000 46.61604 22 LYS E O 1
ATOM 2389 N N . LEU D 2 23 ? 10.18035 -0.06119 -2.99645 1.000 48.03645 23 LEU E N 1
ATOM 2390 C CA . LEU D 2 23 ? 8.82566 0.40349 -3.26782 1.000 47.96041 23 LEU E CA 1
ATOM 2391 C C . LEU D 2 23 ? 8.14358 0.59504 -1.92758 1.000 48.52066 23 LEU E C 1
ATOM 2392 O O . LEU D 2 23 ? 7.91260 -0.38284 -1.20327 1.000 50.77407 23 LEU E O 1
ATOM 2397 N N . VAL D 2 24 ? 7.86464 1.85458 -1.58851 1.000 48.36077 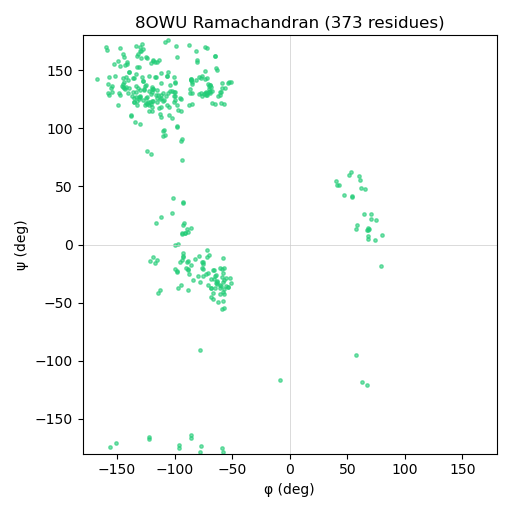24 VAL E N 1
ATOM 2398 C CA . VAL D 2 24 ? 7.36425 2.23228 -0.27558 1.000 50.24259 24 VAL E CA 1
ATOM 2399 C C . VAL D 2 24 ? 6.09379 3.05172 -0.42034 1.000 47.23545 24 VAL E C 1
ATOM 2400 O O . VAL D 2 24 ? 6.03497 3.98814 -1.22504 1.000 48.94082 24 VAL E O 1
ATOM 2404 N N . CYS D 2 25 ? 5.08294 2.69804 0.35697 1.000 48.80747 25 CYS E N 1
ATOM 2405 C CA . CYS D 2 25 ? 3.91025 3.53387 0.53903 1.000 51.14818 25 CYS E CA 1
ATOM 2406 C C . CYS D 2 25 ? 3.77593 3.82796 2.02344 1.000 50.98142 25 CYS E C 1
ATOM 2407 O O . CYS D 2 25 ? 3.51212 2.91369 2.81055 1.000 52.82758 25 CYS E O 1
ATOM 2410 N N . ASP D 2 26 ? 3.91889 5.09992 2.39005 1.000 47.97214 26 ASP E N 1
ATOM 2411 C CA . ASP D 2 26 ? 4.10845 5.53788 3.76663 1.000 53.22690 26 ASP E CA 1
ATOM 2412 C C . ASP D 2 26 ? 3.08152 6.62058 4.11412 1.000 52.98473 26 ASP E C 1
ATOM 2413 O O . ASP D 2 26 ? 2.40498 7.16845 3.23760 1.000 52.00790 26 ASP E O 1
ATOM 2418 N N . TYR D 2 27 ? 2.97919 6.94511 5.40715 1.000 56.48812 27 TYR E N 1
ATOM 2419 C CA . TYR D 2 27 ? 2.23878 8.11834 5.88095 1.000 51.61684 27 TYR E CA 1
ATOM 2420 C C . TYR D 2 27 ? 0.76582 8.06168 5.49462 1.000 50.84118 27 TYR E C 1
ATOM 2421 O O . TYR D 2 27 ? 0.25715 8.93681 4.79033 1.000 50.71361 27 TYR E O 1
ATOM 2430 N N . PHE D 2 28 ? 0.08841 7.01188 5.95569 1.000 50.61119 28 PHE E N 1
ATOM 2431 C CA . PHE D 2 28 ? -1.33245 6.82463 5.67352 1.000 47.41413 28 PHE E CA 1
ATOM 2432 C C . PHE D 2 28 ? -1.58860 6.87328 4.17487 1.000 47.29602 28 PHE E C 1
ATOM 2433 O O . PHE D 2 28 ? -2.56573 7.46021 3.71359 1.000 51.53692 28 PHE E O 1
ATOM 2441 N N . GLY D 2 29 ? -0.69430 6.26221 3.40087 1.000 51.90123 29 GLY E N 1
ATOM 2442 C CA . GLY D 2 29 ? -0.90454 6.22099 1.96662 1.000 48.79628 29 GLY E CA 1
ATOM 2443 C C . GLY D 2 29 ? -0.78196 7.55976 1.28941 1.000 51.07847 29 GLY E C 1
ATOM 2444 O O . GLY D 2 29 ? -1.16927 7.68870 0.12035 1.000 51.18328 29 GLY E O 1
ATOM 2445 N N . ASP D 2 30 ? -0.24301 8.55916 1.99344 1.000 43.98869 30 ASP E N 1
ATOM 2446 C CA . ASP D 2 30 ? -0.02653 9.87013 1.40868 1.000 45.45580 30 ASP E CA 1
ATOM 2447 C C . ASP D 2 30 ? 1.09334 9.86763 0.39402 1.000 44.50075 30 ASP E C 1
ATOM 2448 O O . ASP D 2 30 ? 1.10994 10.71730 -0.50160 1.000 45.57862 30 ASP E O 1
ATOM 2453 N N . GLU D 2 31 ? 2.02186 8.93459 0.49945 1.000 47.32220 31 GLU E N 1
ATOM 2454 C CA . GLU D 2 31 ? 3.25601 9.06268 -0.25240 1.000 52.54859 31 GLU E CA 1
ATOM 2455 C C . GLU D 2 31 ? 3.73579 7.71663 -0.76821 1.000 49.27881 31 GLU E C 1
ATOM 2456 O O . GLU D 2 31 ? 3.76222 6.73052 -0.02757 1.000 52.16091 31 GLU E O 1
ATOM 2462 N N . VAL D 2 32 ? 4.15213 7.68198 -2.02552 1.000 46.56385 32 VAL E N 1
ATOM 2463 C CA . VAL D 2 32 ? 4.71057 6.47109 -2.61136 1.000 53.33429 32 VAL E CA 1
ATOM 2464 C C . VAL D 2 32 ? 6.13433 6.75309 -3.05715 1.000 52.66441 32 VAL E C 1
ATOM 2465 O O . VAL D 2 32 ? 6.39191 7.77191 -3.70803 1.000 53.45293 32 VAL E O 1
ATOM 2469 N N . ILE D 2 33 ? 7.04850 5.84146 -2.72183 1.000 52.85989 33 ILE E N 1
ATOM 2470 C CA . ILE D 2 33 ? 8.44268 5.92184 -3.13885 1.000 53.98955 33 ILE E CA 1
ATOM 2471 C C . ILE D 2 33 ? 8.80436 4.67882 -3.94037 1.000 50.01923 33 ILE E C 1
ATOM 2472 O O . ILE D 2 33 ? 8.68980 3.54774 -3.44057 1.000 48.02461 33 ILE E O 1
ATOM 2477 N N . LEU D 2 34 ? 9.26377 4.89298 -5.17218 1.000 49.65217 34 LEU E N 1
ATOM 2478 C CA . LEU D 2 34 ? 9.75387 3.82322 -6.02207 1.000 46.02206 34 LEU E CA 1
ATOM 2479 C C . LEU D 2 34 ? 11.15858 4.16785 -6.48211 1.000 43.45838 34 LEU E C 1
ATOM 2480 O O . LEU D 2 34 ? 11.35149 5.16265 -7.18399 1.000 42.12471 34 LEU E O 1
ATOM 2485 N N . ILE D 2 35 ? 12.11653 3.30955 -6.14939 1.000 46.52845 35 ILE E N 1
ATOM 2486 C CA . ILE D 2 35 ? 13.51531 3.46391 -6.53905 1.000 50.51197 35 ILE E CA 1
ATOM 2487 C C . ILE D 2 35 ? 13.89125 2.30716 -7.46169 1.000 50.45128 35 ILE E C 1
ATOM 2488 O O . ILE D 2 35 ? 13.75307 1.14178 -7.07045 1.000 50.91821 35 ILE E O 1
ATOM 2493 N N . PHE D 2 36 ? 14.35992 2.62559 -8.68134 1.000 48.62935 36 PHE E N 1
ATOM 2494 C CA . PHE D 2 36 ? 14.89137 1.65880 -9.64434 1.000 53.80793 36 PHE E CA 1
ATOM 2495 C C . PHE D 2 36 ? 16.30601 2.05632 -10.05048 1.000 58.45169 36 PHE E C 1
ATOM 2496 O O . PHE D 2 36 ? 16.70355 3.21878 -9.93708 1.000 58.09689 36 PHE E O 1
ATOM 2504 N N . LYS D 2 37 ? 17.05985 1.10233 -10.58405 1.000 58.67509 37 LYS E N 1
ATOM 2505 C CA . LYS D 2 37 ? 18.47105 1.33935 -10.85242 1.000 63.43322 37 LYS E CA 1
ATOM 2506 C C . LYS D 2 37 ? 18.68911 1.59758 -12.33415 1.000 60.32796 37 LYS E C 1
ATOM 2507 O O . LYS D 2 37 ? 18.13594 0.89487 -13.18518 1.000 60.14711 37 LYS E O 1
ATOM 2513 N N . ASP D 2 38 ? 19.44164 2.65563 -12.62422 1.000 62.93160 38 ASP E N 1
ATOM 2514 C CA . ASP D 2 38 ? 19.85884 3.04699 -13.96740 1.000 65.21223 38 ASP E CA 1
ATOM 2515 C C . ASP D 2 38 ? 21.35971 2.78919 -14.04184 1.000 68.94416 38 ASP E C 1
ATOM 2516 O O . ASP D 2 38 ? 22.16171 3.61591 -13.59609 1.000 63.48350 38 ASP E O 1
ATOM 2521 N N . GLY D 2 39 ? 21.73323 1.63995 -14.59939 1.000 69.75138 39 GLY E N 1
ATOM 2522 C CA . GLY D 2 39 ? 23.13215 1.24499 -14.57056 1.000 70.52755 39 GLY E CA 1
ATOM 2523 C C . GLY D 2 39 ? 23.55824 1.06018 -13.13022 1.000 72.37026 39 GLY E C 1
ATOM 2524 O O . GLY D 2 39 ? 23.01221 0.22319 -12.39805 1.000 70.32232 39 GLY E O 1
ATOM 2525 N N . ASP D 2 40 ? 24.53325 1.86557 -12.70999 1.000 72.09823 40 ASP E N 1
ATOM 2526 C CA . ASP D 2 40 ? 24.95049 1.93468 -11.31682 1.000 76.29636 40 ASP E CA 1
ATOM 2527 C C . ASP D 2 40 ? 24.30675 3.09625 -10.55723 1.000 71.19743 40 ASP E C 1
ATOM 2528 O O . ASP D 2 40 ? 24.54898 3.23556 -9.35578 1.000 71.25396 40 ASP E O 1
ATOM 2533 N N . ASP D 2 41 ? 23.45712 3.89019 -11.21373 1.000 69.96106 41 ASP E N 1
ATOM 2534 C CA . ASP D 2 41 ? 22.77026 5.04030 -10.63454 1.000 72.53951 41 ASP E CA 1
ATOM 2535 C C . ASP D 2 41 ? 21.34043 4.68696 -10.20800 1.000 66.70949 41 ASP E C 1
ATOM 2536 O O . ASP D 2 41 ? 20.75836 3.70083 -10.65061 1.000 66.73552 41 ASP E O 1
ATOM 2541 N N . ASP D 2 42 ? 20.77250 5.51306 -9.33687 1.000 64.72459 42 ASP E N 1
ATOM 2542 C CA . ASP D 2 42 ? 19.44370 5.26896 -8.79876 1.000 60.90236 42 ASP E CA 1
ATOM 2543 C C . ASP D 2 42 ? 18.53613 6.42395 -9.17581 1.000 64.09979 42 ASP E C 1
ATOM 2544 O O . ASP D 2 42 ? 18.80214 7.56753 -8.79471 1.000 70.18303 42 ASP E O 1
ATOM 2549 N N . VAL D 2 43 ? 17.48050 6.13301 -9.93569 1.000 60.33311 43 VAL E N 1
ATOM 2550 C CA . VAL D 2 43 ? 16.40072 7.08533 -10.17236 1.000 62.71491 43 VAL E CA 1
ATOM 2551 C C . VAL D 2 43 ? 15.28199 6.82780 -9.16897 1.000 60.82219 43 VAL E C 1
ATOM 2552 O O . VAL D 2 43 ? 14.80944 5.69103 -9.03232 1.000 56.04806 43 VAL E O 1
ATOM 2556 N N . THR D 2 44 ? 14.89406 7.87224 -8.43128 1.000 59.67588 44 THR E N 1
ATOM 2557 C CA . THR D 2 44 ? 13.74357 7.82736 -7.53871 1.000 56.59161 44 THR E CA 1
ATOM 2558 C C . THR D 2 44 ? 12.54050 8.49156 -8.20178 1.000 58.06412 44 THR E C 1
ATOM 2559 O O . THR D 2 44 ? 12.66155 9.58733 -8.76880 1.000 55.95760 44 THR E O 1
ATOM 2563 N N . LEU D 2 45 ? 11.39600 7.80774 -8.16333 1.000 56.38731 45 LEU E N 1
ATOM 2564 C CA . LEU D 2 45 ? 10.09558 8.41295 -8.43275 1.000 57.64211 45 LEU E CA 1
ATOM 2565 C C . LEU D 2 45 ? 9.32161 8.58637 -7.13267 1.000 53.63725 45 LEU E C 1
ATOM 2566 O O . LEU D 2 45 ? 9.16091 7.62283 -6.37679 1.000 54.51243 45 LEU E O 1
ATOM 2571 N N . GLN D 2 46 ? 8.78413 9.78840 -6.90737 1.000 56.75971 46 GLN E N 1
ATOM 2572 C CA . GLN D 2 46 ? 8.01360 10.10517 -5.70404 1.000 56.95304 46 GLN E CA 1
ATOM 2573 C C . GLN D 2 46 ? 6.62358 10.62807 -6.05208 1.000 49.76979 46 GLN E C 1
ATOM 2574 O O . GLN D 2 46 ? 6.48632 11.56676 -6.84595 1.000 47.08585 46 GLN E O 1
ATOM 2580 N N . PHE D 2 47 ? 5.59710 10.01082 -5.46332 1.000 47.56397 47 PHE E N 1
ATOM 2581 C CA . PHE D 2 47 ? 4.20559 10.42595 -5.63646 1.000 55.50336 47 PHE E CA 1
ATOM 2582 C C . PHE D 2 47 ? 3.67376 10.94054 -4.30886 1.000 50.96663 47 PHE E C 1
ATOM 2583 O O . PHE D 2 47 ? 3.54715 10.16721 -3.34918 1.000 48.25235 47 PHE E O 1
ATOM 2591 N N . SER D 2 48 ? 3.29582 12.21770 -4.27945 1.000 51.47615 48 SER E N 1
ATOM 2592 C CA . SER D 2 48 ? 2.85519 12.87409 -3.05760 1.000 52.00271 48 SER E CA 1
ATOM 2593 C C . SER D 2 48 ? 1.40447 13.31756 -3.15478 1.000 51.38816 48 SER E C 1
ATOM 2594 O O . SER D 2 48 ? 0.86362 13.51449 -4.25162 1.000 53.27699 48 SER E O 1
ATOM 2597 N N . GLY D 2 49 ? 0.77932 13.47266 -1.99263 1.000 50.88401 49 GLY E N 1
ATOM 2598 C CA . GLY D 2 49 ? -0.59818 13.91367 -1.97833 1.000 54.00176 49 GLY E CA 1
ATOM 2599 C C . GLY D 2 49 ? -1.44941 12.89095 -2.68716 1.000 56.03789 49 GLY E C 1
ATOM 2600 O O . GLY D 2 49 ? -2.21977 13.22008 -3.59449 1.000 54.70269 49 GLY E O 1
ATOM 2601 N N . CYS D 2 50 ? -1.25914 11.63139 -2.30371 1.000 55.43602 50 CYS E N 1
ATOM 2602 C CA . CYS D 2 50 ? -1.93050 10.51545 -2.94521 1.000 52.53675 50 CYS E CA 1
ATOM 2603 C C . CYS D 2 50 ? -3.29660 10.32771 -2.30519 1.000 50.24365 50 CYS E C 1
ATOM 2604 O O . CYS D 2 50 ? -3.44491 10.44197 -1.08924 1.000 50.33232 50 CYS E O 1
ATOM 2607 N N . TYR D 2 51 ? -4.28801 9.99160 -3.11440 1.000 53.73931 51 TYR E N 1
ATOM 2608 C CA . TYR D 2 51 ? -5.62821 9.75920 -2.61282 1.000 50.91691 51 TYR E CA 1
ATOM 2609 C C . TYR D 2 51 ? -6.11481 8.34668 -2.87899 1.000 55.80986 51 TYR E C 1
ATOM 2610 O O . TYR D 2 51 ? -7.16215 7.95959 -2.34178 1.000 55.43027 51 TYR E O 1
ATOM 2619 N N . LYS D 2 52 ? -5.38701 7.58149 -3.69676 1.000 53.50641 52 LYS E N 1
ATOM 2620 C CA . LYS D 2 52 ? -5.67984 6.19856 -4.02897 1.000 52.71155 52 LYS E CA 1
ATOM 2621 C C . LYS D 2 52 ? -4.35285 5.49129 -4.27214 1.000 56.74296 52 LYS E C 1
ATOM 2622 O O . LYS D 2 52 ? -3.46563 6.04007 -4.93453 1.000 51.88286 52 LYS E O 1
ATOM 2628 N N . ILE D 2 53 ? -4.17691 4.33738 -3.63690 1.000 53.96401 53 ILE E N 1
ATOM 2629 C CA . ILE D 2 53 ? -3.03706 3.46329 -3.86861 1.000 50.44217 53 ILE E CA 1
ATOM 2630 C C . ILE D 2 53 ? -3.55004 2.03681 -3.98388 1.000 56.93638 53 ILE E C 1
ATOM 2631 O O . ILE D 2 53 ? -4.22186 1.54025 -3.07176 1.000 57.43999 53 ILE E O 1
ATOM 2636 N N . ASP D 2 54 ? -3.25485 1.38516 -5.10499 1.000 52.45375 54 ASP E N 1
ATOM 2637 C CA . ASP D 2 54 ? -3.73405 0.03590 -5.38897 1.000 51.92302 54 ASP E CA 1
ATOM 2638 C C . ASP D 2 54 ? -2.51334 -0.77951 -5.81933 1.000 51.64101 54 ASP E C 1
ATOM 2639 O O . ASP D 2 54 ? -2.01390 -0.65552 -6.94764 1.000 48.83442 54 ASP E O 1
ATOM 2644 N N . PHE D 2 55 ? -2.02849 -1.60866 -4.90579 1.000 49.77793 55 PHE E N 1
ATOM 2645 C CA . PHE D 2 55 ? -0.89506 -2.48012 -5.15375 1.000 49.82061 55 PHE E CA 1
ATOM 2646 C C . PHE D 2 55 ? -1.45603 -3.88526 -5.29172 1.000 48.88474 55 PHE E C 1
ATOM 2647 O O . PHE D 2 55 ? -2.05758 -4.40195 -4.34684 1.000 50.23007 55 PHE E O 1
ATOM 2655 N N . LYS D 2 56 ? -1.24672 -4.50629 -6.45026 1.000 47.60275 56 LYS E N 1
ATOM 2656 C CA . LYS D 2 56 ? -1.76681 -5.84142 -6.72090 1.000 51.06776 56 LYS E CA 1
ATOM 2657 C C . LYS D 2 56 ? -0.60363 -6.73489 -7.11581 1.000 45.88936 56 LYS E C 1
ATOM 2658 O O . LYS D 2 56 ? 0.15129 -6.39531 -8.03119 1.000 50.89431 56 LYS E O 1
ATOM 2664 N N . HIS D 2 57 ? -0.39769 -7.81346 -6.35907 1.000 45.55145 57 HIS E N 1
ATOM 2665 C CA . HIS D 2 57 ? 0.64291 -8.80547 -6.63126 1.000 48.97253 57 HIS E CA 1
ATOM 2666 C C . HIS D 2 57 ? 0.02620 -10.01952 -7.30990 1.000 51.72519 57 HIS E C 1
ATOM 2667 O O . HIS D 2 57 ? -1.08925 -10.42945 -6.97312 1.000 52.52162 57 HIS E O 1
ATOM 2674 N N . SER D 2 58 ? 0.76060 -10.62394 -8.23436 1.000 50.92232 58 SER E N 1
ATOM 2675 C CA . SER D 2 58 ? 0.21958 -11.78740 -8.91779 1.000 51.03636 58 SER E CA 1
ATOM 2676 C C . SER D 2 58 ? 0.14438 -12.96719 -7.95950 1.000 54.07049 58 SER E C 1
ATOM 2677 O O . SER D 2 58 ? 1.08623 -13.24723 -7.21048 1.000 54.64031 58 SER E O 1
ATOM 2680 N N . ILE D 2 59 ? -0.99963 -13.64698 -7.97919 1.000 58.72220 59 ILE E N 1
ATOM 2681 C CA . ILE D 2 59 ? -1.20063 -14.83411 -7.16096 1.000 58.60249 59 ILE E CA 1
ATOM 2682 C C . ILE D 2 59 ? -0.45777 -16.00434 -7.76569 1.000 61.39982 59 ILE E C 1
ATOM 2683 O O . ILE D 2 59 ? -0.02400 -16.91694 -7.04846 1.000 64.08993 59 ILE E O 1
ATOM 2688 N N . GLY D 2 60 ? -0.24821 -15.97334 -9.08539 1.000 60.17236 60 GLY E N 1
ATOM 2689 C CA . GLY D 2 60 ? 0.55816 -16.99776 -9.72236 1.000 57.58338 60 GLY E CA 1
ATOM 2690 C C . GLY D 2 60 ? 1.99272 -17.00259 -9.23898 1.000 61.10827 60 GLY E C 1
ATOM 2691 O O . GLY D 2 60 ? 2.62936 -18.05582 -9.18161 1.000 64.41906 60 GLY E O 1
ATOM 2692 N N . TYR D 2 61 ? 2.52491 -15.83797 -8.88479 1.000 58.26686 61 TYR E N 1
ATOM 2693 C CA . TYR D 2 61 ? 3.89844 -15.75388 -8.39826 1.000 58.84925 61 TYR E CA 1
ATOM 2694 C C . TYR D 2 61 ? 3.88248 -15.81266 -6.87812 1.000 58.03004 61 TYR E C 1
ATOM 2695 O O . TYR D 2 61 ? 3.89518 -14.78624 -6.21141 1.000 66.89699 61 TYR E O 1
ATOM 2704 N N . VAL D 2 62 ? 3.94012 -17.02388 -6.31527 1.000 54.37838 62 VAL E N 1
ATOM 2705 C CA . VAL D 2 62 ? 3.88594 -17.17951 -4.85774 1.000 58.70731 62 VAL E CA 1
ATOM 2706 C C . VAL D 2 62 ? 5.18640 -16.75881 -4.20381 1.000 60.86361 62 VAL E C 1
ATOM 2707 O O . VAL D 2 62 ? 6.27262 -17.21368 -4.56869 1.000 65.76237 62 VAL E O 1
ATOM 2711 N N . LYS D 2 63 ? 5.06842 -15.91631 -3.18417 1.000 60.52437 63 LYS E N 1
ATOM 2712 C CA . LYS D 2 63 ? 6.22158 -15.52528 -2.37936 1.000 65.47419 63 LYS E CA 1
ATOM 2713 C C . LYS D 2 63 ? 6.42255 -16.59254 -1.30874 1.000 67.07857 63 LYS E C 1
ATOM 2714 O O . LYS D 2 63 ? 5.52718 -16.83363 -0.49288 1.000 68.23446 63 LYS E O 1
ATOM 2720 N N . GLU D 2 64 ? 7.59203 -17.22736 -1.30121 1.000 69.95708 64 GLU E N 1
ATOM 2721 C CA . GLU D 2 64 ? 7.83133 -18.33750 -0.39099 1.000 68.52355 64 GLU E CA 1
ATOM 2722 C C . GLU D 2 64 ? 8.46528 -17.89000 0.91940 1.000 69.46657 64 GLU E C 1
ATOM 2723 O O . GLU D 2 64 ? 8.51752 -18.68886 1.86136 1.000 66.48958 64 GLU E O 1
ATOM 2729 N N . LYS D 2 65 ? 8.90033 -16.62674 1.00553 1.000 69.31006 65 LYS E N 1
ATOM 2730 C CA . LYS D 2 65 ? 9.29292 -15.97372 2.25328 1.000 64.66326 65 LYS E CA 1
ATOM 2731 C C . LYS D 2 65 ? 8.94150 -14.49077 2.14731 1.000 63.08024 65 LYS E C 1
ATOM 2732 O O . LYS D 2 65 ? 8.56892 -13.99755 1.08069 1.000 64.93521 65 LYS E O 1
ATOM 2738 N N . SER D 2 66 ? 9.02030 -13.79363 3.28160 1.000 59.82405 66 SER E N 1
ATOM 2739 C CA . SER D 2 66 ? 8.82854 -12.34677 3.32898 1.000 53.10250 66 SER E CA 1
ATOM 2740 C C . SER D 2 66 ? 9.83002 -11.61271 2.44385 1.000 57.13802 66 SER E C 1
ATOM 2741 O O . SER D 2 66 ? 11.00770 -11.97040 2.38527 1.000 63.96477 66 SER E O 1
ATOM 2744 N N . ILE D 2 67 ? 9.35568 -10.58480 1.73640 1.000 52.38259 67 ILE E N 1
ATOM 2745 C CA . ILE D 2 67 ? 10.22356 -9.83942 0.82291 1.000 50.69283 67 ILE E CA 1
ATOM 2746 C C . ILE D 2 67 ? 11.44040 -9.27610 1.55332 1.000 55.49305 67 ILE E C 1
ATOM 2747 O O . ILE D 2 67 ? 12.54802 -9.25977 1.01108 1.000 57.00290 67 ILE E O 1
ATOM 2752 N N . LYS D 2 68 ? 11.26106 -8.80627 2.79083 1.000 61.25074 68 LYS E N 1
ATOM 2753 C CA . LYS D 2 68 ? 12.37000 -8.17655 3.50755 1.000 57.46128 68 LYS E CA 1
ATOM 2754 C C . LYS D 2 68 ? 13.57615 -9.09264 3.63463 1.000 57.47575 68 LYS E C 1
ATOM 2755 O O . LYS D 2 68 ? 14.70978 -8.60938 3.63376 1.000 62.45201 68 LYS E O 1
ATOM 2761 N N . THR D 2 69 ? 13.37337 -10.40890 3.70827 1.000 65.18924 69 THR E N 1
ATOM 2762 C CA . THR D 2 69 ? 14.49969 -11.33492 3.78248 1.000 62.22180 69 THR E CA 1
ATOM 2763 C C . THR D 2 69 ? 14.96545 -11.80170 2.39567 1.000 63.76872 69 THR E C 1
ATOM 2764 O O . THR D 2 69 ? 15.79037 -12.72305 2.28901 1.000 61.96289 69 THR E O 1
ATOM 2768 N N . PHE D 2 70 ? 14.46288 -11.18657 1.33168 1.000 60.41855 70 PHE E N 1
ATOM 2769 C CA . PHE D 2 70 ? 15.03674 -11.42286 0.01811 1.000 56.85309 70 PHE E CA 1
ATOM 2770 C C . PHE D 2 70 ? 16.37131 -10.72938 -0.10311 1.000 56.36350 70 PHE E C 1
ATOM 2771 O O . PHE D 2 70 ? 16.59575 -9.67974 0.50991 1.000 64.36089 70 PHE E O 1
ATOM 2779 N N . THR D 2 71 ? 17.25762 -11.31352 -0.90747 1.000 50.47548 71 THR E N 1
ATOM 2780 C CA . THR D 2 71 ? 18.36918 -10.52749 -1.40940 1.000 57.13738 71 THR E CA 1
ATOM 2781 C C . THR D 2 71 ? 17.89859 -9.70784 -2.58651 1.000 58.30044 71 THR E C 1
ATOM 2782 O O . THR D 2 71 ? 16.91550 -10.05341 -3.24955 1.000 63.14667 71 THR E O 1
ATOM 2786 N N . HIS D 2 72 ? 18.63052 -8.63256 -2.87532 1.000 54.09022 72 HIS E N 1
ATOM 2787 C CA . HIS D 2 72 ? 18.28392 -7.89223 -4.07200 1.000 59.54219 72 HIS E CA 1
ATOM 2788 C C . HIS D 2 72 ? 18.37903 -8.78697 -5.30267 1.000 58.37585 72 HIS E C 1
ATOM 2789 O O . HIS D 2 72 ? 17.60812 -8.60960 -6.24832 1.000 59.23247 72 HIS E O 1
ATOM 2796 N N . GLU D 2 73 ? 19.24595 -9.80530 -5.26681 1.000 60.20891 73 GLU E N 1
ATOM 2797 C CA . GLU D 2 73 ? 19.37988 -10.74016 -6.38780 1.000 60.79560 73 GLU E CA 1
ATOM 2798 C C . GLU D 2 73 ? 18.11633 -11.56740 -6.61831 1.000 61.57608 73 GLU E C 1
ATOM 2799 O O . GLU D 2 73 ? 17.86679 -12.02048 -7.74716 1.000 51.73657 73 GLU E O 1
ATOM 2805 N N . GLN D 2 74 ? 17.32631 -11.78323 -5.56727 1.000 57.64833 74 GLN E N 1
ATOM 2806 C CA . GLN D 2 74 ? 16.13420 -12.59873 -5.63709 1.000 54.25909 74 GLN E CA 1
ATOM 2807 C C . GLN D 2 74 ? 14.88135 -11.78216 -5.92353 1.000 55.37512 74 GLN E C 1
ATOM 2808 O O . GLN D 2 74 ? 13.85525 -12.36353 -6.29637 1.000 53.38689 74 GLN E O 1
ATOM 2814 N N . LEU D 2 75 ? 14.94896 -10.45885 -5.80076 1.000 56.60841 75 LEU E N 1
ATOM 2815 C CA . LEU D 2 75 ? 13.79779 -9.62821 -6.12765 1.000 52.86331 75 LEU E CA 1
ATOM 2816 C C . LEU D 2 75 ? 13.42294 -9.82971 -7.59174 1.000 54.66164 75 LEU E C 1
ATOM 2817 O O . LEU D 2 75 ? 14.29373 -9.73672 -8.47696 1.000 52.80743 75 LEU E O 1
ATOM 2822 N N . PRO D 2 76 ? 12.18044 -10.12198 -7.89027 1.000 48.38109 76 PRO E N 1
ATOM 2823 C CA . PRO D 2 76 ? 11.80865 -10.27941 -9.29743 1.000 43.79217 76 PRO E CA 1
ATOM 2824 C C . PRO D 2 76 ? 11.44273 -8.97490 -9.97370 1.000 43.89793 76 PRO E C 1
ATOM 2825 O O . PRO D 2 76 ? 11.50586 -8.89508 -11.19337 1.000 49.92242 76 PRO E O 1
ATOM 2829 N N . TYR D 2 77 ? 11.14483 -7.92604 -9.21662 1.000 52.95397 77 TYR E N 1
ATOM 2830 C CA . TYR D 2 77 ? 10.35828 -6.81229 -9.74702 1.000 49.23360 77 TYR E CA 1
ATOM 2831 C C . TYR D 2 77 ? 11.16963 -5.92558 -10.68919 1.000 46.43841 77 TYR E C 1
ATOM 2832 O O . TYR D 2 77 ? 12.27154 -5.48313 -10.35253 1.000 48.57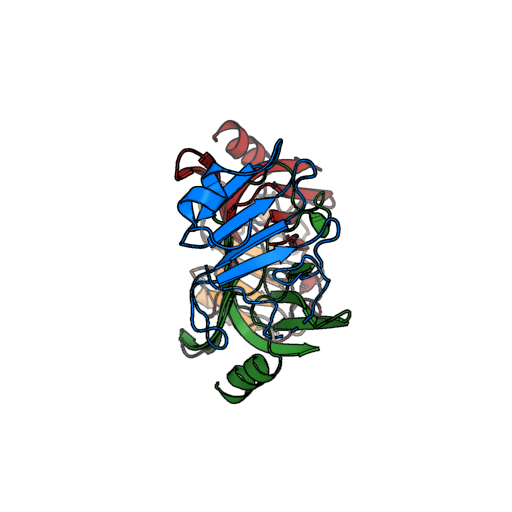270 77 TYR E O 1
ATOM 2841 N N . PHE D 2 78 ? 10.60975 -5.65657 -11.86921 1.000 41.51956 78 PHE E N 1
ATOM 2842 C CA . PHE D 2 78 ? 11.24169 -4.82485 -12.88701 1.000 44.64631 78 PHE E CA 1
ATOM 2843 C C . PHE D 2 78 ? 10.15543 -3.98662 -13.52303 1.000 43.44960 78 PHE E C 1
ATOM 2844 O O . PHE D 2 78 ? 8.98834 -4.34891 -13.48998 1.000 45.01821 78 PHE E O 1
ATOM 2852 N N . LEU D 2 79 ? 10.54897 -2.86702 -14.11555 1.000 48.07306 79 LEU E N 1
ATOM 2853 C CA . LEU D 2 79 ? 9.60361 -1.95247 -14.74063 1.000 46.43157 79 LEU E CA 1
ATOM 2854 C C . LEU D 2 79 ? 9.33489 -2.36666 -16.18057 1.000 48.57038 79 LEU E C 1
ATOM 2855 O O . LEU D 2 79 ? 10.26828 -2.60661 -16.96095 1.000 52.89612 79 LEU E O 1
ATOM 2860 N N . HIS D 2 80 ? 8.06389 -2.44714 -16.53374 1.000 50.76817 80 HIS E N 1
ATOM 2861 C CA . HIS D 2 80 ? 7.67596 -2.76362 -17.89477 1.000 45.06324 80 HIS E CA 1
ATOM 2862 C C . HIS D 2 80 ? 6.96871 -1.62509 -18.59806 1.000 48.49481 80 HIS E C 1
ATOM 2863 O O . HIS D 2 80 ? 7.26073 -1.35172 -19.76250 1.000 56.49627 80 HIS E O 1
ATOM 2870 N N . ASP D 2 81 ? 6.07012 -0.93234 -17.90789 1.000 50.96652 81 ASP E N 1
ATOM 2871 C CA . ASP D 2 81 ? 5.34420 0.18729 -18.48035 1.000 49.30892 81 ASP E CA 1
ATOM 2872 C C . ASP D 2 81 ? 4.92031 1.09849 -17.34647 1.000 56.24865 81 ASP E C 1
ATOM 2873 O O . ASP D 2 81 ? 4.41320 0.62438 -16.32591 1.000 57.27431 81 ASP E O 1
ATOM 2878 N N . ILE D 2 82 ? 5.18396 2.39149 -17.50383 1.000 54.52211 82 ILE E N 1
ATOM 2879 C CA . ILE D 2 82 ? 4.61735 3.42489 -16.65579 1.000 58.02293 82 ILE E CA 1
ATOM 2880 C C . ILE D 2 82 ? 3.73234 4.27880 -17.54432 1.000 59.66582 82 ILE E C 1
ATOM 2881 O O . ILE D 2 82 ? 4.13198 4.62818 -18.66162 1.000 60.93305 82 ILE E O 1
ATOM 2886 N N . GLU D 2 83 ? 2.51889 4.55868 -17.08260 1.000 53.57606 83 GLU E N 1
ATOM 2887 C CA . GLU D 2 83 ? 1.54185 5.28145 -17.88510 1.000 56.35237 83 GLU E CA 1
ATOM 2888 C C . GLU D 2 83 ? 0.89121 6.32601 -17.00159 1.000 57.49633 83 GLU E C 1
ATOM 2889 O O . GLU D 2 83 ? 0.33214 5.97766 -15.95868 1.000 56.53457 83 GLU E O 1
ATOM 2895 N N . ILE D 2 84 ? 0.96659 7.59463 -17.40929 1.000 58.06284 84 ILE E N 1
ATOM 2896 C CA . ILE D 2 84 ? 0.42622 8.70486 -16.63107 1.000 57.99180 84 ILE E CA 1
ATOM 2897 C C . ILE D 2 84 ? -0.84656 9.22222 -17.28881 1.000 61.93297 84 ILE E C 1
ATOM 2898 O O . ILE D 2 84 ? -0.95143 9.32191 -18.51590 1.000 66.15690 84 ILE E O 1
ATOM 2903 N N . GLY D 2 85 ? -1.77973 9.64956 -16.45349 1.000 61.85365 85 GLY E N 1
ATOM 2904 C CA . GLY D 2 85 ? -3.08909 10.05276 -16.90807 1.000 61.84138 85 GLY E CA 1
ATOM 2905 C C . GLY D 2 85 ? -3.63872 11.10133 -15.97330 1.000 62.91518 85 GLY E C 1
ATOM 2906 O O . GLY D 2 85 ? -2.90106 11.61038 -15.12014 1.000 61.65954 85 GLY E O 1
ATOM 2907 N N . GLU D 2 86 ? -4.91549 11.44544 -16.13335 1.000 62.77065 86 GLU E N 1
ATOM 2908 C CA . GLU D 2 86 ? -5.51577 12.55010 -15.39093 1.000 69.13877 86 GLU E CA 1
ATOM 2909 C C . GLU D 2 86 ? -6.97545 12.24276 -15.06149 1.000 71.10569 86 GLU E C 1
ATOM 2910 O O . GLU D 2 86 ? -7.68541 11.62664 -15.86159 1.000 71.78689 86 GLU E O 1
ATOM 2916 N N . ILE D 2 87 ? -7.41752 12.66204 -13.87522 1.000 68.49517 87 ILE E N 1
ATOM 2917 C CA . ILE D 2 87 ? -8.79188 12.44314 -13.43994 1.000 69.48526 87 ILE E CA 1
ATOM 2918 C C . ILE D 2 87 ? -9.18071 13.59770 -12.52618 1.000 72.58772 87 ILE E C 1
ATOM 2919 O O . ILE D 2 87 ? -8.32247 14.28568 -11.96297 1.000 69.39826 87 ILE E O 1
ATOM 2924 N N . GLU D 2 88 ? -10.49595 13.82291 -12.40462 1.000 75.72925 88 GLU E N 1
ATOM 2925 C CA . GLU D 2 88 ? -11.07388 14.77294 -11.46093 1.000 71.56869 88 GLU E CA 1
ATOM 2926 C C . GLU D 2 88 ? -12.25545 14.09905 -10.78635 1.000 68.53911 88 GLU E C 1
ATOM 2927 O O . GLU D 2 88 ? -13.15816 13.59736 -11.46149 1.000 69.75579 88 GLU E O 1
ATOM 2933 N N . LYS D 2 89 ? -12.23928 14.08552 -9.45775 1.000 74.29027 89 LYS E N 1
ATOM 2934 C CA . LYS D 2 89 ? -13.30303 13.50304 -8.64720 1.000 78.04367 89 LYS E CA 1
ATOM 2935 C C . LYS D 2 89 ? -13.73095 14.50751 -7.58677 1.000 78.90661 89 LYS E C 1
ATOM 2936 O O . LYS D 2 89 ? -12.89148 14.97049 -6.80906 1.000 77.64442 89 LYS E O 1
ATOM 2942 N N . GLU D 2 90 ? -15.03690 14.79319 -7.51734 1.000 78.50584 90 GLU E N 1
ATOM 2943 C CA . GLU D 2 90 ? -15.56193 15.89397 -6.71216 1.000 75.38823 90 GLU E CA 1
ATOM 2944 C C . GLU D 2 90 ? -14.68924 17.14760 -6.85817 1.000 80.03613 90 GLU E C 1
ATOM 2945 O O . GLU D 2 90 ? -14.25436 17.76410 -5.88043 1.000 79.30489 90 GLU E O 1
ATOM 2951 N N . GLY D 2 91 ? -14.43148 17.52855 -8.10888 1.000 79.66684 91 GLY E N 1
ATOM 2952 C CA . GLY D 2 91 ? -13.72981 18.75464 -8.43900 1.000 82.02326 91 GLY E CA 1
ATOM 2953 C C . GLY D 2 91 ? -12.25809 18.85085 -8.07021 1.000 81.75989 91 GLY E C 1
ATOM 2954 O O . GLY D 2 91 ? -11.66008 19.90887 -8.29390 1.000 84.80910 91 GLY E O 1
ATOM 2955 N N . LEU D 2 92 ? -11.62738 17.78957 -7.55457 1.000 80.43977 92 LEU E N 1
ATOM 2956 C CA . LEU D 2 92 ? -10.18282 17.77854 -7.31903 1.000 72.07605 92 LEU E CA 1
ATOM 2957 C C . LEU D 2 92 ? -9.48696 17.02430 -8.44466 1.000 71.91121 92 LEU E C 1
ATOM 2958 O O . LEU D 2 92 ? -9.76846 15.84170 -8.67514 1.000 70.29789 92 LEU E O 1
ATOM 2963 N N . LYS D 2 93 ? -8.55339 17.69517 -9.11190 1.000 72.72313 93 LYS E N 1
ATOM 2964 C CA . LYS D 2 93 ? -7.80634 17.09196 -10.20853 1.000 69.40463 93 LYS E CA 1
ATOM 2965 C C . LYS D 2 93 ? -6.60915 16.30947 -9.67171 1.000 68.35800 93 LYS E C 1
ATOM 2966 O O . LYS D 2 93 ? -5.91776 16.74139 -8.73793 1.000 64.80336 93 LYS E O 1
ATOM 2972 N N . LEU D 2 94 ? -6.39047 15.13388 -10.25269 1.000 64.29010 94 LEU E N 1
ATOM 2973 C CA . LEU D 2 94 ? -5.38943 14.21161 -9.75304 1.000 61.37235 94 LEU E CA 1
ATOM 2974 C C . LEU D 2 94 ? -4.69505 13.51669 -10.90940 1.000 61.65135 94 LEU E C 1
ATOM 2975 O O . LEU D 2 94 ? -5.32735 13.19380 -11.91791 1.000 64.71545 94 LEU E O 1
ATOM 2980 N N . TYR D 2 95 ? -3.39980 13.27318 -10.75186 1.000 57.95467 95 TYR E N 1
ATOM 2981 C CA . TYR D 2 95 ? -2.68778 12.43994 -11.69670 1.000 55.11952 95 TYR E CA 1
ATOM 2982 C C . TYR D 2 95 ? -3.02645 10.98810 -11.41305 1.000 58.82455 95 TYR E C 1
ATOM 2983 O O . TYR D 2 95 ? -3.14337 10.57450 -10.25762 1.000 60.16203 95 TYR E O 1
ATOM 2992 N N . THR D 2 96 ? -3.14067 10.20174 -12.46618 1.000 57.63722 96 THR E N 1
ATOM 2993 C CA . THR D 2 96 ? -3.23837 8.76440 -12.32609 1.000 56.90039 96 THR E CA 1
ATOM 2994 C C . THR D 2 96 ? -1.96047 8.15313 -12.88727 1.000 57.16209 96 THR E C 1
ATOM 2995 O O . THR D 2 96 ? -1.42675 8.61268 -13.90622 1.000 52.64486 96 THR E O 1
ATOM 2999 N N . CYS D 2 97 ? -1.44913 7.14553 -12.18864 1.000 55.19177 97 CYS E N 1
ATOM 3000 C CA . CYS D 2 97 ? -0.26618 6.41737 -12.61759 1.000 58.04652 97 CYS E CA 1
ATOM 3001 C C . CYS D 2 97 ? -0.56503 4.92839 -12.56458 1.000 53.66165 97 CYS E C 1
ATOM 3002 O O . CYS D 2 97 ? -1.03964 4.41531 -11.54584 1.000 54.05763 97 CYS E O 1
ATOM 3005 N N . LYS D 2 98 ? -0.30573 4.24286 -13.66188 1.000 49.58987 98 LYS E N 1
ATOM 3006 C CA . LYS D 2 98 ? -0.38452 2.79922 -13.70248 1.000 44.62098 98 LYS E CA 1
ATOM 3007 C C . LYS D 2 98 ? 1.01145 2.29853 -13.98671 1.000 52.02488 98 LYS E C 1
ATOM 3008 O O . LYS D 2 98 ? 1.67513 2.79541 -14.90290 1.000 53.53687 98 LYS E O 1
ATOM 3014 N N . ILE D 2 99 ? 1.47671 1.36579 -13.16883 1.000 50.72993 99 ILE E N 1
ATOM 3015 C CA . ILE D 2 99 ? 2.81826 0.82089 -13.28334 1.000 51.82987 99 ILE E CA 1
ATOM 3016 C C . ILE D 2 99 ? 2.70376 -0.68984 -13.39598 1.000 49.09915 99 ILE E C 1
ATOM 3017 O O . ILE D 2 99 ? 2.15358 -1.34978 -12.49898 1.000 46.11909 99 ILE E O 1
ATOM 3022 N N . ILE D 2 100 ? 3.22817 -1.24019 -14.48285 1.000 47.35555 100 ILE E N 1
ATOM 3023 C CA . ILE D 2 100 ? 3.32186 -2.68227 -14.65068 1.000 45.68044 100 ILE E CA 1
ATOM 3024 C C . ILE D 2 100 ? 4.74221 -3.06458 -14.25073 1.000 48.81756 100 ILE E C 1
ATOM 3025 O O . ILE D 2 100 ? 5.70987 -2.85806 -14.99322 1.000 46.14794 100 ILE E O 1
ATOM 3030 N N . MET D 2 101 ? 4.85910 -3.60326 -13.04046 1.000 47.12223 101 MET E N 1
ATOM 3031 C CA . MET D 2 101 ? 6.12222 -3.98964 -12.43792 1.000 44.93154 101 MET E CA 1
ATOM 3032 C C . MET D 2 101 ? 6.02090 -5.48134 -12.15196 1.000 46.64315 101 MET E C 1
ATOM 3033 O O . MET D 2 101 ? 5.77040 -5.89156 -11.00759 1.000 45.16760 101 MET E O 1
ATOM 3038 N N . PRO D 2 102 ? 6.17607 -6.31691 -13.17277 1.000 47.05098 102 PRO E N 1
ATOM 3039 C CA . PRO D 2 102 ? 5.97256 -7.76168 -13.00269 1.000 47.10219 102 PRO E CA 1
ATOM 3040 C C . PRO D 2 102 ? 6.86017 -8.31340 -11.90807 1.000 46.91150 102 PRO E C 1
ATOM 3041 O O . PRO D 2 102 ? 8.06503 -8.02741 -11.86637 1.000 46.95153 102 PRO E O 1
ATOM 3045 N N . PRO D 2 103 ? 6.30972 -9.14181 -11.02439 1.000 46.69368 103 PRO E N 1
ATOM 3046 C CA . PRO D 2 103 ? 4.91561 -9.59402 -11.09091 1.000 48.57109 103 PRO E CA 1
ATOM 3047 C C . PRO D 2 103 ? 3.88679 -8.75374 -10.28409 1.000 53.94673 103 PRO E C 1
ATOM 3048 O O . PRO D 2 103 ? 2.90005 -9.30867 -9.79697 1.000 51.68915 103 PRO E O 1
ATOM 3052 N N . MET D 2 104 ? 4.05741 -7.43668 -10.21672 1.000 50.27909 104 MET E N 1
ATOM 3053 C CA . MET D 2 104 ? 3.10957 -6.57511 -9.53738 1.000 47.13071 104 MET E CA 1
ATOM 3054 C C . MET D 2 104 ? 2.55141 -5.55969 -10.51568 1.000 48.16675 104 MET E C 1
ATOM 3055 O O . MET D 2 104 ? 3.16240 -5.26425 -11.54445 1.000 49.15844 104 MET E O 1
ATOM 3060 N N . ASP D 2 105 ? 1.36871 -5.05034 -10.19713 1.000 43.81857 105 ASP E N 1
ATOM 3061 C CA . ASP D 2 105 ? 0.74969 -3.95381 -10.92040 1.000 47.76882 105 ASP E CA 1
ATOM 3062 C C . ASP D 2 105 ? 0.44665 -2.87777 -9.90743 1.000 45.59912 105 ASP E C 1
ATOM 3063 O O . ASP D 2 105 ? 0.01241 -3.19650 -8.80340 1.000 45.02199 105 ASP E O 1
ATOM 3068 N N . LEU D 2 106 ? 0.71084 -1.62086 -10.25432 1.000 49.06946 106 LEU E N 1
ATOM 3069 C CA . LEU D 2 106 ? 0.52891 -0.49702 -9.33521 1.000 48.35939 106 LEU E CA 1
ATOM 3070 C C . LEU D 2 106 ? -0.32272 0.57870 -9.98100 1.000 49.17496 106 LEU E C 1
ATOM 3071 O O . LEU D 2 106 ? -0.11899 0.94140 -11.14579 1.000 49.85625 106 LEU E O 1
ATOM 3076 N N . ASP D 2 107 ? -1.18469 1.16621 -9.17052 1.000 44.57511 107 ASP E N 1
ATOM 3077 C CA . ASP D 2 107 ? -2.07256 2.22396 -9.58860 1.000 45.43614 107 ASP E CA 1
ATOM 3078 C C . ASP D 2 107 ? -2.04304 3.27084 -8.47523 1.000 50.70684 107 ASP E C 1
ATOM 3079 O O . ASP D 2 107 ? -2.21827 2.93131 -7.30217 1.000 44.51593 107 ASP E O 1
ATOM 3084 N N . ILE D 2 108 ? -1.77843 4.52805 -8.82754 1.000 49.42673 108 ILE E N 1
ATOM 3085 C CA . ILE D 2 108 ? -1.60734 5.60151 -7.85061 1.000 52.66696 108 ILE E CA 1
ATOM 3086 C C . ILE D 2 108 ? -2.35938 6.83109 -8.35563 1.000 55.26418 108 ILE E C 1
ATOM 3087 O O . ILE D 2 108 ? -2.22470 7.19821 -9.52784 1.000 61.18727 108 ILE E O 1
ATOM 3092 N N . TRP D 2 109 ? -3.17404 7.44341 -7.49790 1.000 48.69493 109 TRP E N 1
ATOM 3093 C CA . TRP D 2 109 ? -3.80606 8.73472 -7.77350 1.000 52.10183 109 TRP E CA 1
ATOM 3094 C C . TRP D 2 109 ? -3.20692 9.75399 -6.82015 1.000 56.89526 109 TRP E C 1
ATOM 3095 O O . TRP D 2 109 ? -3.40030 9.66040 -5.60243 1.000 55.71953 109 TRP E O 1
ATOM 3106 N N . CYS D 2 110 ? -2.45717 10.70106 -7.36427 1.000 57.40576 110 CYS E N 1
ATOM 3107 C CA . CYS D 2 110 ? -1.63339 11.58780 -6.56595 1.000 56.31127 110 CYS E CA 1
ATOM 3108 C C . CYS D 2 110 ? -1.84693 13.02487 -7.01027 1.000 59.84029 110 CYS E C 1
ATOM 3109 O O . CYS D 2 110 ? -2.29845 13.28487 -8.12970 1.000 61.19188 110 CYS E O 1
ATOM 3112 N N . LYS D 2 111 ? -1.44766 13.96257 -6.13683 1.000 61.59858 111 LYS E N 1
ATOM 3113 C CA . LYS D 2 111 ? -1.41279 15.37642 -6.49440 1.000 60.12388 111 LYS E CA 1
ATOM 3114 C C . LYS D 2 111 ? -0.09680 15.82937 -7.11887 1.000 61.77163 111 LYS E C 1
ATOM 3115 O O . LYS D 2 111 ? -0.10246 16.82263 -7.85495 1.000 66.69085 111 LYS E O 1
ATOM 3121 N N . ASP D 2 112 ? 1.01295 15.11530 -6.91947 1.000 60.17874 112 ASP E N 1
ATOM 3122 C CA . ASP D 2 112 ? 2.21140 15.45943 -7.67793 1.000 59.79944 112 ASP E CA 1
ATOM 3123 C C . ASP D 2 112 ? 3.12049 14.25235 -7.86503 1.000 56.36329 112 ASP E C 1
ATOM 3124 O O . ASP D 2 112 ? 3.13740 13.32031 -7.05654 1.000 54.71212 112 ASP E O 1
ATOM 3129 N N . ILE D 2 113 ? 3.92923 14.33178 -8.92294 1.000 53.08391 113 ILE E N 1
ATOM 3130 C CA . ILE D 2 113 ? 4.88224 13.30860 -9.32925 1.000 49.09402 113 ILE E CA 1
ATOM 3131 C C . ILE D 2 113 ? 6.21258 14.01913 -9.54088 1.000 54.33536 113 ILE E C 1
ATOM 3132 O O . ILE D 2 113 ? 6.26063 15.04779 -10.22523 1.000 57.23504 113 ILE E O 1
ATOM 3137 N N . LYS D 2 114 ? 7.29461 13.45902 -8.99989 1.000 51.33024 114 LYS E N 1
ATOM 3138 C CA . LYS D 2 114 ? 8.59306 14.11741 -9.08126 1.000 56.89905 114 LYS E CA 1
ATOM 3139 C C . LYS D 2 114 ? 9.71374 13.11293 -9.35562 1.000 56.32113 114 LYS E C 1
ATOM 3140 O O . LYS D 2 114 ? 9.76393 12.03754 -8.74791 1.000 54.59869 114 LYS E O 1
ATOM 3146 N N . ILE D 2 115 ? 10.60282 13.44588 -10.28905 1.000 49.86926 115 ILE E N 1
ATOM 3147 C CA . ILE D 2 115 ? 11.75407 12.58802 -10.56447 1.000 61.59385 115 ILE E CA 1
ATOM 3148 C C . ILE D 2 115 ? 12.99472 13.20494 -9.94979 1.000 60.80916 115 ILE E C 1
ATOM 3149 O O . ILE D 2 115 ? 13.23122 14.41154 -10.07667 1.000 61.17415 115 ILE E O 1
ATOM 3154 N N . GLU D 2 116 ? 13.81471 12.38123 -9.31814 1.000 63.85506 116 GLU E N 1
ATOM 3155 C CA . GLU D 2 116 ? 15.09000 12.87004 -8.82594 1.000 67.86601 116 GLU E CA 1
ATOM 3156 C C . GLU D 2 116 ? 16.15431 11.81333 -9.08092 1.000 70.31221 116 GLU E C 1
ATOM 3157 O O . GLU D 2 116 ? 15.86706 10.61069 -9.09019 1.000 69.61465 116 GLU E O 1
ATOM 3163 N N . ARG D 2 117 ? 17.38352 12.27589 -9.31421 1.000 75.61613 117 ARG E N 1
ATOM 3164 C CA . ARG D 2 117 ? 18.49822 11.37964 -9.62161 1.000 69.48748 117 ARG E CA 1
ATOM 3165 C C . ARG D 2 117 ? 19.84338 12.09720 -9.62214 1.000 73.78652 117 ARG E C 1
ATOM 3166 O O . ARG D 2 117 ? 20.14647 12.86720 -8.71048 1.000 75.67471 117 ARG E O 1
#